Protein AF-A0A813FEZ5-F1 (afdb_monomer_lite)

Sequence (461 aa):
MRYEEEKEAAEAAAAFSATGPVTPVERSVATLQEQMAVCLMRQEMGRHLTSIDTLQYCAPYECVIALTMFSRLALEPKFKRLIFKHALEALLGCICTGIWPEAREAAATLANLMWLPGLDNERLVCWLKFDGPRCLTVDAANVLLPIRTGDPKPVDIGKGMYRSTWGVEFVEGSSVCLHPRGLKTFSVPGLLTSASPLDTFENTSASPYLWLDEAPDPRHFTVTCWFYWPLGSNEHDMKKRVLMTSSPPECLTQLYVSHDPDEFGEQGNPDAEDGVWVMVDHTRTNRPLRTPRLNPGWHMLSIVSSTAQSTAQPWDGTKFFLDDWNISLKNVWILNDFYMVGNSAIYGGKHPFGLIADFRIYARSLSADEVEAMARAEGTETHPDSLARRLASMDAATILAQRLDVPDSAAECLRALGSLATVASQRAKIFNVCGQRVLQLLESPSPILQRLAARLLNNLT

InterPro domains:
  IPR013320 Concanavalin A-like lectin/glucanase domain superfamily [SSF49899] (209-375)
  IPR016024 Armadillo-type fold [SSF48371] (66-460)

Foldseek 3Di:
DVVVVVVVVVVVVVVVVVDDDPPPDPDDPDDPVNLVVVVVVVVVVVDDDAQVNCVVRDVLVVLLVVLLVLLVCLLPQVCLVVCLVPPLVVLLVCLQHNDLSSVQSSLSNLLSSLQQPHVVAFQWQWKWFFAAQLQTAILVSFFLAQPDFFRWGWDFDDDALDHGGFWTWQDFLGWGFGAQFFRQSQQTFAGPLDDDNPDGSVNRRPPNCPVPPDGFDSQFKKKKWKFWPPQDDPPPPQQKAWFFFFHDDCSQWTWIFGLDPPPPPPPDPVLSVSGWIWIRFNVRDTDTDDDDDDDGTIKMKMKGGDDLPAPQDNAHEIKIDIAPDIDGDHNTGHGRGTTIGQADVVVSRRRGNGITGMMTMRSGGHHPVLSNLQSPDNDLCSDPLVSLVVCVVVVVLLSLLVSCVPPSSVLSSLSSLLSNLSPVVCLVVNCVRHVVSLVVQCVPPDVSSVVSSVSNVSSSD

pLDDT: mean 73.81, std 17.63, range [34.69, 96.19]

Radius of gyration: 25.26 Å; chains: 1; bounding box: 62×43×86 Å

Organism: Polarella glacialis (NCBI:txid89957)

Structure (mmCIF, N/CA/C/O backbone):
data_AF-A0A813FEZ5-F1
#
_entry.id   AF-A0A813FEZ5-F1
#
loop_
_atom_site.group_PDB
_atom_site.id
_atom_site.type_symbol
_atom_site.label_atom_id
_atom_site.label_alt_id
_atom_site.label_comp_id
_atom_site.label_asym_id
_atom_site.label_entity_id
_atom_site.label_seq_id
_atom_site.pdbx_PDB_ins_code
_atom_site.Cartn_x
_atom_site.Cartn_y
_atom_site.Cartn_z
_atom_site.occupancy
_atom_site.B_iso_or_equiv
_atom_site.auth_seq_id
_atom_site.auth_comp_id
_atom_site.auth_asym_id
_atom_site.auth_atom_id
_atom_site.pdbx_PDB_model_num
ATOM 1 N N . MET A 1 1 ? -35.460 6.045 28.732 1.00 44.78 1 MET A N 1
ATOM 2 C CA . MET A 1 1 ? -35.181 4.992 29.729 1.00 44.78 1 MET A CA 1
ATOM 3 C C . MET A 1 1 ? -33.707 4.630 29.722 1.00 44.78 1 MET A C 1
ATOM 5 O O . MET A 1 1 ? -33.031 5.130 30.596 1.00 44.78 1 MET A O 1
ATOM 9 N N . ARG A 1 2 ? -33.163 3.963 28.694 1.00 40.19 2 ARG A N 1
ATOM 10 C CA . ARG A 1 2 ? -31.738 3.557 28.661 1.00 40.19 2 ARG A CA 1
ATOM 11 C C . ARG A 1 2 ? -30.708 4.691 28.865 1.00 40.19 2 ARG A C 1
ATOM 13 O O . ARG A 1 2 ? -29.755 4.522 29.603 1.00 40.19 2 ARG A O 1
ATOM 20 N N . TYR A 1 3 ? -30.946 5.868 28.276 1.00 39.94 3 TYR A N 1
ATOM 21 C CA . TYR A 1 3 ? -30.083 7.051 28.451 1.00 39.94 3 TYR A CA 1
ATOM 22 C C . TYR A 1 3 ? -30.180 7.689 29.851 1.00 39.94 3 TYR A C 1
ATOM 24 O O . TYR A 1 3 ? -2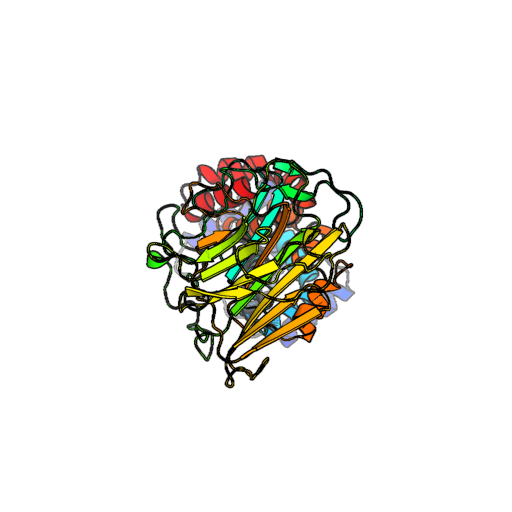9.201 8.226 30.351 1.00 39.94 3 TYR A O 1
ATOM 32 N N . GLU A 1 4 ? -31.354 7.625 30.488 1.00 47.56 4 GLU A N 1
ATOM 33 C CA . GLU A 1 4 ? -31.551 8.127 31.860 1.00 47.56 4 GLU A CA 1
ATOM 34 C C . GLU A 1 4 ? -30.879 7.179 32.866 1.00 47.56 4 GLU A C 1
ATOM 36 O O . GLU A 1 4 ? -30.176 7.640 33.755 1.00 47.56 4 GLU A O 1
ATOM 41 N N . GLU A 1 5 ? -30.981 5.863 32.646 1.00 50.00 5 GLU A N 1
ATOM 42 C CA . GLU A 1 5 ? -30.305 4.834 33.451 1.00 50.00 5 GLU A CA 1
ATOM 43 C C . GLU A 1 5 ? -28.770 4.921 33.336 1.00 50.00 5 GLU A C 1
ATOM 45 O O . GLU A 1 5 ? -28.055 4.794 34.328 1.00 50.00 5 GLU A O 1
ATOM 50 N N . GLU A 1 6 ? -28.240 5.187 32.136 1.00 42.28 6 GLU A N 1
ATOM 51 C CA . GLU A 1 6 ? -26.798 5.368 31.907 1.00 42.28 6 GLU A CA 1
ATOM 52 C C . GLU A 1 6 ? -26.272 6.693 32.484 1.00 42.28 6 GLU A C 1
ATOM 54 O O . GLU A 1 6 ? -25.148 6.748 32.990 1.00 42.28 6 GLU A O 1
ATOM 59 N N . LYS A 1 7 ? -27.093 7.751 32.464 1.00 52.59 7 LYS A N 1
ATOM 60 C CA . LYS A 1 7 ? -26.778 9.038 33.090 1.00 52.59 7 LYS A CA 1
ATOM 61 C C . LYS A 1 7 ? -26.776 8.933 34.617 1.00 52.59 7 LYS A C 1
ATOM 63 O O . LYS A 1 7 ? -25.821 9.395 35.237 1.00 52.59 7 LYS A O 1
ATOM 68 N N . GLU A 1 8 ? -27.766 8.269 35.214 1.00 52.34 8 GLU A N 1
ATOM 69 C CA . GLU A 1 8 ? -27.795 7.994 36.658 1.00 52.34 8 GLU A CA 1
ATOM 70 C C . GLU A 1 8 ? -26.598 7.136 37.095 1.00 52.34 8 GLU A C 1
ATOM 72 O O . GLU A 1 8 ? -25.988 7.410 38.128 1.00 52.34 8 GLU A O 1
ATOM 77 N N . ALA A 1 9 ? -26.191 6.146 36.292 1.00 47.53 9 ALA A N 1
ATOM 78 C CA . ALA A 1 9 ? -25.009 5.331 36.577 1.00 47.53 9 ALA A CA 1
ATOM 79 C C . ALA A 1 9 ? -23.697 6.140 36.511 1.00 47.53 9 ALA A C 1
ATOM 81 O O . ALA A 1 9 ? -22.811 5.955 37.349 1.00 47.53 9 ALA A O 1
ATOM 82 N N . ALA A 1 10 ? -23.574 7.062 35.550 1.00 46.50 10 ALA A N 1
ATOM 83 C CA . ALA A 1 10 ? -22.418 7.951 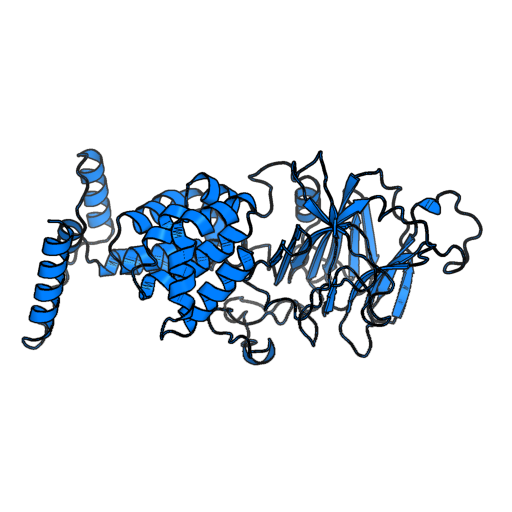35.432 1.00 46.50 10 ALA A CA 1
ATOM 84 C C . ALA A 1 10 ? -22.359 8.989 36.569 1.00 46.50 10 ALA A C 1
ATOM 86 O O . ALA A 1 10 ? -21.285 9.241 37.118 1.00 46.50 10 ALA A O 1
ATOM 87 N N . GLU A 1 11 ? -23.505 9.550 36.965 1.00 53.09 11 GLU A N 1
ATOM 88 C CA . GLU A 1 11 ? -23.622 10.476 38.098 1.00 53.09 11 GLU A CA 1
ATOM 89 C C . GLU A 1 11 ? -23.336 9.768 39.435 1.00 53.09 11 GLU A C 1
ATOM 91 O O . GLU A 1 11 ? -22.617 10.312 40.278 1.00 53.09 11 GLU A O 1
ATOM 96 N N . ALA A 1 12 ? -23.783 8.518 39.602 1.00 49.44 12 ALA A N 1
ATOM 97 C CA . ALA A 1 12 ? -23.468 7.686 40.765 1.00 49.44 12 ALA A CA 1
ATOM 98 C C . ALA A 1 12 ? -21.973 7.324 40.845 1.00 49.44 12 ALA A C 1
ATOM 100 O O . ALA A 1 12 ? -21.379 7.388 41.923 1.00 49.44 12 ALA A O 1
ATOM 101 N N . ALA A 1 13 ? -21.332 7.005 39.715 1.00 46.16 13 ALA A N 1
ATOM 102 C CA . ALA A 1 13 ? -19.894 6.734 39.656 1.00 46.16 13 ALA A CA 1
ATOM 103 C C . ALA A 1 13 ? -19.049 7.991 39.948 1.00 46.16 13 ALA A C 1
ATOM 105 O O . ALA A 1 13 ? -18.044 7.916 40.661 1.00 46.16 13 ALA A O 1
ATOM 106 N N . ALA A 1 14 ? -19.480 9.159 39.461 1.00 45.12 14 ALA A N 1
ATOM 107 C CA . ALA A 1 14 ? -18.840 10.440 39.757 1.00 45.12 14 ALA A CA 1
ATOM 108 C C . ALA A 1 14 ? -18.978 10.830 41.242 1.00 45.12 14 ALA A C 1
ATOM 110 O O . ALA A 1 14 ? -18.013 11.299 41.849 1.00 45.12 14 ALA A O 1
ATOM 111 N N . ALA A 1 15 ? -20.138 10.571 41.856 1.00 44.62 15 ALA A N 1
ATOM 112 C CA . ALA A 1 15 ? -20.365 10.781 43.288 1.00 44.62 15 ALA A CA 1
ATOM 113 C C . ALA A 1 15 ? -19.537 9.821 44.168 1.00 44.62 15 ALA A C 1
ATOM 115 O O . ALA A 1 15 ? -19.021 10.225 45.216 1.00 44.62 15 ALA A O 1
ATOM 116 N N . PHE A 1 16 ? -19.341 8.576 43.719 1.00 42.22 16 PHE A N 1
ATOM 117 C CA . PHE A 1 16 ? -18.495 7.584 44.392 1.00 42.22 16 PHE A CA 1
ATOM 118 C C . PHE A 1 16 ? -17.006 7.967 44.358 1.00 42.22 16 PHE A C 1
ATOM 120 O O . PHE A 1 16 ? -16.285 7.752 45.326 1.00 42.22 16 PHE A O 1
ATOM 127 N N . SER A 1 17 ? -16.545 8.623 43.286 1.00 44.78 17 SER A N 1
ATOM 128 C CA . SER A 1 17 ? -15.172 9.144 43.192 1.00 44.78 17 SER A CA 1
ATOM 129 C C . SER A 1 17 ? -14.920 10.396 44.048 1.00 44.78 17 SER A C 1
ATOM 131 O O . SER A 1 17 ? -13.762 10.733 44.294 1.00 44.78 17 SER A O 1
ATOM 133 N N . ALA A 1 18 ? -15.969 11.106 44.478 1.00 43.41 18 ALA A N 1
ATOM 134 C CA . ALA A 1 18 ? -15.856 12.360 45.226 1.00 43.41 18 ALA A CA 1
ATOM 135 C C . ALA A 1 18 ? -15.834 12.174 46.756 1.00 43.41 18 ALA A C 1
ATOM 137 O O . ALA A 1 18 ? -15.584 13.134 47.487 1.00 43.41 18 ALA A O 1
ATOM 138 N N . THR A 1 19 ? -16.075 10.960 47.264 1.00 40.41 19 THR A N 1
ATOM 139 C CA . THR A 1 19 ? -16.202 10.695 48.705 1.00 40.41 19 THR A CA 1
ATOM 140 C C . THR A 1 19 ? -15.144 9.711 49.211 1.00 40.41 19 THR A C 1
ATOM 142 O O . THR A 1 19 ? -15.375 8.521 49.378 1.00 40.41 19 THR A O 1
ATOM 145 N N . GLY A 1 20 ? -13.974 10.257 49.548 1.00 45.41 20 GLY A N 1
ATOM 146 C CA . GLY A 1 20 ? -12.993 9.603 50.419 1.00 45.41 20 GLY A CA 1
ATOM 147 C C . GLY A 1 20 ? -12.001 8.648 49.737 1.00 45.41 20 GLY A C 1
ATOM 148 O O . GLY A 1 20 ? -12.111 8.350 48.550 1.00 45.41 20 GLY A O 1
ATOM 149 N N . PRO A 1 21 ? -10.966 8.209 50.480 1.00 39.31 21 PRO A N 1
ATOM 150 C CA . PRO A 1 21 ? -9.940 7.317 49.960 1.00 39.31 21 PRO A CA 1
ATOM 151 C C . PRO A 1 21 ? -10.576 5.989 49.550 1.00 39.31 21 PRO A C 1
ATOM 153 O O . PRO A 1 21 ? -11.208 5.320 50.367 1.00 39.31 21 PRO A O 1
ATOM 156 N N . VAL A 1 22 ? -10.386 5.624 48.280 1.00 40.53 22 VAL A N 1
ATOM 157 C CA . VAL A 1 22 ? -10.796 4.340 47.708 1.00 40.53 22 VAL A CA 1
ATOM 158 C C . VAL A 1 22 ? -10.248 3.231 48.599 1.00 40.53 22 VAL A C 1
ATOM 160 O O . VAL A 1 22 ? -9.040 2.992 48.647 1.00 40.53 22 VAL A O 1
ATOM 163 N N . THR A 1 23 ? -11.136 2.569 49.338 1.00 38.62 23 THR A N 1
ATOM 164 C CA . THR A 1 23 ? -10.803 1.303 49.982 1.00 38.62 23 THR A CA 1
ATOM 165 C C . THR A 1 23 ? -10.446 0.351 48.845 1.00 38.62 23 THR A C 1
ATOM 167 O O . THR A 1 23 ? -11.236 0.230 47.905 1.00 38.62 23 THR A O 1
ATOM 170 N N . PRO A 1 24 ? -9.248 -0.261 48.841 1.00 36.47 24 PRO A N 1
ATOM 171 C CA . PRO A 1 24 ? -8.883 -1.184 47.784 1.00 36.47 24 PRO A CA 1
ATOM 172 C C . PRO A 1 24 ? -9.938 -2.286 47.766 1.00 36.47 24 PRO A C 1
ATOM 174 O O . PRO A 1 24 ? -10.092 -3.007 48.748 1.00 36.47 24 PRO A O 1
ATOM 177 N N . VAL A 1 25 ? -10.695 -2.360 46.669 1.00 40.69 25 VAL A N 1
ATOM 178 C CA . VAL A 1 25 ? -11.618 -3.463 46.411 1.00 40.69 25 VAL A CA 1
ATOM 179 C C . VAL A 1 25 ? -10.797 -4.734 46.576 1.00 40.69 25 VAL A C 1
ATOM 181 O O . VAL A 1 25 ? -9.793 -4.905 45.876 1.00 40.69 25 VAL A O 1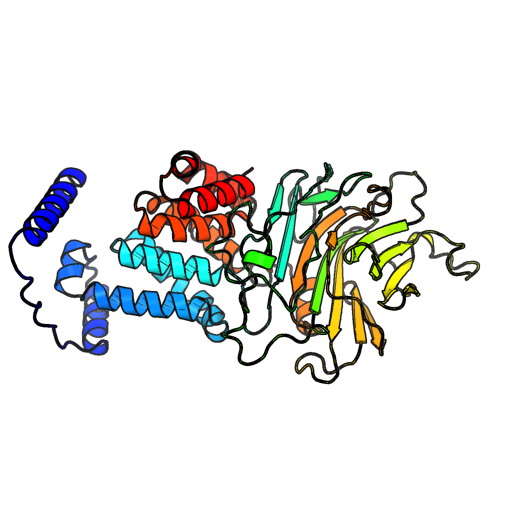
ATOM 184 N N . GLU A 1 26 ? -11.158 -5.568 47.554 1.00 38.78 26 GLU A N 1
ATOM 185 C CA . GLU A 1 26 ? -10.492 -6.847 47.775 1.00 38.78 26 GLU A CA 1
ATOM 186 C C . GLU A 1 26 ? -10.509 -7.608 46.452 1.00 38.78 26 GLU A C 1
ATOM 188 O O . GLU A 1 26 ? -11.565 -7.929 45.903 1.00 38.78 26 GLU A O 1
ATOM 193 N N . ARG A 1 27 ? -9.316 -7.813 45.887 1.00 41.50 27 ARG A N 1
ATOM 194 C CA . ARG A 1 27 ? -9.150 -8.541 44.635 1.00 41.50 27 ARG A CA 1
ATOM 195 C C . ARG A 1 27 ? -9.695 -9.943 44.852 1.00 41.50 27 ARG A C 1
ATOM 197 O O . ARG A 1 27 ? -9.123 -10.717 45.616 1.00 41.50 27 ARG A O 1
ATOM 204 N N . SER A 1 28 ? -10.780 -10.264 44.159 1.00 43.78 28 SER A N 1
ATOM 205 C CA . SER A 1 28 ? -11.192 -11.646 43.963 1.00 43.78 28 SER A CA 1
ATOM 206 C C . SER A 1 28 ? -10.000 -12.410 43.384 1.00 43.78 28 SER A C 1
ATOM 208 O O . SER A 1 28 ? -9.501 -12.069 42.317 1.00 43.78 28 SER A O 1
ATOM 210 N N . VAL A 1 29 ? -9.534 -13.428 44.106 1.00 44.84 29 VAL A N 1
ATOM 211 C CA . VAL A 1 29 ? -8.364 -14.264 43.768 1.00 44.84 29 VAL A CA 1
ATOM 212 C C . VAL A 1 29 ? -8.728 -15.339 42.728 1.00 44.84 29 VAL A C 1
ATOM 214 O O . VAL A 1 29 ? -8.031 -16.339 42.591 1.00 44.84 29 VAL A O 1
ATOM 217 N N . ALA A 1 30 ? -9.843 -15.171 42.013 1.00 53.59 30 ALA A N 1
ATOM 218 C CA . ALA A 1 30 ? -10.270 -16.127 41.004 1.00 53.59 30 ALA A CA 1
ATOM 219 C C . ALA A 1 30 ? -9.226 -16.200 39.884 1.00 53.59 30 ALA A C 1
ATOM 221 O O . ALA A 1 30 ? -8.827 -15.193 39.303 1.00 53.59 30 ALA A O 1
ATOM 222 N N . THR A 1 31 ? -8.765 -17.407 39.592 1.00 57.06 31 THR A N 1
ATOM 223 C CA . THR A 1 31 ? -7.819 -17.658 38.508 1.00 57.06 31 THR A CA 1
ATOM 224 C C . THR A 1 31 ? -8.505 -17.486 37.149 1.00 57.06 31 THR A C 1
ATOM 226 O O . THR A 1 31 ? -9.704 -17.733 37.004 1.00 57.06 31 THR A O 1
ATOM 229 N N . LEU A 1 32 ? -7.736 -17.133 36.110 1.00 45.72 32 LEU A N 1
ATOM 230 C CA . LEU A 1 32 ? -8.235 -17.019 34.728 1.00 45.72 32 LEU A CA 1
ATOM 231 C C . LEU A 1 32 ? -9.008 -18.278 34.278 1.00 45.72 32 LEU A C 1
ATOM 233 O O . LEU A 1 32 ? -9.997 -18.185 33.557 1.00 45.72 32 LEU A O 1
ATOM 237 N N . GLN A 1 33 ? -8.589 -19.461 34.737 1.00 52.31 33 GLN A N 1
ATOM 238 C CA . GLN A 1 33 ? -9.257 -20.735 34.453 1.00 52.31 33 GLN A CA 1
ATOM 239 C C . GLN A 1 33 ? -10.650 -20.842 35.081 1.00 52.31 33 GLN A C 1
ATOM 241 O O . GLN A 1 33 ? -11.581 -21.296 34.417 1.00 52.31 33 GLN A O 1
ATOM 246 N N . GLU A 1 34 ? -10.817 -20.403 36.328 1.00 54.28 34 GLU A N 1
ATOM 247 C CA . GLU A 1 34 ? -12.117 -20.400 37.009 1.00 54.28 34 GLU A CA 1
ATOM 248 C C . GLU A 1 34 ? -13.088 -19.427 36.333 1.00 54.28 34 GLU A C 1
ATOM 250 O O . GLU A 1 34 ? -14.265 -19.734 36.151 1.00 54.28 34 GLU A O 1
ATOM 255 N N . GLN A 1 35 ? -12.584 -18.287 35.866 1.00 49.59 35 GLN A N 1
ATOM 256 C CA . GLN A 1 35 ? -13.386 -17.298 35.150 1.00 49.59 35 GLN A CA 1
ATOM 257 C C . GLN A 1 35 ? -13.794 -17.772 33.753 1.00 49.59 35 GLN A C 1
ATOM 259 O O . GLN A 1 35 ? -14.957 -17.636 33.367 1.00 49.59 35 GLN A O 1
ATOM 264 N N . MET A 1 36 ? -12.876 -18.402 33.011 1.00 50.47 36 MET A N 1
ATOM 265 C CA . MET A 1 36 ? -13.195 -19.022 31.721 1.00 50.47 36 MET A CA 1
ATOM 266 C C . MET A 1 36 ? -14.250 -20.127 31.868 1.00 50.47 36 MET A C 1
ATOM 268 O O . MET A 1 36 ? -15.154 -20.217 31.037 1.00 50.47 36 MET A O 1
ATOM 272 N N . ALA A 1 37 ? -14.193 -20.923 32.941 1.00 61.44 37 ALA A N 1
ATOM 273 C CA . ALA A 1 37 ? -15.195 -21.949 33.229 1.00 61.44 37 ALA A CA 1
ATOM 274 C C . ALA A 1 37 ? -16.588 -21.351 33.512 1.00 61.44 37 ALA A C 1
ATOM 276 O O . ALA A 1 37 ? -17.595 -21.883 33.043 1.00 61.44 37 ALA A O 1
ATOM 277 N N . VAL A 1 38 ? -16.659 -20.217 34.218 1.00 50.59 38 VAL A N 1
ATOM 278 C CA . VAL A 1 38 ? -17.922 -19.498 34.468 1.00 50.59 38 VAL A CA 1
ATOM 279 C C . VAL A 1 38 ? -18.499 -18.901 33.179 1.00 50.59 38 VAL A C 1
ATOM 281 O O . VAL A 1 38 ? -19.710 -18.986 32.963 1.00 50.59 38 VAL A O 1
ATOM 284 N N . CYS A 1 39 ? -17.660 -18.339 32.304 1.00 50.38 39 CYS A N 1
ATOM 285 C CA . CYS A 1 39 ? -18.092 -17.845 30.993 1.00 50.38 39 CYS A CA 1
ATOM 286 C C . CYS A 1 39 ? -18.660 -18.970 30.113 1.00 50.38 39 CYS A C 1
ATOM 288 O O . CYS A 1 39 ? -19.749 -18.813 29.560 1.00 50.38 39 CYS A O 1
ATOM 290 N N . LEU A 1 40 ? -17.975 -20.117 30.039 1.00 58.53 40 LEU A N 1
ATOM 291 C CA . LEU A 1 40 ? -18.424 -21.284 29.269 1.00 58.53 40 LEU A CA 1
ATOM 292 C C . LEU A 1 40 ? -19.759 -21.839 29.789 1.00 58.53 40 LEU A C 1
ATOM 294 O O . LEU A 1 40 ? -20.706 -21.974 29.018 1.00 58.53 40 LEU A O 1
ATOM 298 N N . MET A 1 41 ? -19.878 -22.057 31.103 1.00 59.91 41 MET A N 1
ATOM 299 C CA . MET A 1 41 ? -21.117 -22.536 31.735 1.00 59.91 41 MET A CA 1
ATOM 300 C C . MET A 1 41 ? -22.316 -21.618 31.435 1.00 59.91 41 MET A C 1
ATOM 302 O O . MET A 1 41 ? -23.442 -22.074 31.252 1.00 59.91 41 MET A O 1
ATOM 306 N N . ARG A 1 42 ? -22.107 -20.298 31.383 1.00 49.81 42 ARG A N 1
ATOM 307 C CA . ARG A 1 42 ? -23.192 -19.326 31.165 1.00 49.81 42 ARG A CA 1
ATOM 308 C C . ARG A 1 42 ? -23.568 -19.165 29.693 1.00 49.81 42 ARG A C 1
ATOM 310 O O . ARG A 1 42 ? -24.744 -18.931 29.406 1.00 49.81 42 ARG A O 1
ATOM 317 N N . GLN A 1 43 ? -22.611 -19.346 28.781 1.00 55.44 43 GLN A N 1
ATOM 318 C CA . GLN A 1 43 ? -22.881 -19.474 27.349 1.00 55.44 43 GLN A CA 1
ATOM 319 C C . GLN A 1 43 ? -23.774 -20.692 27.077 1.00 55.44 43 GLN A C 1
ATOM 321 O O . GLN A 1 43 ? -24.754 -20.577 26.344 1.00 55.44 43 GLN A O 1
ATOM 326 N N . GLU A 1 44 ? -23.507 -21.820 27.743 1.00 64.31 44 GLU A N 1
ATOM 327 C CA . GLU A 1 44 ? -24.365 -23.014 27.698 1.00 64.31 44 GLU A CA 1
ATOM 328 C C . GLU A 1 44 ? -25.776 -22.752 28.260 1.00 64.31 44 GLU A C 1
ATOM 330 O O . GLU A 1 44 ? -26.744 -23.369 27.822 1.00 64.31 44 GLU A O 1
ATOM 335 N N . MET A 1 45 ? -25.924 -21.791 29.179 1.00 59.34 45 MET A N 1
ATOM 336 C CA . MET A 1 45 ? -27.214 -21.381 29.753 1.00 59.34 45 MET A CA 1
ATOM 337 C C . MET A 1 45 ? -27.984 -20.334 28.929 1.00 59.34 45 MET A C 1
ATOM 339 O O . MET A 1 45 ? -29.073 -19.930 29.344 1.00 59.34 45 MET A O 1
ATOM 343 N N . GLY A 1 46 ? -27.449 -19.855 27.801 1.00 54.94 46 GLY A N 1
ATOM 344 C CA . GLY A 1 46 ? -28.128 -18.880 26.936 1.00 54.94 46 GLY A CA 1
ATOM 345 C C . GLY A 1 46 ? -28.395 -17.515 27.588 1.00 54.94 46 GLY A C 1
ATOM 346 O O . GLY A 1 46 ? -29.288 -16.787 27.156 1.00 54.94 46 GLY A O 1
ATOM 347 N N . ARG A 1 47 ? -27.658 -17.157 28.648 1.00 49.09 47 ARG A N 1
ATOM 348 C CA . ARG A 1 47 ? -27.796 -15.859 29.323 1.00 49.09 47 ARG A CA 1
ATOM 349 C C . ARG A 1 47 ? -26.824 -14.846 28.721 1.00 49.09 47 ARG A C 1
ATOM 351 O O . ARG A 1 47 ? -25.614 -14.988 28.874 1.00 49.09 47 ARG A O 1
ATOM 358 N N . HIS A 1 48 ? -27.350 -13.803 28.083 1.00 47.59 48 HIS A N 1
ATOM 359 C CA . HIS A 1 48 ? -26.558 -12.643 27.670 1.00 47.59 48 HIS A CA 1
ATOM 360 C C . HIS A 1 48 ? -26.327 -11.721 28.878 1.00 47.59 48 HIS A C 1
ATOM 362 O O . HIS A 1 48 ? -27.287 -11.292 29.514 1.00 47.59 48 HIS A O 1
ATOM 368 N N . LEU A 1 49 ? -25.063 -11.446 29.214 1.00 49.25 49 LEU A N 1
ATOM 369 C CA . LEU A 1 49 ? -24.690 -10.516 30.286 1.00 49.25 49 LEU A CA 1
ATOM 370 C C . LEU A 1 49 ? -24.961 -9.069 29.859 1.00 49.25 49 LEU A C 1
ATOM 372 O O . LEU A 1 49 ? -24.654 -8.683 28.730 1.00 49.25 49 LEU A O 1
ATOM 376 N N . THR A 1 50 ? -25.489 -8.255 30.774 1.00 47.28 50 THR A N 1
ATOM 377 C CA . THR A 1 50 ? -25.442 -6.798 30.622 1.00 47.28 50 THR A CA 1
ATOM 378 C C . THR A 1 50 ? -24.053 -6.282 31.017 1.00 47.28 50 THR A C 1
ATOM 380 O O . THR A 1 50 ? -23.319 -6.928 31.769 1.00 47.28 50 THR A O 1
ATOM 383 N N . SER A 1 51 ? -23.665 -5.100 30.536 1.00 43.41 51 SER A N 1
ATOM 384 C CA . SER A 1 51 ? -22.399 -4.450 30.911 1.00 43.41 51 SER A CA 1
ATOM 385 C C . SER A 1 51 ? -22.279 -4.237 32.428 1.00 43.41 51 SER A C 1
ATOM 387 O O . SER A 1 51 ? -21.186 -4.359 32.973 1.00 43.41 51 SER A O 1
ATOM 389 N N . ILE A 1 52 ? -23.401 -4.016 33.123 1.00 48.94 52 ILE A N 1
ATOM 390 C CA . ILE A 1 52 ? -23.474 -3.875 34.587 1.00 48.94 52 ILE A CA 1
ATOM 391 C C . ILE A 1 52 ? -23.223 -5.214 35.292 1.00 48.94 52 ILE A C 1
ATOM 393 O O . ILE A 1 52 ? -22.443 -5.266 36.240 1.00 48.94 52 ILE A O 1
ATOM 397 N N . ASP A 1 53 ? -23.817 -6.305 34.805 1.00 50.06 53 ASP A N 1
ATOM 398 C CA . ASP A 1 53 ? -23.571 -7.641 35.362 1.00 50.06 53 ASP A CA 1
ATOM 399 C C . ASP A 1 53 ? -22.112 -8.063 35.158 1.00 50.06 53 ASP A C 1
ATOM 401 O O . ASP A 1 53 ? -21.508 -8.696 36.018 1.00 50.06 53 ASP A O 1
ATOM 405 N N . THR A 1 54 ? -21.510 -7.676 34.034 1.00 48.78 54 THR A N 1
ATOM 406 C CA . THR A 1 54 ? -20.122 -8.031 33.701 1.00 48.78 54 THR A CA 1
ATOM 407 C C . THR A 1 54 ? -19.128 -7.416 34.693 1.00 48.78 54 THR A C 1
ATOM 409 O O . THR A 1 54 ? -18.191 -8.097 35.104 1.00 48.78 54 THR A O 1
ATOM 412 N N . LEU A 1 55 ? -19.392 -6.189 35.167 1.00 48.66 55 LEU A N 1
ATOM 413 C CA . LEU A 1 55 ? -18.588 -5.491 36.183 1.00 48.66 55 LEU A CA 1
ATOM 414 C C . LEU A 1 55 ? -18.591 -6.178 37.561 1.00 48.66 55 LEU A C 1
ATOM 416 O O . LEU A 1 55 ? -17.705 -5.910 38.370 1.00 48.66 55 LEU A O 1
ATOM 420 N N . GLN A 1 56 ? -19.575 -7.040 37.843 1.00 50.78 56 GLN A N 1
ATOM 421 C CA . GLN A 1 56 ? -19.697 -7.747 39.124 1.00 50.78 56 GLN A CA 1
ATOM 422 C C . GLN A 1 56 ? -18.898 -9.057 39.180 1.00 50.78 56 GLN A C 1
ATOM 424 O O . GLN A 1 56 ? -18.587 -9.527 40.273 1.00 50.78 56 GLN A O 1
ATOM 429 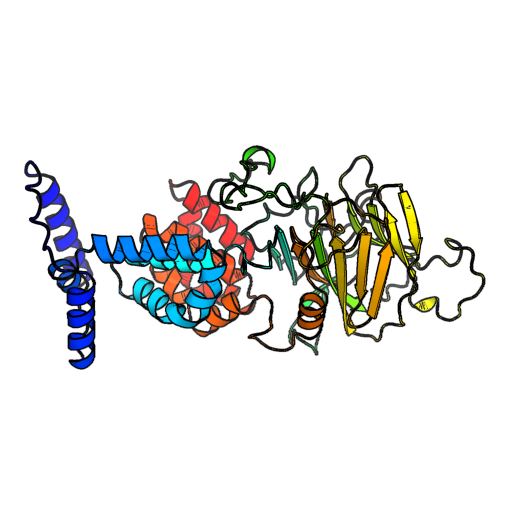N N . TYR A 1 57 ? -18.591 -9.667 38.029 1.00 44.72 57 TYR A N 1
ATOM 430 C CA . TYR A 1 57 ? -18.019 -11.024 37.962 1.00 44.72 57 TYR A CA 1
ATOM 431 C C . TYR A 1 57 ? -16.685 -11.094 37.235 1.00 44.72 57 TYR A C 1
ATOM 433 O O . TYR A 1 57 ? -15.839 -11.909 37.594 1.00 44.72 57 TYR A O 1
ATOM 441 N N . CYS A 1 58 ? -16.494 -10.248 36.229 1.00 45.38 58 CYS A N 1
ATOM 442 C CA . CYS A 1 58 ? -15.183 -9.996 35.683 1.00 45.38 58 CYS A CA 1
ATOM 443 C C . CYS A 1 58 ? -14.703 -8.721 36.338 1.00 45.38 58 CYS A C 1
ATOM 445 O O . CYS A 1 58 ? -15.353 -7.683 36.276 1.00 45.38 58 CYS A O 1
ATOM 447 N N . ALA A 1 59 ? -13.528 -8.791 36.929 1.00 51.84 59 ALA A N 1
ATOM 448 C CA . ALA A 1 59 ? -12.669 -7.643 36.970 1.00 51.84 59 ALA A CA 1
ATOM 449 C C . ALA A 1 59 ? -12.644 -6.978 35.576 1.00 51.84 59 ALA A C 1
ATOM 451 O O . ALA A 1 59 ? -12.016 -7.538 34.674 1.00 51.84 59 ALA A O 1
ATOM 452 N N . PRO A 1 60 ? -13.270 -5.808 35.341 1.00 57.09 60 PRO A N 1
ATOM 453 C CA . PRO A 1 60 ? -13.156 -5.128 34.046 1.00 57.09 60 PRO A CA 1
ATOM 454 C C . PRO A 1 60 ? -11.686 -4.909 33.659 1.00 57.09 60 PRO A C 1
ATOM 456 O O . PRO A 1 60 ? -11.338 -4.847 32.486 1.00 57.09 60 PRO A O 1
ATOM 459 N N . TYR A 1 61 ? -10.797 -4.875 34.653 1.00 61.00 61 TYR A N 1
ATOM 460 C CA . TYR A 1 61 ? -9.359 -4.823 34.466 1.00 61.00 61 TYR A CA 1
ATOM 461 C C . TYR A 1 61 ? -8.765 -6.072 33.795 1.00 61.00 61 TYR A C 1
ATOM 463 O O . TYR A 1 61 ? -7.843 -5.915 33.009 1.00 61.00 61 TYR A O 1
ATOM 471 N N . GLU A 1 62 ? -9.260 -7.289 34.023 1.00 65.25 62 GLU A N 1
ATOM 472 C CA . GLU A 1 62 ? -8.651 -8.511 33.466 1.00 65.25 62 GLU A CA 1
ATOM 473 C C . GLU A 1 62 ? -8.974 -8.714 31.987 1.00 65.25 62 GLU A C 1
ATOM 475 O O . GLU A 1 62 ? -8.074 -9.023 31.205 1.00 65.25 62 GLU A O 1
ATOM 480 N N . CYS A 1 63 ? -10.224 -8.467 31.579 1.00 71.19 63 CYS A N 1
ATOM 481 C CA . CYS A 1 63 ? -10.605 -8.488 30.164 1.00 71.19 63 CYS A CA 1
ATOM 482 C C . CYS A 1 63 ? -9.852 -7.406 29.383 1.00 71.19 63 CYS A C 1
ATOM 484 O O . CYS A 1 63 ? -9.328 -7.673 28.302 1.00 71.19 63 CYS A O 1
ATOM 486 N N . VAL A 1 64 ? -9.711 -6.212 29.965 1.00 75.38 64 VAL A N 1
ATOM 487 C CA . VAL A 1 64 ? -8.903 -5.132 29.387 1.00 75.38 64 VAL A CA 1
ATOM 488 C C . VAL A 1 64 ? -7.428 -5.516 29.327 1.00 75.38 64 VAL A C 1
ATOM 490 O O . VAL A 1 64 ? -6.821 -5.332 28.283 1.00 75.38 64 VAL A O 1
ATOM 493 N N . ILE A 1 65 ? -6.848 -6.115 30.373 1.00 73.56 65 ILE A N 1
ATOM 494 C CA . ILE A 1 65 ? -5.456 -6.597 30.351 1.00 73.56 65 ILE A CA 1
ATOM 495 C C . ILE A 1 65 ? -5.263 -7.631 29.236 1.00 73.56 65 ILE A C 1
ATOM 497 O O . ILE A 1 65 ? -4.303 -7.527 28.472 1.00 73.56 65 ILE A O 1
ATOM 501 N N . ALA A 1 66 ? -6.172 -8.599 29.105 1.00 78.94 66 ALA A N 1
ATOM 502 C CA . ALA A 1 66 ? -6.108 -9.615 28.060 1.00 78.94 66 ALA A CA 1
ATOM 503 C C . ALA A 1 66 ? -6.237 -8.997 26.659 1.00 78.94 66 ALA A C 1
ATOM 505 O O . ALA A 1 66 ? -5.449 -9.322 25.772 1.00 78.94 66 ALA A O 1
ATOM 506 N N . LEU A 1 67 ? -7.173 -8.066 26.455 1.00 83.31 67 LEU A N 1
ATOM 507 C CA . LEU A 1 67 ? -7.329 -7.347 25.189 1.00 83.31 67 LEU A CA 1
ATOM 508 C C . LEU A 1 67 ? -6.143 -6.424 24.894 1.00 83.31 67 LEU A C 1
ATOM 510 O O . LEU A 1 67 ? -5.736 -6.334 23.744 1.00 83.31 67 LEU A O 1
ATOM 514 N N . THR A 1 68 ? -5.520 -5.816 25.901 1.00 78.81 68 THR A N 1
ATOM 515 C CA . THR A 1 68 ? -4.264 -5.072 25.745 1.00 78.81 68 THR A CA 1
ATOM 516 C C . THR A 1 68 ? -3.107 -5.992 25.377 1.00 78.81 68 THR A C 1
ATOM 518 O O . THR A 1 68 ? -2.239 -5.625 24.584 1.00 78.81 68 THR A O 1
ATOM 521 N N . MET A 1 69 ? -3.075 -7.215 25.908 1.00 80.62 69 MET A N 1
ATOM 522 C CA . MET A 1 69 ? -2.131 -8.220 25.429 1.00 80.62 69 MET A CA 1
ATOM 523 C C . MET A 1 69 ? -2.433 -8.579 23.977 1.00 80.62 69 MET A C 1
ATOM 525 O O . MET A 1 69 ? -1.514 -8.546 23.169 1.00 80.62 69 MET A O 1
ATOM 529 N N . PHE A 1 70 ? -3.690 -8.839 23.604 1.00 82.75 70 PHE A N 1
ATOM 530 C CA . PHE A 1 70 ? -4.059 -9.095 22.209 1.00 82.75 70 PHE A CA 1
ATOM 531 C C . PHE A 1 70 ? -3.728 -7.928 21.287 1.00 82.75 70 PHE A C 1
ATOM 533 O O . PHE A 1 70 ? -3.238 -8.171 20.191 1.00 82.75 70 PHE A O 1
ATOM 540 N N . SER A 1 71 ? -3.925 -6.682 21.715 1.00 83.12 71 SER A N 1
ATOM 541 C CA . SER A 1 71 ? -3.623 -5.507 20.906 1.00 83.12 71 SER A CA 1
ATOM 542 C C . SER A 1 71 ? -2.122 -5.403 20.649 1.00 83.12 71 SER A C 1
ATOM 544 O O . SER A 1 71 ? -1.717 -5.163 19.513 1.00 83.12 71 SER A O 1
ATOM 546 N N . ARG A 1 72 ? -1.286 -5.700 21.651 1.00 78.00 72 ARG A N 1
ATOM 547 C CA . ARG A 1 72 ? 0.174 -5.812 21.492 1.00 78.00 72 ARG A CA 1
ATOM 548 C C . ARG A 1 72 ? 0.578 -7.005 20.631 1.00 78.00 72 ARG A C 1
ATOM 550 O O . ARG A 1 72 ? 1.366 -6.845 19.709 1.00 78.00 72 ARG A O 1
ATOM 557 N N . LEU A 1 73 ? 0.009 -8.184 20.873 1.00 80.19 73 LEU A N 1
ATOM 558 C CA . LEU A 1 73 ? 0.265 -9.387 20.075 1.00 80.19 73 LEU A CA 1
ATOM 559 C C . LEU A 1 73 ? -0.223 -9.220 18.631 1.00 80.19 73 LEU A C 1
ATOM 561 O O . LEU A 1 73 ? 0.335 -9.812 17.724 1.00 80.19 73 LEU A O 1
ATOM 565 N N . ALA A 1 74 ? -1.223 -8.383 18.376 1.00 80.06 74 ALA A N 1
ATOM 566 C CA . ALA A 1 74 ? -1.650 -8.046 17.027 1.00 80.06 74 ALA A CA 1
ATOM 567 C C . ALA A 1 74 ? -0.637 -7.169 16.288 1.00 80.06 74 ALA A C 1
ATOM 569 O O . ALA A 1 74 ? -0.770 -7.030 15.082 1.00 80.06 74 ALA A O 1
ATOM 570 N N . LEU A 1 75 ? 0.370 -6.599 16.953 1.00 74.00 75 LEU A N 1
ATOM 571 C CA . LEU A 1 75 ? 1.539 -6.009 16.291 1.00 74.00 75 LEU A CA 1
ATOM 572 C C . LEU A 1 75 ? 2.566 -7.089 15.931 1.00 74.00 75 LEU A C 1
ATOM 574 O O . LEU A 1 75 ? 3.321 -6.939 14.979 1.00 74.00 75 LEU A O 1
ATOM 578 N N . GLU A 1 76 ? 2.558 -8.199 16.662 1.00 68.31 76 GLU A N 1
ATOM 579 C CA . GLU A 1 76 ? 3.503 -9.293 16.521 1.00 68.31 76 GLU A CA 1
ATOM 580 C C . GLU A 1 76 ? 3.046 -10.272 15.428 1.00 68.31 76 GLU A C 1
ATOM 582 O O . GLU A 1 76 ? 1.993 -10.918 15.519 1.00 68.31 76 GLU A O 1
ATOM 587 N N . PRO A 1 77 ? 3.831 -10.441 14.370 1.00 67.12 77 PRO A N 1
ATOM 588 C CA . PRO A 1 77 ? 3.363 -11.164 13.199 1.00 67.12 77 PRO A CA 1
ATOM 589 C C . PRO A 1 77 ? 3.008 -12.634 13.364 1.00 67.12 77 PRO A C 1
ATOM 591 O O . PRO A 1 77 ? 1.974 -13.066 12.843 1.00 67.12 77 PRO A O 1
ATOM 594 N N . LYS A 1 78 ? 3.811 -13.373 14.129 1.00 70.50 78 LYS A N 1
ATOM 595 C CA . LYS A 1 78 ? 3.534 -14.765 14.497 1.00 70.50 78 LYS A CA 1
ATOM 596 C C . LYS A 1 78 ? 2.137 -14.953 15.087 1.00 70.50 78 LYS A C 1
ATOM 598 O O . LYS A 1 78 ? 1.525 -16.007 14.919 1.00 70.50 78 LYS A O 1
ATOM 603 N N . PHE A 1 79 ? 1.588 -13.918 15.727 1.00 79.81 79 PHE A N 1
ATOM 604 C CA . PHE A 1 79 ? 0.242 -13.941 16.291 1.00 79.81 79 PHE A CA 1
ATOM 605 C C . PHE A 1 79 ? -0.818 -13.344 15.361 1.00 79.81 79 PHE A C 1
ATOM 607 O O . PHE A 1 79 ? -1.979 -13.736 15.466 1.00 79.81 79 PHE A O 1
ATOM 614 N N . LYS A 1 80 ? -0.465 -12.483 14.395 1.00 79.69 80 LYS A N 1
ATOM 615 C CA . LYS A 1 80 ? -1.428 -11.924 13.428 1.00 79.69 80 LYS A CA 1
ATOM 616 C C . LYS A 1 80 ? -2.233 -12.995 12.708 1.00 79.69 80 LYS A C 1
ATOM 618 O O . LYS A 1 80 ? -3.452 -12.883 12.644 1.00 79.69 80 LYS A O 1
ATOM 623 N N . ARG A 1 81 ? -1.579 -14.046 12.195 1.00 77.94 81 ARG A N 1
ATOM 624 C CA . ARG A 1 81 ? -2.269 -15.159 11.510 1.00 77.94 81 ARG A CA 1
ATOM 625 C C . ARG A 1 81 ? -3.243 -15.882 12.440 1.00 77.94 81 ARG A C 1
ATOM 627 O O . ARG A 1 81 ? -4.358 -16.201 12.031 1.00 77.94 81 ARG A O 1
ATOM 634 N N . LEU A 1 82 ? -2.838 -16.105 13.690 1.00 83.31 82 LEU A N 1
ATOM 635 C CA . LEU A 1 82 ? -3.667 -16.754 14.704 1.00 83.31 82 LEU A CA 1
ATOM 636 C C . LEU A 1 82 ? -4.906 -15.905 15.027 1.00 83.31 82 LEU A C 1
ATOM 638 O O . LEU A 1 82 ? -6.031 -16.397 14.947 1.00 83.31 82 LEU A O 1
ATOM 642 N N . ILE A 1 83 ? -4.709 -14.619 15.325 1.00 86.94 83 ILE A N 1
ATOM 643 C CA . ILE A 1 83 ? -5.785 -13.679 15.663 1.00 86.94 83 ILE A CA 1
ATOM 644 C C . ILE A 1 83 ? -6.709 -13.474 14.452 1.00 86.94 83 ILE A C 1
ATOM 646 O O . ILE A 1 83 ? -7.930 -13.541 14.592 1.00 86.94 83 ILE A O 1
ATOM 650 N N . PHE A 1 84 ? -6.152 -13.319 13.246 1.00 84.69 84 PHE A N 1
ATOM 651 C CA . PHE A 1 84 ? -6.918 -13.228 12.002 1.00 84.69 84 PHE A CA 1
ATOM 652 C C . PHE A 1 84 ? -7.825 -14.443 11.798 1.00 84.69 84 PHE A C 1
ATOM 654 O O . PHE A 1 84 ? -8.988 -14.304 11.421 1.00 84.69 84 PHE A O 1
ATOM 661 N N . LYS A 1 85 ? -7.319 -15.652 12.046 1.00 83.50 85 LYS A N 1
ATOM 662 C CA . LYS A 1 85 ? -8.092 -16.876 11.836 1.00 83.50 85 LYS A CA 1
ATOM 663 C C . LYS A 1 85 ? -9.179 -17.067 12.895 1.00 83.50 85 LYS A C 1
ATOM 665 O O . LYS A 1 85 ? -10.276 -17.484 12.530 1.00 83.50 85 LYS A O 1
ATOM 670 N N . HIS A 1 86 ? -8.898 -16.740 14.158 1.00 86.75 86 HIS A N 1
ATOM 671 C CA . HIS A 1 86 ? -9.701 -17.212 15.292 1.00 86.75 86 HIS A CA 1
ATOM 672 C C . HIS A 1 86 ? -10.404 -16.133 16.126 1.00 86.75 86 HIS A C 1
ATOM 674 O O . HIS A 1 86 ? -11.333 -16.471 16.849 1.00 86.75 86 HIS A O 1
ATOM 680 N N . ALA A 1 87 ? -9.991 -14.865 16.062 1.00 90.25 87 ALA A N 1
ATOM 681 C CA . ALA A 1 87 ? -10.431 -13.859 17.035 1.00 90.25 87 ALA A CA 1
ATOM 682 C C . ALA A 1 87 ? -11.268 -12.712 16.448 1.00 90.25 87 ALA A C 1
ATOM 684 O O . ALA A 1 87 ? -11.822 -11.935 17.217 1.00 90.25 87 ALA A O 1
ATOM 685 N N . LEU A 1 88 ? -11.396 -12.583 15.120 1.00 91.00 88 LEU A N 1
ATOM 686 C CA . LEU A 1 88 ? -12.085 -11.429 14.514 1.00 91.00 88 LEU A CA 1
ATOM 687 C C . LEU A 1 88 ? -13.538 -11.269 14.982 1.00 91.00 88 LEU A C 1
ATOM 689 O O . LEU A 1 88 ? -13.949 -10.159 15.304 1.00 91.00 88 LEU A O 1
ATOM 693 N N . GLU A 1 89 ? -14.301 -12.363 15.037 1.00 91.56 89 GLU A N 1
ATOM 694 C CA . GLU A 1 89 ? -15.703 -12.346 15.486 1.00 91.56 89 GLU A CA 1
ATOM 695 C C . GLU A 1 89 ? -15.816 -11.914 16.946 1.00 91.56 89 GLU A C 1
ATOM 697 O O . GLU A 1 89 ? -16.615 -11.039 17.271 1.00 91.56 89 GLU A O 1
ATOM 702 N N . ALA A 1 90 ? -14.964 -12.470 17.812 1.00 90.19 90 ALA A N 1
ATOM 703 C CA . ALA A 1 90 ? -14.921 -12.112 19.223 1.00 90.19 90 ALA A CA 1
ATOM 704 C C . ALA A 1 90 ? -14.535 -10.639 19.422 1.00 90.19 90 ALA A C 1
ATOM 706 O O . ALA A 1 90 ? -15.182 -9.942 20.195 1.00 90.19 90 ALA A O 1
ATOM 707 N N . LEU A 1 91 ? -13.538 -10.139 18.682 1.00 92.69 91 LEU A N 1
ATOM 708 C CA . LEU A 1 91 ? -13.114 -8.737 18.742 1.00 92.69 91 LEU A CA 1
ATOM 709 C C . LEU A 1 91 ? -14.229 -7.784 18.296 1.00 92.69 91 LEU A C 1
ATOM 711 O O . LEU A 1 91 ? -14.482 -6.787 18.967 1.00 92.69 91 LEU A O 1
ATOM 715 N N . LEU A 1 92 ? -14.927 -8.095 17.200 1.00 92.69 92 LEU A N 1
ATOM 716 C CA . LEU A 1 92 ? -16.085 -7.311 16.760 1.00 92.69 92 LEU A CA 1
ATOM 717 C C . LEU A 1 92 ? -17.227 -7.367 17.784 1.00 92.69 92 LEU A C 1
ATOM 719 O O . LEU A 1 92 ? -17.825 -6.334 18.079 1.00 92.69 92 LEU A O 1
ATOM 723 N N . GLY A 1 93 ? -17.468 -8.533 18.390 1.00 87.25 93 GLY A N 1
ATOM 724 C CA . GLY A 1 93 ? -18.390 -8.694 19.512 1.00 87.25 93 GLY A CA 1
ATOM 725 C C . GLY A 1 93 ? -18.033 -7.786 20.692 1.00 87.25 93 GLY A C 1
ATOM 726 O O . GLY A 1 93 ? -18.884 -7.031 21.151 1.00 87.25 93 GLY A O 1
ATOM 727 N N . CYS A 1 94 ? -16.765 -7.767 21.118 1.00 88.62 94 CYS A N 1
ATOM 728 C CA . CYS A 1 94 ? -16.276 -6.877 22.176 1.00 88.62 94 CYS A CA 1
ATOM 729 C C . CYS A 1 94 ? -16.471 -5.393 21.836 1.00 88.62 94 CYS A C 1
ATOM 731 O O . CYS A 1 94 ? -16.830 -4.613 22.712 1.00 88.62 94 CYS A O 1
ATOM 733 N N . ILE A 1 95 ? -16.292 -4.983 20.578 1.00 89.06 95 ILE A N 1
ATOM 734 C CA . ILE A 1 95 ? -16.557 -3.595 20.167 1.00 89.06 95 ILE A CA 1
ATOM 735 C C . ILE A 1 95 ? -18.055 -3.285 20.268 1.00 89.06 95 ILE A C 1
ATOM 737 O O . ILE A 1 95 ? -18.429 -2.227 20.772 1.00 89.06 95 ILE A O 1
ATOM 741 N N . CYS A 1 96 ? -18.926 -4.204 19.849 1.00 86.75 96 CYS A N 1
ATOM 742 C CA . CYS A 1 96 ? -20.374 -4.023 19.943 1.00 86.75 96 CYS A CA 1
ATOM 743 C C . CYS A 1 96 ? -20.878 -3.995 21.389 1.00 86.75 96 CYS A C 1
ATOM 745 O O . CYS A 1 96 ? -21.616 -3.084 21.756 1.00 86.75 96 CYS A O 1
ATOM 747 N N . THR A 1 97 ? -20.504 -4.975 22.212 1.00 81.94 97 THR A N 1
ATOM 748 C CA . THR A 1 97 ? -21.159 -5.239 23.505 1.00 81.94 97 THR A CA 1
ATOM 749 C C . THR A 1 97 ? -20.296 -4.932 24.721 1.00 81.94 97 THR A C 1
ATOM 751 O O . THR A 1 97 ? -20.834 -4.840 25.821 1.00 81.94 97 THR A O 1
ATOM 754 N N . GLY A 1 98 ? -18.983 -4.792 24.545 1.00 73.56 98 GLY A N 1
ATOM 755 C CA . GLY A 1 98 ? -18.050 -4.541 25.637 1.00 73.56 98 GLY A CA 1
ATOM 756 C C . GLY A 1 98 ? -18.215 -3.156 26.254 1.00 73.56 98 GLY A C 1
ATOM 757 O O . GLY A 1 98 ? -18.795 -2.232 25.661 1.00 73.56 98 GLY A O 1
ATOM 758 N N . ILE A 1 99 ? -17.675 -3.009 27.463 1.00 81.44 99 ILE A N 1
ATOM 759 C CA . ILE A 1 99 ? -17.523 -1.693 28.093 1.00 81.44 99 ILE A CA 1
ATOM 760 C C . ILE A 1 99 ? -16.470 -0.869 27.338 1.00 81.44 99 ILE A C 1
ATOM 762 O O . ILE A 1 99 ? -15.662 -1.408 26.583 1.00 81.44 99 ILE A O 1
ATOM 766 N N . TRP A 1 100 ? -16.456 0.453 27.527 1.00 82.44 100 TRP A N 1
ATOM 767 C CA . TRP A 1 100 ? -15.620 1.351 26.716 1.00 82.44 100 TRP A CA 1
ATOM 768 C C . TRP A 1 100 ? -14.132 0.962 26.638 1.00 82.44 100 TRP A C 1
ATOM 770 O O . TRP A 1 100 ? -13.590 0.976 25.533 1.00 82.44 100 TRP A O 1
ATOM 780 N N . PRO A 1 101 ? -13.457 0.562 27.734 1.00 81.88 101 PRO A N 1
ATOM 781 C CA . PRO A 1 101 ? -12.060 0.139 27.656 1.00 81.88 101 PRO A CA 1
ATOM 782 C C . PRO A 1 101 ? -11.855 -1.153 26.849 1.00 81.88 101 PRO A C 1
ATOM 784 O O . PRO A 1 101 ? -10.877 -1.270 26.119 1.00 81.88 101 PRO A O 1
ATOM 787 N N . GLU A 1 102 ? -12.784 -2.106 26.927 1.00 85.19 102 GLU A N 1
ATOM 788 C CA . GLU A 1 102 ? -12.726 -3.345 26.140 1.00 85.19 102 GLU A CA 1
ATOM 789 C C . GLU A 1 102 ? -12.937 -3.058 24.655 1.00 85.19 102 GLU A C 1
ATOM 791 O O . GLU A 1 102 ? -12.180 -3.539 23.815 1.00 85.19 102 GLU A O 1
ATOM 796 N N . ALA A 1 103 ? -13.931 -2.226 24.331 1.00 86.62 103 ALA A N 1
ATOM 797 C CA . ALA A 1 103 ? -14.197 -1.813 22.961 1.00 86.62 103 ALA A CA 1
ATOM 798 C C . ALA A 1 103 ? -12.988 -1.080 22.360 1.00 86.62 103 ALA A C 1
ATOM 800 O O . ALA A 1 103 ? -12.607 -1.360 21.223 1.00 86.62 103 ALA A O 1
ATOM 801 N N . ARG A 1 104 ? -12.334 -0.207 23.140 1.00 88.38 104 ARG A N 1
ATOM 802 C CA . ARG A 1 104 ? -11.080 0.448 22.754 1.00 88.38 104 ARG A CA 1
ATOM 803 C C . ARG A 1 104 ? -9.985 -0.564 22.438 1.00 88.38 104 ARG A C 1
ATOM 805 O O . ARG A 1 104 ? -9.400 -0.482 21.364 1.00 88.38 104 ARG A O 1
ATOM 812 N N . GLU A 1 105 ? -9.681 -1.493 23.342 1.00 87.94 105 GLU A N 1
ATOM 813 C CA . GLU A 1 105 ? -8.576 -2.444 23.145 1.00 87.94 105 GLU A CA 1
ATOM 814 C C . GLU A 1 105 ? -8.878 -3.464 22.035 1.00 87.94 105 GLU A C 1
ATOM 816 O O . GLU A 1 105 ? -7.987 -3.846 21.272 1.00 87.94 105 GLU A O 1
ATOM 821 N N . ALA A 1 106 ? -10.142 -3.852 21.860 1.00 90.19 106 ALA A N 1
ATOM 822 C CA . ALA A 1 106 ? -10.572 -4.671 20.732 1.00 90.19 106 ALA A CA 1
ATOM 823 C C . ALA A 1 106 ? -10.441 -3.914 19.397 1.00 90.19 106 ALA A C 1
ATOM 825 O O . ALA A 1 106 ? -9.902 -4.459 18.430 1.00 90.19 106 ALA A O 1
ATOM 826 N N . ALA A 1 107 ? -10.842 -2.638 19.346 1.00 91.00 107 ALA A N 1
ATOM 827 C CA . ALA A 1 107 ? -10.625 -1.776 18.184 1.00 91.00 107 ALA A CA 1
ATOM 828 C C . ALA A 1 107 ? -9.129 -1.562 17.910 1.00 91.00 107 ALA A C 1
ATOM 830 O O . ALA A 1 107 ? -8.705 -1.646 16.757 1.00 91.00 107 ALA A O 1
ATOM 831 N N . ALA A 1 108 ? -8.317 -1.376 18.957 1.00 87.00 108 ALA A N 1
ATOM 832 C CA . ALA A 1 108 ? -6.864 -1.277 18.857 1.00 87.00 108 ALA A CA 1
ATOM 833 C C . ALA A 1 108 ? -6.265 -2.559 18.274 1.00 87.00 108 ALA A C 1
ATOM 835 O O . ALA A 1 108 ? -5.399 -2.496 17.404 1.00 87.00 108 ALA A O 1
ATOM 836 N N . THR A 1 109 ? -6.765 -3.720 18.701 1.00 89.31 109 THR A N 1
ATOM 837 C CA . THR A 1 109 ? -6.371 -5.025 18.163 1.00 89.31 109 THR A CA 1
ATOM 838 C C . THR A 1 109 ? -6.699 -5.116 16.676 1.00 89.31 109 THR A C 1
ATOM 840 O O . THR A 1 109 ? -5.803 -5.391 15.885 1.00 89.31 109 THR A O 1
ATOM 843 N N . LEU A 1 110 ? -7.937 -4.819 16.255 1.00 90.31 110 LEU A N 1
ATOM 844 C CA . LEU A 1 110 ? -8.316 -4.844 14.834 1.00 90.31 110 LEU A CA 1
ATOM 845 C C . LEU A 1 110 ? -7.494 -3.868 13.993 1.00 90.31 110 LEU A C 1
ATOM 847 O O . LEU A 1 110 ? -7.017 -4.216 12.912 1.00 90.31 110 LEU A O 1
ATOM 851 N N . ALA A 1 111 ? -7.302 -2.654 14.496 1.00 86.19 111 ALA A N 1
ATOM 852 C CA . ALA A 1 111 ? -6.487 -1.663 13.828 1.00 86.19 111 ALA A CA 1
ATOM 853 C C . ALA A 1 111 ? -5.010 -2.096 13.766 1.00 86.19 111 ALA A C 1
ATOM 855 O O . ALA A 1 111 ? -4.379 -1.867 12.743 1.00 86.19 111 ALA A O 1
ATOM 856 N N . ASN A 1 112 ? -4.465 -2.781 14.780 1.00 82.62 112 ASN A N 1
ATOM 857 C CA . ASN A 1 112 ? -3.107 -3.349 14.767 1.00 82.62 112 ASN A CA 1
ATOM 858 C C . ASN A 1 112 ? -2.962 -4.538 13.814 1.00 82.62 112 ASN A C 1
ATOM 860 O O . ASN A 1 112 ? -1.930 -4.675 13.162 1.00 82.62 112 ASN A O 1
ATOM 864 N N . LEU A 1 113 ? -4.000 -5.364 13.669 1.00 81.12 113 LEU A N 1
ATOM 865 C CA . LEU A 1 113 ? -4.011 -6.422 12.658 1.00 81.12 113 LEU A CA 1
ATOM 866 C C . LEU A 1 113 ? -3.917 -5.825 11.253 1.00 81.12 113 LEU A C 1
ATOM 868 O O . LEU A 1 113 ? -3.110 -6.302 10.452 1.00 81.12 113 LEU A O 1
ATOM 872 N N . MET A 1 114 ? -4.707 -4.777 10.988 1.00 79.31 114 MET A N 1
ATOM 873 C CA . MET A 1 114 ? -4.727 -4.060 9.708 1.00 79.31 114 MET A CA 1
ATOM 874 C C . MET A 1 114 ? -3.502 -3.171 9.492 1.00 79.31 114 MET A C 1
ATOM 876 O O . MET A 1 114 ? -3.123 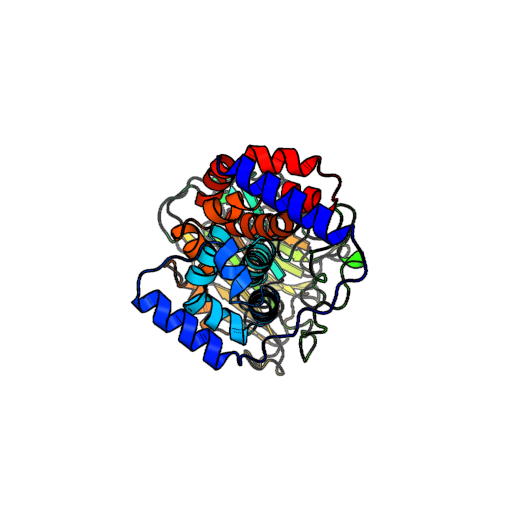-2.932 8.355 1.00 79.31 114 MET A O 1
ATOM 880 N N . TRP A 1 115 ? -2.863 -2.706 10.563 1.00 69.62 115 TRP A N 1
ATOM 881 C CA . TRP A 1 115 ? -1.616 -1.953 10.507 1.00 69.62 115 TRP A CA 1
ATOM 882 C C . TRP A 1 115 ? -0.463 -2.895 10.175 1.00 69.62 115 TRP A C 1
ATOM 884 O O . TRP A 1 115 ? -0.195 -3.784 10.971 1.00 69.62 115 TRP A O 1
ATOM 894 N N . LEU A 1 116 ? 0.234 -2.721 9.047 1.00 57.66 116 LEU A N 1
ATOM 895 C CA . LEU A 1 116 ? 1.344 -3.603 8.632 1.00 57.66 116 LEU A CA 1
ATOM 896 C C . LEU A 1 116 ? 0.923 -5.083 8.531 1.00 57.66 116 LEU A C 1
ATOM 898 O O . LEU A 1 116 ? 1.429 -5.901 9.312 1.00 57.66 116 LEU A O 1
ATOM 902 N N . PRO A 1 117 ? -0.031 -5.468 7.661 1.00 52.25 117 PRO A N 1
ATOM 903 C CA . PRO A 1 117 ? -0.417 -6.874 7.533 1.00 52.25 117 PRO A CA 1
ATOM 904 C C . PRO A 1 117 ? 0.846 -7.747 7.369 1.00 52.25 117 PRO A C 1
ATOM 906 O O . PRO A 1 117 ? 1.729 -7.436 6.583 1.00 52.25 117 PRO A O 1
ATOM 909 N N . GLY A 1 118 ? 0.993 -8.772 8.218 1.00 52.56 118 GLY A N 1
ATOM 910 C CA . GLY A 1 118 ? 1.990 -9.835 8.020 1.00 52.56 118 GLY A CA 1
ATOM 911 C C . GLY A 1 118 ? 3.460 -9.572 8.390 1.00 52.56 118 GLY A C 1
ATOM 912 O O . GLY A 1 118 ? 4.339 -10.019 7.669 1.00 52.56 118 GLY A O 1
ATOM 913 N N . LEU A 1 119 ? 3.789 -8.938 9.516 1.00 49.06 119 LEU A N 1
ATOM 914 C CA . LEU A 1 119 ? 5.186 -8.669 9.931 1.00 49.06 119 LEU A CA 1
ATOM 915 C C . LEU A 1 119 ? 6.203 -9.851 9.987 1.00 49.06 119 LEU A C 1
ATOM 917 O O . LEU A 1 119 ? 7.386 -9.574 10.137 1.00 49.06 119 LEU A O 1
ATOM 921 N N . ASP A 1 120 ? 5.817 -11.128 9.850 1.00 45.59 120 ASP A N 1
ATOM 922 C CA . ASP A 1 120 ? 6.774 -12.251 9.889 1.00 45.59 120 ASP A CA 1
ATOM 923 C C . ASP A 1 120 ? 7.500 -12.204 8.543 1.00 45.59 120 ASP A C 1
ATOM 925 O O . ASP A 1 120 ? 8.719 -12.316 8.469 1.00 45.59 120 ASP A O 1
ATOM 929 N N . ASN A 1 121 ? 6.727 -11.917 7.485 1.00 52.88 121 ASN A N 1
ATOM 930 C CA . ASN A 1 121 ? 7.113 -12.048 6.095 1.00 52.88 121 ASN A CA 1
ATOM 931 C C . ASN A 1 121 ? 6.499 -10.952 5.207 1.00 52.88 121 ASN A C 1
ATOM 933 O O . ASN A 1 121 ? 6.242 -11.208 4.050 1.00 52.88 121 ASN A O 1
ATOM 937 N N . GLU A 1 122 ? 6.198 -9.732 5.624 1.00 61.72 122 GLU A N 1
ATOM 938 C CA . GLU A 1 122 ? 5.771 -8.712 4.641 1.00 61.72 122 GLU A CA 1
ATOM 939 C C . GLU A 1 122 ? 6.632 -7.469 4.777 1.00 61.72 122 GLU A C 1
ATOM 941 O O . GLU A 1 122 ? 7.277 -7.097 3.807 1.00 61.72 122 GLU A O 1
ATOM 946 N N . ARG A 1 123 ? 6.811 -6.903 5.978 1.00 72.38 123 ARG A N 1
ATOM 947 C CA . ARG A 1 123 ? 7.583 -5.654 6.163 1.00 72.38 123 ARG A CA 1
ATOM 948 C C . ARG A 1 123 ? 7.157 -4.572 5.148 1.00 72.38 123 ARG A C 1
ATOM 950 O O . ARG A 1 123 ? 8.000 -3.909 4.549 1.00 72.38 123 ARG A O 1
ATOM 957 N N . LEU A 1 124 ? 5.851 -4.434 4.908 1.00 76.19 124 LEU A N 1
ATOM 958 C CA . LEU A 1 124 ? 5.286 -3.477 3.952 1.00 76.19 124 LEU A CA 1
ATOM 959 C C . LEU A 1 124 ? 5.589 -2.035 4.391 1.00 76.19 124 LEU A C 1
ATOM 961 O O . LEU A 1 124 ? 5.207 -1.612 5.472 1.00 76.19 124 LEU A O 1
ATOM 965 N N . VAL A 1 125 ? 6.266 -1.275 3.540 1.00 76.12 125 VAL A N 1
ATOM 966 C CA . VAL A 1 125 ? 6.714 0.110 3.766 1.00 76.12 125 VAL A CA 1
ATOM 967 C C . VAL A 1 125 ? 5.741 1.096 3.135 1.00 76.12 125 VAL A C 1
ATOM 969 O O . VAL A 1 125 ? 5.428 2.129 3.710 1.00 76.12 125 VAL A O 1
ATOM 972 N N . CYS A 1 126 ? 5.262 0.794 1.933 1.00 79.44 126 CYS A N 1
ATOM 973 C CA . CYS A 1 126 ? 4.329 1.643 1.210 1.00 79.44 126 CYS A CA 1
ATOM 974 C C . CYS A 1 126 ? 3.389 0.786 0.397 1.00 79.44 126 CYS A C 1
ATOM 976 O O . CYS A 1 126 ? 3.813 -0.196 -0.207 1.00 79.44 126 CYS A O 1
ATOM 978 N N . TRP A 1 127 ? 2.127 1.193 0.369 1.00 81.50 127 TRP A N 1
ATOM 979 C CA . TRP A 1 127 ? 1.144 0.653 -0.542 1.00 81.50 127 TRP A CA 1
ATOM 980 C C . TRP A 1 127 ? 0.287 1.792 -1.082 1.00 81.50 127 TRP A C 1
ATOM 982 O O . TRP A 1 127 ? -0.369 2.514 -0.329 1.00 81.50 127 TRP A O 1
ATOM 992 N N . LEU A 1 128 ? 0.359 1.964 -2.397 1.00 81.75 128 LEU A N 1
ATOM 993 C CA . LEU A 1 128 ? -0.455 2.869 -3.185 1.00 81.75 128 LEU A CA 1
ATOM 994 C C . LEU A 1 128 ? -1.461 2.039 -3.972 1.00 81.75 128 LEU A C 1
ATOM 996 O O . LEU A 1 128 ? -1.085 1.179 -4.770 1.00 81.75 128 LEU A O 1
ATOM 1000 N N . LYS A 1 129 ? -2.737 2.329 -3.763 1.00 80.56 129 LYS A N 1
ATOM 1001 C CA . LYS A 1 129 ? -3.846 1.704 -4.464 1.00 80.56 129 LYS A CA 1
ATOM 1002 C C . LYS A 1 129 ? -4.555 2.743 -5.318 1.00 80.56 129 LYS A C 1
ATOM 1004 O O . LYS A 1 129 ? -4.997 3.778 -4.816 1.00 80.56 129 LYS A O 1
ATOM 1009 N N . PHE A 1 130 ? -4.647 2.463 -6.607 1.00 80.56 130 PHE A N 1
ATOM 1010 C CA . PHE A 1 130 ? -5.128 3.386 -7.623 1.00 80.56 130 PHE A CA 1
ATOM 1011 C C . PHE A 1 130 ? -6.535 2.979 -8.065 1.00 80.56 130 PHE A C 1
ATOM 1013 O O . PHE A 1 130 ? -6.712 2.285 -9.063 1.00 80.56 130 PHE A O 1
ATOM 1020 N N . ASP A 1 131 ? -7.551 3.414 -7.319 1.00 70.69 131 ASP A N 1
ATOM 1021 C CA . ASP A 1 131 ? -8.949 3.101 -7.650 1.00 70.69 131 ASP A CA 1
ATOM 1022 C C . ASP A 1 131 ? -9.568 4.134 -8.612 1.00 70.69 131 ASP A C 1
ATOM 1024 O O . ASP A 1 131 ? -10.605 3.875 -9.218 1.00 70.69 131 ASP A O 1
ATOM 1028 N N . GLY A 1 132 ? -8.948 5.312 -8.748 1.00 67.38 132 GLY A N 1
ATOM 1029 C CA . GLY A 1 132 ? -9.381 6.394 -9.632 1.00 67.38 132 GLY A CA 1
ATOM 1030 C C . GLY A 1 132 ? -8.498 7.648 -9.509 1.00 67.38 132 GLY A C 1
ATOM 1031 O O . GLY A 1 132 ? -7.638 7.714 -8.633 1.00 67.38 132 GLY A O 1
ATOM 1032 N N . PRO A 1 133 ? -8.703 8.678 -10.347 1.00 57.91 133 PRO A N 1
ATOM 1033 C CA . PRO A 1 133 ? -7.794 9.814 -10.555 1.00 57.91 133 PRO A CA 1
ATOM 1034 C C . PRO A 1 133 ? -7.585 10.682 -9.314 1.00 57.91 133 PRO A C 1
ATOM 1036 O O . PRO A 1 133 ? -6.528 11.272 -9.127 1.00 57.91 133 PRO A O 1
ATOM 1039 N N . ARG A 1 134 ? -8.607 10.742 -8.458 1.00 63.25 134 ARG A N 1
ATOM 1040 C CA . ARG A 1 134 ? -8.585 11.395 -7.143 1.00 63.25 134 ARG A CA 1
ATOM 1041 C C . ARG A 1 134 ? -8.678 10.393 -6.000 1.00 63.25 134 ARG A C 1
ATOM 1043 O O . ARG A 1 134 ? -8.651 10.781 -4.846 1.00 63.25 134 ARG A O 1
ATOM 1050 N N . CYS A 1 135 ? -8.764 9.109 -6.335 1.00 63.38 135 CYS A N 1
ATOM 1051 C CA . CYS A 1 135 ? -8.938 8.022 -5.392 1.00 63.38 135 CYS A CA 1
ATOM 1052 C C . CYS A 1 135 ? -7.648 7.200 -5.321 1.00 63.38 135 CYS A C 1
ATOM 1054 O O . CYS A 1 135 ? -7.618 5.994 -5.583 1.00 63.38 135 CYS A O 1
ATOM 1056 N N . LEU A 1 136 ? -6.560 7.902 -4.999 1.00 67.19 136 LEU A N 1
ATOM 1057 C CA . LEU A 1 136 ? -5.321 7.280 -4.571 1.00 67.19 136 LEU A CA 1
ATOM 1058 C C . LEU A 1 136 ? -5.481 6.941 -3.098 1.00 67.19 136 LEU A C 1
ATOM 1060 O O . LEU A 1 136 ? -5.361 7.809 -2.235 1.00 67.19 136 LEU A O 1
ATOM 1064 N N . THR A 1 137 ? -5.755 5.677 -2.804 1.00 67.81 137 THR A N 1
ATOM 1065 C CA . THR A 1 137 ? -5.732 5.241 -1.416 1.00 67.81 137 THR A CA 1
ATOM 1066 C C . THR A 1 137 ? -4.347 4.774 -1.067 1.00 67.81 137 THR A C 1
ATOM 1068 O O . THR A 1 137 ? -3.806 3.841 -1.652 1.00 67.81 137 THR A O 1
ATOM 1071 N N . VAL A 1 138 ? -3.771 5.448 -0.091 1.00 63.69 138 VAL A N 1
ATOM 1072 C CA . VAL A 1 138 ? -2.535 5.015 0.526 1.00 63.69 138 VAL A CA 1
ATOM 1073 C C . VAL A 1 138 ? -2.920 4.195 1.738 1.00 63.69 138 VAL A C 1
ATOM 1075 O O . VAL A 1 138 ? -3.773 4.623 2.524 1.00 63.69 138 VAL A O 1
ATOM 1078 N N . ASP A 1 139 ? -2.308 3.025 1.906 1.00 59.78 139 ASP A N 1
ATOM 1079 C CA . ASP A 1 139 ? -2.362 2.364 3.203 1.00 59.78 139 ASP A CA 1
ATOM 1080 C C . ASP A 1 139 ? -1.620 3.251 4.207 1.00 59.78 139 ASP A C 1
ATOM 1082 O O . ASP A 1 139 ? -0.390 3.264 4.325 1.00 59.78 139 ASP A O 1
ATOM 1086 N N . ALA A 1 140 ? -2.404 4.086 4.885 1.00 47.12 140 ALA A N 1
ATOM 1087 C CA . ALA A 1 140 ? -1.945 5.149 5.763 1.00 47.12 140 ALA A CA 1
ATOM 1088 C C . ALA A 1 140 ? -1.352 4.616 7.081 1.00 47.12 140 ALA A C 1
ATOM 1090 O O . ALA A 1 140 ? -1.153 5.375 8.031 1.00 47.12 140 ALA A O 1
ATOM 1091 N N . ALA A 1 141 ? -1.103 3.306 7.160 1.00 45.50 141 ALA A N 1
ATOM 1092 C CA . ALA A 1 141 ? -0.324 2.668 8.202 1.00 45.50 141 ALA A CA 1
ATOM 1093 C C . ALA A 1 141 ? 1.165 3.056 8.161 1.00 45.50 141 ALA A C 1
ATOM 1095 O O . ALA A 1 141 ? 1.759 3.157 9.236 1.00 45.50 141 ALA A O 1
ATOM 1096 N N . ASN A 1 142 ? 1.743 3.305 6.971 1.00 50.78 142 ASN A N 1
ATOM 1097 C CA . ASN A 1 142 ? 3.209 3.396 6.799 1.00 50.78 142 ASN A CA 1
ATOM 1098 C C . ASN A 1 142 ? 3.723 4.556 5.928 1.00 50.78 142 ASN A C 1
ATOM 1100 O O . ASN A 1 142 ? 4.933 4.747 5.809 1.00 50.78 142 ASN A O 1
ATOM 1104 N N . VAL A 1 143 ? 2.835 5.346 5.317 1.00 52.94 143 VAL A N 1
ATOM 1105 C CA . VAL A 1 143 ? 3.227 6.420 4.393 1.00 52.94 143 VAL A CA 1
ATOM 1106 C C . VAL A 1 143 ? 2.507 7.705 4.763 1.00 52.94 143 VAL A C 1
ATOM 1108 O O . VAL A 1 143 ? 1.278 7.774 4.717 1.00 52.94 143 VAL A O 1
ATOM 1111 N N . LEU A 1 144 ? 3.280 8.735 5.120 1.00 50.62 144 LEU A N 1
ATOM 1112 C CA . LEU A 1 144 ? 2.762 10.100 5.154 1.00 50.62 144 LEU A CA 1
ATOM 1113 C C . LEU A 1 144 ? 2.456 10.501 3.716 1.00 50.62 144 LEU A C 1
ATOM 1115 O O . LEU A 1 144 ? 3.301 10.321 2.840 1.00 50.62 144 LEU A O 1
ATOM 1119 N N . LEU A 1 145 ? 1.221 10.959 3.522 1.00 52.84 145 LEU A N 1
ATOM 1120 C CA . LEU A 1 145 ? 0.568 11.307 2.262 1.00 52.84 145 LEU A CA 1
ATOM 1121 C C . LEU A 1 145 ? 1.545 11.714 1.144 1.00 52.84 145 LEU A C 1
ATOM 1123 O O . LEU A 1 145 ? 2.442 12.526 1.387 1.00 52.84 145 LEU A O 1
ATOM 1127 N N . PRO A 1 146 ? 1.358 11.214 -0.089 1.00 55.19 146 PRO A N 1
ATOM 1128 C CA . PRO A 1 146 ? 2.152 11.653 -1.220 1.00 55.19 146 PRO A CA 1
ATOM 1129 C C . PRO A 1 146 ? 2.053 13.172 -1.342 1.00 55.19 146 PRO A C 1
ATOM 1131 O O . PRO A 1 146 ? 0.966 13.743 -1.385 1.00 55.19 146 PRO A O 1
ATOM 1134 N N . ILE A 1 147 ? 3.210 13.827 -1.361 1.00 54.06 147 ILE A N 1
ATOM 1135 C CA . ILE A 1 147 ? 3.332 15.286 -1.208 1.00 54.06 147 ILE A CA 1
ATOM 1136 C C . ILE A 1 147 ? 2.847 16.015 -2.458 1.00 54.06 147 ILE A C 1
ATOM 1138 O O . ILE A 1 147 ? 2.530 17.204 -2.424 1.00 54.06 147 ILE A O 1
ATOM 1142 N N . ARG A 1 148 ? 2.766 15.288 -3.573 1.00 60.66 148 ARG A N 1
ATOM 1143 C CA . ARG A 1 148 ? 2.197 15.781 -4.815 1.00 60.66 148 ARG A CA 1
ATOM 1144 C C . ARG A 1 148 ? 1.667 14.616 -5.635 1.00 60.66 148 ARG A C 1
ATOM 1146 O O . ARG A 1 148 ? 2.444 13.793 -6.116 1.00 60.66 148 ARG A O 1
ATOM 1153 N N . THR A 1 149 ? 0.356 14.573 -5.810 1.00 61.31 149 THR A N 1
ATOM 1154 C CA . THR A 1 149 ? -0.296 13.808 -6.872 1.00 61.31 149 THR A CA 1
ATOM 1155 C C . THR A 1 149 ? -0.605 14.781 -8.004 1.00 61.31 149 THR A C 1
ATOM 1157 O O . THR A 1 149 ? -1.102 15.875 -7.743 1.00 61.31 149 THR A O 1
ATOM 1160 N N . GLY A 1 150 ? -0.271 14.444 -9.249 1.00 63.53 150 GLY A N 1
ATOM 1161 C CA . GLY A 1 150 ? -0.806 15.206 -10.386 1.00 63.53 150 GLY A CA 1
ATOM 1162 C C . GLY A 1 150 ? -2.287 14.896 -10.629 1.00 63.53 150 GLY A C 1
ATOM 1163 O O . GLY A 1 150 ? -2.937 14.324 -9.757 1.00 63.53 150 GLY A O 1
ATOM 1164 N N . ASP A 1 151 ? -2.793 15.222 -11.821 1.00 68.31 151 ASP A N 1
ATOM 1165 C CA . ASP A 1 151 ? -4.173 14.928 -12.243 1.00 68.31 151 ASP A CA 1
ATOM 1166 C C . ASP A 1 151 ? -4.201 13.747 -13.230 1.00 68.31 151 ASP A C 1
ATOM 1168 O O . ASP A 1 151 ? -4.358 13.949 -14.438 1.00 68.31 151 ASP A O 1
ATOM 1172 N N . PRO A 1 152 ? -3.975 12.502 -12.777 1.00 68.62 152 PRO A N 1
ATOM 1173 C CA . PRO A 1 152 ? -4.038 11.363 -13.674 1.00 68.62 152 PRO A CA 1
ATOM 1174 C C . PRO A 1 152 ? -5.496 11.060 -14.062 1.00 68.62 152 PRO A C 1
ATOM 1176 O O . PRO A 1 152 ? -6.430 11.621 -13.489 1.00 68.62 152 PRO A O 1
ATOM 1179 N N . LYS A 1 153 ? -5.718 10.183 -15.046 1.00 63.59 153 LYS A N 1
ATOM 1180 C CA . LYS A 1 153 ? -7.050 9.911 -15.616 1.00 63.59 153 LYS A CA 1
ATOM 1181 C C . LYS A 1 153 ? -7.592 8.544 -15.148 1.00 63.59 153 LYS A C 1
ATOM 1183 O O . LYS A 1 153 ? -6.823 7.584 -15.115 1.00 63.59 153 LYS A O 1
ATOM 1188 N N . PRO A 1 154 ? -8.886 8.407 -14.778 1.00 64.00 154 PRO A N 1
ATOM 1189 C CA . PRO A 1 154 ? -9.479 7.090 -14.536 1.00 64.00 154 PRO A CA 1
ATOM 1190 C C . PRO A 1 154 ? -9.582 6.319 -15.843 1.00 64.00 154 PRO A C 1
ATOM 1192 O O . PRO A 1 154 ? -9.831 6.915 -16.895 1.00 64.00 154 PRO A O 1
ATOM 1195 N N . VAL A 1 155 ? -9.523 4.996 -15.749 1.00 52.97 155 VAL A N 1
ATOM 1196 C CA . VAL A 1 155 ? -9.859 4.123 -16.872 1.00 52.97 155 VAL A CA 1
ATOM 1197 C C . VAL A 1 155 ? -10.961 3.154 -16.452 1.00 52.97 155 VAL A C 1
ATOM 1199 O O . VAL A 1 155 ? -10.909 2.542 -15.383 1.00 52.97 155 VAL A O 1
ATOM 1202 N N . ASP A 1 156 ? -11.978 3.022 -17.303 1.00 54.97 156 ASP A N 1
ATOM 1203 C CA . ASP A 1 156 ? -12.989 1.976 -17.174 1.00 54.97 156 ASP A CA 1
ATOM 1204 C C . ASP A 1 156 ? -12.369 0.654 -17.628 1.00 54.97 156 ASP A C 1
ATOM 1206 O O . ASP A 1 156 ? -11.987 0.517 -18.790 1.00 54.97 156 ASP A O 1
ATOM 1210 N N . ILE A 1 157 ? -12.254 -0.327 -16.731 1.00 54.19 157 ILE A N 1
ATOM 1211 C CA . ILE A 1 157 ? -11.656 -1.623 -17.070 1.00 54.19 157 ILE A CA 1
ATOM 1212 C C . ILE A 1 157 ? -12.569 -2.752 -16.614 1.00 54.19 157 ILE A C 1
ATOM 1214 O O . ILE A 1 157 ? -13.111 -2.743 -15.511 1.00 54.19 157 ILE A O 1
ATOM 1218 N N . GLY A 1 158 ? -12.751 -3.734 -17.496 1.00 44.72 158 GLY A N 1
ATOM 1219 C CA . GLY A 1 158 ? -13.507 -4.952 -17.241 1.00 44.72 158 GLY A CA 1
ATOM 1220 C C . GLY A 1 158 ? -12.711 -6.203 -17.617 1.00 44.72 158 GLY A C 1
ATOM 1221 O O . GLY A 1 158 ? -12.169 -6.283 -18.716 1.00 44.72 158 GLY A O 1
ATOM 1222 N N . LYS A 1 159 ? -12.783 -7.194 -16.710 1.00 36.81 159 LYS A N 1
ATOM 1223 C CA . LYS A 1 159 ? -12.192 -8.556 -16.659 1.00 36.81 159 LYS A CA 1
ATOM 1224 C C . LYS A 1 159 ? -10.826 -8.665 -15.949 1.00 36.81 159 LYS A C 1
ATOM 1226 O O . LYS A 1 159 ? -9.882 -7.961 -16.273 1.00 36.81 159 LYS A O 1
ATOM 1231 N N . GLY A 1 160 ? -10.756 -9.595 -14.984 1.00 48.44 160 GLY A N 1
ATOM 1232 C CA . GLY A 1 160 ? -9.609 -9.858 -14.097 1.00 48.44 160 GLY A CA 1
ATOM 1233 C C . GLY A 1 160 ? -9.966 -9.765 -12.601 1.00 48.44 160 GLY A C 1
ATOM 1234 O O . GLY A 1 160 ? -11.149 -9.711 -12.252 1.00 48.44 160 GLY A O 1
ATOM 1235 N N . MET A 1 161 ? -8.944 -9.710 -11.732 1.00 44.06 161 MET A N 1
ATOM 1236 C CA . MET A 1 161 ? -9.020 -9.569 -10.258 1.00 44.06 161 MET A CA 1
ATOM 1237 C C . MET A 1 161 ? -9.881 -8.369 -9.790 1.00 44.06 161 MET A C 1
ATOM 1239 O O . MET A 1 161 ? -10.363 -8.332 -8.655 1.00 44.06 161 MET A O 1
ATOM 1243 N N . TYR A 1 162 ? -10.159 -7.422 -10.693 1.00 52.94 162 TYR A N 1
ATOM 1244 C CA . TYR A 1 162 ? -10.875 -6.178 -10.436 1.00 52.94 162 TYR A CA 1
ATOM 1245 C C . TYR A 1 162 ? -11.966 -5.979 -11.492 1.00 52.94 162 TYR A C 1
ATOM 1247 O O . TYR A 1 162 ? -11.703 -5.680 -12.651 1.00 52.94 162 TYR A O 1
ATOM 1255 N N . ARG A 1 163 ? -13.218 -6.247 -11.105 1.00 45.16 163 ARG A N 1
ATOM 1256 C CA . ARG A 1 163 ? -14.388 -6.298 -12.004 1.00 45.16 163 ARG A CA 1
ATOM 1257 C C . ARG A 1 163 ? -15.044 -4.925 -12.281 1.00 45.16 163 ARG A C 1
ATOM 1259 O O . ARG A 1 163 ? -16.104 -4.902 -12.899 1.00 45.16 163 ARG A O 1
ATOM 1266 N N . SER A 1 164 ? -14.467 -3.815 -11.814 1.00 51.06 164 SER A N 1
ATOM 1267 C CA . SER A 1 164 ? -15.002 -2.437 -11.896 1.00 51.06 164 SER A CA 1
ATOM 1268 C C . SER A 1 164 ? -13.976 -1.456 -12.485 1.00 51.06 164 SER A C 1
ATOM 1270 O O . SER A 1 164 ? -12.846 -1.856 -12.728 1.00 51.06 164 SER A O 1
ATOM 1272 N N . THR A 1 165 ? -14.338 -0.173 -12.648 1.00 53.97 165 THR A N 1
ATOM 1273 C CA . THR A 1 165 ? -13.402 0.927 -12.968 1.00 53.97 165 THR A CA 1
ATOM 1274 C C . THR A 1 165 ? -12.204 0.884 -12.024 1.00 53.97 165 THR A C 1
ATOM 1276 O O . THR A 1 165 ? -12.384 1.030 -10.811 1.00 53.97 165 THR A O 1
ATOM 1279 N N . TRP A 1 166 ? -11.013 0.606 -12.547 1.00 68.31 166 TRP A N 1
ATOM 1280 C CA . TRP A 1 166 ? -9.848 0.351 -11.711 1.00 68.31 166 TRP A CA 1
ATOM 1281 C C . TRP A 1 166 ? -8.564 0.736 -12.415 1.00 68.31 166 TRP A C 1
ATOM 1283 O O . TRP A 1 166 ? -8.411 0.506 -13.610 1.00 68.31 166 TRP A O 1
ATOM 1293 N N . GLY A 1 167 ? -7.631 1.289 -11.652 1.00 75.75 167 GLY A N 1
ATOM 1294 C CA . GLY A 1 167 ? -6.395 1.823 -12.178 1.00 75.75 167 GLY A CA 1
ATOM 1295 C C . GLY A 1 167 ? -6.483 3.298 -12.546 1.00 75.75 167 GLY A C 1
ATOM 1296 O O . GLY A 1 167 ? -7.542 3.894 -12.760 1.00 75.75 167 GLY A O 1
ATOM 1297 N N . VAL A 1 168 ? -5.302 3.889 -12.589 1.00 81.06 168 VAL A N 1
ATOM 1298 C CA . VAL A 1 168 ? -5.074 5.288 -12.895 1.00 81.06 168 VAL A CA 1
ATOM 1299 C C . VAL A 1 168 ? -4.072 5.362 -14.040 1.00 81.06 168 VAL A C 1
ATOM 1301 O O . VAL A 1 168 ? -2.954 4.856 -13.932 1.00 81.06 168 VAL A O 1
ATOM 1304 N N . GLU A 1 169 ? -4.491 5.960 -15.153 1.00 84.62 169 GLU A N 1
ATOM 1305 C CA . GLU A 1 169 ? -3.620 6.259 -16.284 1.00 84.62 169 GLU A CA 1
ATOM 1306 C C . GLU A 1 169 ? -2.805 7.504 -15.950 1.00 84.62 169 GLU A C 1
ATOM 1308 O O . GLU A 1 169 ? -3.339 8.610 -15.803 1.00 84.62 169 GLU A O 1
ATOM 1313 N N . PHE A 1 170 ? -1.495 7.317 -15.826 1.00 83.69 170 PHE A N 1
ATOM 1314 C CA . PHE A 1 170 ? -0.570 8.427 -15.731 1.00 83.69 170 PHE A CA 1
ATOM 1315 C C . PHE A 1 170 ? -0.450 9.088 -17.106 1.00 83.69 170 PHE A C 1
ATOM 1317 O O . PHE A 1 170 ? -0.090 8.450 -18.089 1.00 83.69 170 PHE A O 1
ATOM 1324 N N . VAL A 1 171 ? -0.754 10.381 -17.163 1.00 81.56 171 VAL A N 1
ATOM 1325 C CA . VAL A 1 171 ? -0.571 11.274 -18.313 1.00 81.56 171 VAL A CA 1
ATOM 1326 C C . VAL A 1 171 ? 0.584 12.250 -18.064 1.00 81.56 171 VAL A C 1
ATOM 1328 O O . VAL A 1 171 ? 1.128 12.313 -16.954 1.00 81.56 171 VAL A O 1
ATOM 1331 N N . GLU A 1 172 ? 0.973 13.021 -19.080 1.00 83.00 172 GLU A N 1
ATOM 1332 C CA . GLU A 1 172 ? 1.985 14.072 -18.927 1.00 83.00 172 GLU A CA 1
ATOM 1333 C C . GLU A 1 172 ? 1.630 15.023 -17.767 1.00 83.00 172 GLU A C 1
ATOM 1335 O O . GLU A 1 172 ? 0.486 15.443 -17.607 1.00 83.00 172 GLU A O 1
ATOM 1340 N N . GLY A 1 173 ? 2.610 15.316 -16.911 1.00 77.12 173 GLY A N 1
ATOM 1341 C CA . GLY A 1 173 ? 2.434 16.137 -15.707 1.00 77.12 173 GLY A CA 1
ATOM 1342 C C . GLY A 1 173 ? 1.806 15.414 -14.508 1.00 77.12 173 GLY A C 1
ATOM 1343 O O . GLY A 1 173 ? 1.806 15.965 -13.404 1.00 77.12 173 GLY A O 1
ATOM 1344 N N . SER A 1 174 ? 1.320 14.178 -14.671 1.00 77.31 174 SER A N 1
ATOM 1345 C CA . SER A 1 174 ? 0.814 13.373 -13.555 1.00 77.31 174 SER A CA 1
ATOM 1346 C C . SER A 1 174 ? 1.913 12.511 -12.937 1.00 77.31 174 SER A C 1
ATOM 1348 O O . SER A 1 174 ? 2.652 11.846 -13.648 1.00 77.31 174 SER A O 1
ATOM 1350 N N . SER A 1 175 ? 2.051 12.521 -11.615 1.00 80.38 175 SER A N 1
ATOM 1351 C CA . SER A 1 175 ? 3.001 11.677 -10.882 1.00 80.38 175 SER A CA 1
ATOM 1352 C C . SER A 1 175 ? 2.545 11.505 -9.444 1.00 80.38 175 SER A C 1
ATOM 1354 O O . SER A 1 175 ? 1.840 12.377 -8.937 1.00 80.38 175 SER A O 1
ATOM 1356 N N . VAL A 1 176 ? 3.008 10.459 -8.763 1.00 79.81 176 VAL A N 1
ATOM 1357 C CA . VAL A 1 176 ? 2.921 10.378 -7.302 1.00 79.81 176 VAL A CA 1
ATOM 1358 C C . VAL A 1 176 ? 4.308 10.612 -6.722 1.00 79.81 176 VAL A C 1
ATOM 1360 O O . VAL A 1 176 ? 5.194 9.768 -6.856 1.00 79.81 176 VAL A O 1
ATOM 1363 N N . CYS A 1 177 ? 4.499 11.768 -6.089 1.00 77.62 177 CYS A N 1
ATOM 1364 C CA . CYS A 1 177 ? 5.685 12.044 -5.287 1.00 77.62 177 CYS A CA 1
ATOM 1365 C C . CYS A 1 177 ? 5.491 11.470 -3.886 1.00 77.62 177 CYS A C 1
ATOM 1367 O O . CYS A 1 177 ? 4.547 11.839 -3.186 1.00 77.62 177 CYS A O 1
ATOM 1369 N N . LEU A 1 178 ? 6.405 10.596 -3.477 1.00 77.50 178 LEU A N 1
ATOM 1370 C CA . LEU A 1 178 ? 6.505 10.083 -2.117 1.00 77.50 178 LEU A CA 1
ATOM 1371 C C . LEU A 1 178 ? 7.171 11.147 -1.217 1.00 77.50 178 LEU A C 1
ATOM 1373 O O . LEU A 1 178 ? 7.028 12.354 -1.426 1.00 77.50 178 LEU A O 1
ATOM 1377 N N . HIS A 1 179 ? 7.906 10.714 -0.196 1.00 73.44 179 HIS A N 1
ATOM 1378 C CA . HIS A 1 179 ? 8.616 11.596 0.730 1.00 73.44 179 HIS A CA 1
ATOM 1379 C C . HIS A 1 179 ? 9.668 12.484 0.015 1.00 73.44 179 HIS A C 1
ATOM 1381 O O . HIS A 1 179 ? 10.322 11.988 -0.902 1.00 73.44 179 HIS A O 1
ATOM 1387 N N . PRO A 1 180 ? 9.946 13.746 0.435 1.00 65.81 180 PRO A N 1
ATOM 1388 C CA . PRO A 1 180 ? 10.840 14.665 -0.285 1.00 65.81 180 PRO A CA 1
ATOM 1389 C C . PRO A 1 180 ? 12.278 14.162 -0.396 1.00 65.81 180 PRO A C 1
ATOM 1391 O O . PRO A 1 180 ? 13.012 14.582 -1.281 1.00 65.81 180 PRO A O 1
ATOM 1394 N N . ARG A 1 181 ? 12.678 13.275 0.521 1.00 68.38 181 ARG A N 1
ATOM 1395 C CA . ARG A 1 181 ? 14.012 12.659 0.575 1.00 68.38 181 ARG A CA 1
ATOM 1396 C C . ARG A 1 181 ? 14.029 11.204 0.102 1.00 68.38 181 ARG A C 1
ATOM 1398 O O . ARG A 1 181 ? 14.968 10.476 0.409 1.00 68.38 181 ARG A O 1
ATOM 1405 N N . GLY A 1 182 ? 12.960 10.770 -0.562 1.00 72.75 182 GLY A N 1
ATOM 1406 C CA . GLY A 1 182 ? 12.711 9.367 -0.860 1.00 72.75 182 GLY A CA 1
ATOM 1407 C C . GLY A 1 182 ? 12.254 8.572 0.365 1.00 72.75 182 GLY A C 1
ATOM 1408 O O . GLY A 1 182 ? 12.470 8.956 1.521 1.00 72.75 182 GLY A O 1
ATOM 1409 N N . LEU A 1 183 ? 11.581 7.464 0.088 1.00 76.38 183 LEU A N 1
ATOM 1410 C CA . LEU A 1 183 ? 11.170 6.455 1.044 1.00 76.38 183 LEU A CA 1
ATOM 1411 C C . LEU A 1 183 ? 12.258 5.384 1.120 1.00 76.38 183 LEU A C 1
ATOM 1413 O O . LEU A 1 183 ? 12.449 4.622 0.174 1.00 76.38 183 LEU A O 1
ATOM 1417 N N . LYS A 1 184 ? 12.957 5.334 2.253 1.00 78.94 184 LYS A N 1
ATOM 1418 C CA . LYS A 1 184 ? 14.028 4.373 2.523 1.00 78.94 184 LYS A CA 1
ATOM 1419 C C . LYS A 1 184 ? 13.476 3.178 3.285 1.00 78.94 184 LYS A C 1
ATOM 1421 O O . LYS A 1 184 ? 13.024 3.316 4.419 1.00 78.94 184 LYS A O 1
ATOM 1426 N N . THR A 1 185 ? 13.534 1.998 2.683 1.00 77.50 185 THR A N 1
ATOM 1427 C CA . THR A 1 185 ? 12.906 0.786 3.241 1.00 77.50 185 THR A CA 1
ATOM 1428 C C . THR A 1 185 ? 13.501 0.344 4.580 1.00 77.50 185 THR A C 1
ATOM 1430 O O . THR A 1 185 ? 12.806 -0.175 5.444 1.00 77.50 185 THR A O 1
ATOM 1433 N N . PHE A 1 186 ? 14.779 0.617 4.809 1.00 74.50 186 PHE A N 1
ATOM 1434 C CA . PHE A 1 186 ? 15.485 0.305 6.054 1.00 74.50 186 PHE A CA 1
ATOM 1435 C C . PHE A 1 186 ? 15.339 1.377 7.142 1.00 74.50 186 PHE A C 1
ATOM 1437 O O . PHE A 1 186 ? 15.817 1.196 8.257 1.00 74.50 186 PHE A O 1
ATOM 1444 N N . SER A 1 187 ? 14.689 2.501 6.838 1.00 67.88 187 SER A N 1
ATOM 1445 C CA . SER A 1 187 ? 14.447 3.591 7.784 1.00 67.88 187 SER A CA 1
ATOM 1446 C C . SER A 1 187 ? 13.001 4.068 7.656 1.00 67.88 187 SER A C 1
ATOM 1448 O O . SER A 1 187 ? 12.732 5.215 7.289 1.00 67.88 187 SER A O 1
ATOM 1450 N N . VAL A 1 188 ? 12.070 3.144 7.901 1.00 56.19 188 VAL A N 1
ATOM 1451 C CA . VAL A 1 188 ? 10.629 3.427 7.950 1.00 56.19 188 VAL A CA 1
ATOM 1452 C C . VAL A 1 188 ? 10.369 4.426 9.092 1.00 56.19 188 VAL A C 1
ATOM 1454 O O . VAL A 1 188 ? 11.098 4.425 10.086 1.00 56.19 188 VAL A O 1
ATOM 1457 N N . PRO A 1 189 ? 9.374 5.315 8.993 1.00 49.09 189 PRO A N 1
ATOM 1458 C CA . PRO A 1 189 ? 8.909 6.081 10.139 1.00 49.09 189 PRO A CA 1
ATOM 1459 C C . PRO A 1 189 ? 8.556 5.156 11.290 1.00 49.09 189 PRO A C 1
ATOM 1461 O O . PRO A 1 189 ? 7.954 4.100 11.089 1.00 49.09 189 PRO A O 1
ATOM 1464 N N . GLY A 1 190 ? 8.858 5.587 12.508 1.00 48.44 190 GLY A N 1
ATOM 1465 C CA . GLY A 1 190 ? 8.179 5.081 13.690 1.00 48.44 190 GLY A CA 1
ATOM 1466 C C . GLY A 1 190 ? 6.662 5.182 13.528 1.00 48.44 190 GLY A C 1
ATOM 1467 O O . GLY A 1 190 ? 6.162 5.980 12.732 1.00 48.44 190 GLY A O 1
ATOM 1468 N N . LEU A 1 191 ? 5.949 4.345 14.290 1.00 45.97 191 LEU A N 1
ATOM 1469 C CA . LEU A 1 191 ? 4.489 4.326 14.425 1.00 45.97 191 LEU A CA 1
ATOM 1470 C C . LEU A 1 191 ? 3.870 5.703 14.125 1.00 45.97 191 LEU A C 1
ATOM 1472 O O . LEU A 1 191 ? 4.016 6.645 14.904 1.00 45.97 191 LEU A O 1
ATOM 1476 N N . LEU A 1 192 ? 3.128 5.801 13.015 1.00 42.72 192 LEU A N 1
ATOM 1477 C CA . LEU A 1 192 ? 2.415 7.014 12.584 1.00 42.72 192 LEU A CA 1
ATOM 1478 C C . LEU A 1 192 ? 1.296 7.452 13.548 1.00 42.72 192 LEU A C 1
ATOM 1480 O O . LEU A 1 192 ? 0.496 8.329 13.229 1.00 42.72 192 LEU A O 1
ATOM 1484 N N . THR A 1 193 ? 1.234 6.889 14.753 1.00 38.62 193 THR A N 1
ATOM 1485 C CA . THR A 1 193 ? 0.303 7.283 15.811 1.00 38.62 193 THR A CA 1
ATOM 1486 C C . THR A 1 193 ? 0.487 8.739 16.263 1.00 38.62 193 THR A C 1
ATOM 1488 O O . THR A 1 193 ? -0.387 9.270 16.947 1.00 38.62 193 THR A O 1
ATOM 1491 N N . SER A 1 194 ? 1.586 9.410 15.890 1.00 36.19 194 SER A N 1
ATOM 1492 C CA . SER A 1 194 ? 1.942 10.737 16.412 1.00 36.19 194 SER A CA 1
ATOM 1493 C C . SER A 1 194 ? 2.347 11.806 15.389 1.00 36.19 194 SER A C 1
ATOM 1495 O O . SER A 1 194 ? 2.537 12.940 15.822 1.00 36.19 194 SER A O 1
ATOM 1497 N N . ALA A 1 195 ? 2.399 11.534 14.081 1.00 34.69 195 ALA A N 1
ATOM 1498 C CA . ALA A 1 195 ? 2.871 12.515 13.095 1.00 34.69 195 ALA A CA 1
ATOM 1499 C C . ALA A 1 195 ? 1.831 13.620 12.800 1.00 34.69 195 ALA A C 1
ATOM 1501 O O . ALA A 1 195 ? 0.691 13.348 12.425 1.00 34.69 195 ALA A O 1
ATOM 1502 N N . SER A 1 196 ? 2.187 14.883 13.007 1.00 36.75 196 SER A N 1
ATOM 1503 C CA . SER A 1 196 ? 1.514 16.077 12.480 1.00 36.75 196 SER A CA 1
ATOM 1504 C C . SER A 1 196 ? 1.540 16.099 10.938 1.00 36.75 196 SER A C 1
ATOM 1506 O O . SER A 1 196 ? 2.468 15.551 10.352 1.00 36.75 196 SER A O 1
ATOM 1508 N N . PRO A 1 197 ? 0.611 16.791 10.242 1.00 39.25 197 PRO A N 1
ATOM 1509 C CA . PRO A 1 197 ? 0.776 17.124 8.818 1.00 39.25 197 PRO A CA 1
ATOM 1510 C C . PRO A 1 197 ? 2.069 17.902 8.509 1.00 39.25 197 PRO A C 1
ATOM 1512 O O . PRO A 1 197 ? 2.508 17.942 7.365 1.00 39.25 197 PRO A O 1
ATOM 1515 N N . LEU A 1 198 ? 2.661 18.534 9.530 1.00 39.19 198 LEU A N 1
ATOM 1516 C CA . LEU A 1 198 ? 3.956 19.216 9.466 1.00 39.19 198 LEU A CA 1
ATOM 1517 C C . LEU A 1 198 ? 5.140 18.300 9.814 1.00 39.19 198 LEU A C 1
ATOM 1519 O O . LEU A 1 198 ? 6.287 18.713 9.646 1.00 39.19 198 LEU A O 1
ATOM 1523 N N . ASP A 1 199 ? 4.887 17.087 10.316 1.00 39.75 199 ASP A N 1
ATOM 1524 C CA . ASP A 1 199 ? 5.953 16.144 10.625 1.00 39.75 199 ASP A CA 1
ATOM 1525 C C . ASP A 1 199 ? 6.444 15.480 9.347 1.00 39.75 199 ASP A C 1
ATOM 1527 O O . ASP A 1 199 ? 5.701 14.855 8.591 1.00 39.75 199 ASP A O 1
ATOM 1531 N N . THR A 1 200 ? 7.740 15.622 9.114 1.00 43.06 200 THR A N 1
ATOM 1532 C CA . THR A 1 200 ? 8.458 14.897 8.075 1.00 43.06 200 THR A CA 1
ATOM 1533 C C . THR A 1 200 ? 8.813 13.497 8.587 1.00 43.06 200 THR A C 1
ATOM 1535 O O . THR A 1 200 ? 8.768 13.226 9.794 1.00 43.06 200 THR A O 1
ATOM 1538 N N . PHE A 1 201 ? 9.216 12.584 7.694 1.00 42.69 201 PHE A N 1
ATOM 1539 C CA . PHE A 1 201 ? 9.738 11.281 8.132 1.00 42.69 201 PHE A CA 1
ATOM 1540 C C . PHE A 1 201 ? 10.929 11.452 9.098 1.00 42.69 201 PHE A C 1
ATOM 1542 O O . PHE A 1 201 ? 11.128 10.597 9.946 1.00 42.69 201 PHE A O 1
ATOM 1549 N N . GLU A 1 202 ? 11.683 12.559 9.031 1.00 39.41 202 GLU A N 1
ATOM 1550 C CA . GLU A 1 202 ? 12.796 12.840 9.958 1.00 39.41 202 GLU A CA 1
ATOM 1551 C C . GLU A 1 202 ? 12.358 13.021 11.414 1.00 39.41 202 GLU A C 1
ATOM 1553 O O . GLU A 1 202 ? 13.089 12.636 12.322 1.00 39.41 202 GLU A O 1
ATOM 1558 N N . ASN A 1 203 ? 11.172 13.590 11.647 1.00 43.38 203 ASN A N 1
ATOM 1559 C CA . ASN A 1 203 ? 10.658 13.831 12.999 1.00 43.38 203 ASN A CA 1
ATOM 1560 C C . ASN A 1 203 ? 10.028 12.573 13.611 1.00 43.38 203 ASN A C 1
ATOM 1562 O O . ASN A 1 203 ? 9.833 12.495 14.822 1.00 43.38 203 ASN A O 1
ATOM 1566 N N . THR A 1 204 ? 9.688 11.596 12.768 1.00 45.09 204 THR A N 1
ATOM 1567 C CA . THR A 1 204 ? 9.013 10.353 13.161 1.00 45.09 204 THR A CA 1
ATOM 1568 C C . THR A 1 204 ? 9.890 9.118 13.026 1.00 45.09 204 THR A C 1
ATOM 1570 O O . THR A 1 204 ? 9.529 8.068 13.549 1.00 45.09 204 THR A O 1
ATOM 1573 N N . SER A 1 205 ? 11.075 9.226 12.420 1.00 44.47 205 SER A N 1
ATOM 1574 C CA . SER A 1 205 ? 12.085 8.169 12.329 1.00 44.47 205 SER A CA 1
ATOM 1575 C C . SER A 1 205 ? 12.808 7.937 13.664 1.00 44.47 205 SER A C 1
ATOM 1577 O O . SER A 1 205 ? 14.035 7.961 13.735 1.00 44.47 205 SER A O 1
ATOM 1579 N N . ALA A 1 206 ? 12.074 7.717 14.755 1.00 43.75 206 ALA A N 1
ATOM 1580 C CA . ALA A 1 206 ? 12.621 6.916 15.844 1.00 43.75 206 ALA A CA 1
ATOM 1581 C C . ALA A 1 206 ? 12.744 5.486 15.315 1.00 43.75 206 ALA A C 1
ATOM 1583 O O . ALA A 1 206 ? 11.822 5.045 14.635 1.00 43.75 206 ALA A O 1
ATOM 1584 N N . SER A 1 207 ? 13.864 4.802 15.588 1.00 48.94 207 SER A N 1
ATOM 1585 C CA . SER A 1 207 ? 14.172 3.464 15.059 1.00 48.94 207 SER A CA 1
ATOM 1586 C C . SER A 1 207 ? 12.939 2.555 15.177 1.00 48.94 207 SER A C 1
ATOM 1588 O O . SER A 1 207 ? 12.652 2.055 16.269 1.00 48.94 207 SER A O 1
ATOM 1590 N N . PRO A 1 208 ? 12.157 2.368 14.093 1.00 50.34 208 PRO A N 1
ATOM 1591 C CA . PRO A 1 208 ? 10.838 1.740 14.159 1.00 50.34 208 PRO A CA 1
ATOM 1592 C C . PRO A 1 208 ? 10.967 0.252 14.452 1.00 50.34 208 PRO A C 1
ATOM 1594 O O . PRO A 1 208 ? 9.959 -0.413 14.587 1.00 50.34 208 PRO A O 1
ATOM 1597 N N . TYR A 1 209 ? 12.196 -0.256 14.524 1.00 50.97 209 TYR A N 1
ATOM 1598 C CA . TYR A 1 209 ? 12.570 -1.649 14.641 1.00 50.97 209 TYR A CA 1
ATOM 1599 C C . TYR A 1 209 ? 13.127 -1.990 16.020 1.00 50.97 209 TYR A C 1
ATOM 1601 O O . TYR A 1 209 ? 13.752 -3.026 16.159 1.00 50.97 209 TYR A O 1
ATOM 1609 N N . LEU A 1 210 ? 12.903 -1.166 17.053 1.00 50.25 210 LEU A N 1
ATOM 1610 C CA . LEU A 1 210 ? 13.279 -1.527 18.433 1.00 50.25 210 LEU A CA 1
ATOM 1611 C C . LEU A 1 210 ? 12.679 -2.872 18.900 1.00 50.25 210 LEU A C 1
ATOM 1613 O O . LEU A 1 210 ? 13.162 -3.441 19.870 1.00 50.25 210 LEU A O 1
ATOM 1617 N N . TRP A 1 211 ? 11.631 -3.357 18.232 1.00 50.06 211 TRP A N 1
ATOM 1618 C CA . TRP A 1 211 ? 10.989 -4.656 18.459 1.00 50.06 211 TRP A CA 1
ATOM 1619 C C . TRP A 1 211 ? 11.382 -5.730 17.432 1.00 50.06 211 TRP A C 1
ATOM 1621 O O . TRP A 1 211 ? 10.966 -6.873 17.582 1.00 50.06 211 TRP A O 1
ATOM 1631 N N . LEU A 1 212 ? 12.165 -5.399 16.400 1.00 53.62 212 LEU A N 1
ATOM 1632 C CA . LEU A 1 212 ? 12.819 -6.415 15.579 1.00 53.62 212 LEU A CA 1
ATOM 1633 C C . LEU A 1 212 ? 14.164 -6.754 16.215 1.00 53.62 212 LEU A C 1
ATOM 1635 O O . LEU A 1 212 ? 14.926 -5.858 16.575 1.00 53.62 212 LEU A O 1
ATOM 1639 N N . ASP A 1 213 ? 14.477 -8.044 16.287 1.00 57.88 213 ASP A N 1
ATOM 1640 C CA . ASP A 1 213 ? 15.772 -8.511 16.792 1.00 57.88 213 ASP A CA 1
ATOM 1641 C C . ASP A 1 213 ? 16.945 -7.998 15.928 1.00 57.88 213 ASP A C 1
ATOM 1643 O O . ASP A 1 213 ? 18.055 -7.814 16.426 1.00 57.88 213 ASP A O 1
ATOM 1647 N N . GLU A 1 214 ? 16.694 -7.707 14.643 1.00 63.88 214 GLU A N 1
ATOM 1648 C CA . GLU A 1 214 ? 17.682 -7.198 13.688 1.00 63.88 214 GLU A CA 1
ATOM 1649 C C . GLU A 1 214 ? 17.111 -6.073 12.810 1.00 63.88 214 GLU A C 1
ATOM 1651 O O . GLU A 1 214 ? 15.986 -6.147 12.301 1.00 63.88 214 GLU A O 1
ATOM 1656 N N . ALA A 1 215 ? 17.917 -5.031 12.586 1.00 68.06 215 ALA A N 1
ATOM 1657 C CA . ALA A 1 215 ? 17.577 -3.964 11.651 1.00 68.06 215 ALA A CA 1
ATOM 1658 C C . ALA A 1 215 ? 17.546 -4.498 10.200 1.00 68.06 215 ALA A C 1
ATOM 1660 O O . ALA A 1 215 ? 18.392 -5.315 9.832 1.00 68.06 215 ALA A O 1
ATOM 1661 N N . PRO A 1 216 ? 16.610 -4.040 9.348 1.00 73.81 216 PRO A N 1
ATOM 1662 C CA . PRO A 1 216 ? 16.573 -4.446 7.948 1.00 73.81 216 PRO A CA 1
ATOM 1663 C C . PRO A 1 216 ? 17.842 -4.026 7.200 1.00 73.81 216 PRO A C 1
ATOM 1665 O O . PRO A 1 216 ? 18.270 -2.873 7.286 1.00 73.81 216 PRO A O 1
ATOM 1668 N N . ASP A 1 217 ? 18.410 -4.951 6.424 1.00 83.50 217 ASP A N 1
ATOM 1669 C CA . ASP A 1 217 ? 19.520 -4.659 5.516 1.00 83.50 217 ASP A CA 1
ATOM 1670 C C . ASP A 1 217 ? 19.038 -3.655 4.449 1.00 83.50 217 ASP A C 1
ATOM 1672 O O . ASP A 1 217 ? 18.023 -3.904 3.790 1.00 83.50 217 ASP A O 1
ATOM 1676 N N . PRO A 1 218 ? 19.737 -2.525 4.230 1.00 85.25 218 PRO A N 1
ATOM 1677 C CA . PRO A 1 218 ? 19.379 -1.573 3.181 1.00 85.25 218 PRO A CA 1
ATOM 1678 C C . PRO A 1 218 ? 19.315 -2.214 1.785 1.00 85.25 218 PRO A C 1
ATOM 1680 O O . PRO A 1 218 ? 18.563 -1.763 0.925 1.00 85.25 218 PRO A O 1
ATOM 1683 N N . ARG A 1 219 ? 20.056 -3.287 1.527 1.00 89.19 219 ARG A N 1
ATOM 1684 C CA . ARG A 1 219 ? 20.009 -3.988 0.241 1.00 89.19 219 ARG A CA 1
ATOM 1685 C C . ARG A 1 219 ? 18.816 -4.926 0.109 1.00 89.19 219 ARG A C 1
ATOM 1687 O O . ARG A 1 219 ? 18.578 -5.417 -0.992 1.00 89.19 219 ARG A O 1
ATOM 1694 N N . HIS A 1 220 ? 18.077 -5.195 1.185 1.00 90.19 220 HIS A N 1
ATOM 1695 C CA . HIS A 1 220 ? 16.912 -6.074 1.160 1.00 90.19 220 HIS A CA 1
ATOM 1696 C C . HIS A 1 220 ? 15.643 -5.251 0.999 1.00 90.19 220 HIS A C 1
ATOM 1698 O O . HIS A 1 220 ? 15.176 -4.584 1.922 1.00 90.19 220 HIS A O 1
ATOM 1704 N N . PHE A 1 221 ? 15.047 -5.325 -0.182 1.00 91.62 221 PHE A N 1
ATOM 1705 C CA . PHE A 1 221 ? 13.738 -4.737 -0.423 1.00 91.62 221 PHE A CA 1
ATOM 1706 C C . PHE A 1 221 ? 13.034 -5.438 -1.574 1.00 91.62 221 PHE A C 1
ATOM 1708 O O . PHE A 1 221 ? 13.658 -6.124 -2.387 1.00 91.62 221 PHE A O 1
ATOM 1715 N N . THR A 1 222 ? 11.726 -5.217 -1.651 1.00 92.12 222 THR A N 1
ATOM 1716 C CA . THR A 1 222 ? 10.922 -5.627 -2.796 1.00 92.12 222 THR A CA 1
ATOM 1717 C C . THR A 1 222 ? 10.015 -4.491 -3.225 1.00 92.12 222 THR A C 1
ATOM 1719 O O . THR A 1 222 ? 9.411 -3.838 -2.379 1.00 92.12 222 THR A O 1
ATOM 1722 N N . VAL A 1 223 ? 9.908 -4.262 -4.529 1.00 93.56 223 VAL A N 1
ATOM 1723 C CA . VAL A 1 223 ? 8.898 -3.380 -5.121 1.00 93.56 223 VAL A CA 1
ATOM 1724 C C . VAL A 1 223 ? 7.992 -4.222 -5.996 1.00 93.56 223 VAL A C 1
ATOM 1726 O O . VAL A 1 223 ? 8.502 -4.985 -6.811 1.00 93.56 223 VAL A O 1
ATOM 1729 N N . THR A 1 224 ? 6.677 -4.078 -5.856 1.00 92.69 224 THR A N 1
ATOM 1730 C CA . THR A 1 224 ? 5.698 -4.757 -6.715 1.00 92.69 224 THR A CA 1
ATOM 1731 C C . THR A 1 224 ? 4.780 -3.735 -7.369 1.00 92.69 224 THR A C 1
ATOM 1733 O O . THR A 1 224 ? 4.415 -2.741 -6.742 1.00 92.69 224 THR A O 1
ATOM 1736 N N . CYS A 1 225 ? 4.404 -3.962 -8.623 1.00 93.38 225 CYS A N 1
ATOM 1737 C CA . CYS A 1 225 ? 3.540 -3.070 -9.386 1.00 93.38 225 CYS A CA 1
ATOM 1738 C C . CYS A 1 225 ? 2.601 -3.876 -10.285 1.00 93.38 225 CYS A C 1
ATOM 1740 O O . CYS A 1 225 ? 3.065 -4.692 -11.079 1.00 93.38 225 CYS A O 1
ATOM 1742 N N . TRP A 1 226 ? 1.303 -3.604 -10.193 1.00 90.88 226 TRP A N 1
ATOM 1743 C CA . TRP A 1 226 ? 0.305 -4.065 -11.151 1.00 90.88 226 TRP A CA 1
ATOM 1744 C C . TRP A 1 226 ? 0.042 -2.977 -12.181 1.00 90.88 226 TRP A C 1
ATOM 1746 O O . TRP A 1 226 ? -0.464 -1.901 -11.842 1.00 90.88 226 TRP A O 1
ATOM 1756 N N . PHE A 1 227 ? 0.365 -3.270 -13.435 1.00 90.75 227 PHE A N 1
ATOM 1757 C CA . PHE A 1 227 ? 0.220 -2.342 -14.549 1.00 90.75 227 PHE A CA 1
ATOM 1758 C C . PHE A 1 227 ? -0.503 -2.995 -15.724 1.00 90.75 227 PHE A C 1
ATOM 1760 O O . PHE A 1 227 ? -0.526 -4.218 -15.855 1.00 90.75 227 PHE A O 1
ATOM 1767 N N . TYR A 1 228 ? -1.117 -2.174 -16.568 1.00 87.31 228 TYR A N 1
ATOM 1768 C CA . TYR A 1 228 ? -1.836 -2.651 -17.742 1.00 87.31 228 TYR A CA 1
ATOM 1769 C C . TYR A 1 228 ? -0.958 -2.559 -18.993 1.00 87.31 228 TYR A C 1
ATOM 1771 O O . TYR A 1 228 ? -0.294 -1.545 -19.222 1.00 87.31 228 TYR A O 1
ATOM 1779 N N . TRP A 1 229 ? -0.988 -3.604 -19.814 1.00 87.50 229 TRP A N 1
ATOM 1780 C CA . TRP A 1 229 ? -0.343 -3.686 -21.117 1.00 87.50 229 TRP A CA 1
ATOM 1781 C C . TRP A 1 229 ? -1.387 -3.664 -22.248 1.00 87.50 229 TRP A C 1
ATOM 1783 O O . TRP A 1 229 ? -2.424 -4.320 -22.124 1.00 87.50 229 TRP A O 1
ATOM 1793 N N . PRO A 1 230 ? -1.150 -2.964 -23.372 1.00 88.38 230 PRO A N 1
ATOM 1794 C CA . PRO A 1 230 ? -0.021 -2.069 -23.633 1.00 88.38 230 PRO A CA 1
ATOM 1795 C C . PRO A 1 230 ? -0.084 -0.804 -22.765 1.00 88.38 230 PRO A C 1
ATOM 1797 O O . PRO A 1 230 ? -1.157 -0.420 -22.302 1.00 88.38 230 PRO A O 1
ATOM 1800 N N . LEU A 1 231 ? 1.052 -0.121 -22.582 1.00 84.81 231 LEU A N 1
ATOM 1801 C CA . LEU A 1 231 ? 1.195 1.079 -21.731 1.00 84.81 231 LEU A CA 1
ATOM 1802 C C . LEU A 1 231 ? 0.469 2.349 -22.257 1.00 84.81 231 LEU A C 1
ATOM 1804 O O . LEU A 1 231 ? 0.823 3.475 -21.908 1.00 84.81 231 LEU A O 1
ATOM 1808 N N . GLY A 1 232 ? -0.576 2.182 -23.069 1.00 73.69 232 GLY A N 1
ATOM 1809 C CA . GLY A 1 232 ? -1.376 3.243 -23.683 1.00 73.69 232 GLY A CA 1
ATOM 1810 C C . GLY A 1 232 ? -0.975 3.531 -25.133 1.00 73.69 232 GLY A C 1
ATOM 1811 O O . GLY A 1 232 ? 0.204 3.534 -25.480 1.00 73.69 232 GLY A O 1
ATOM 1812 N N . SER A 1 233 ? -1.978 3.791 -25.974 1.00 54.81 233 SER A N 1
ATOM 1813 C CA . SER A 1 233 ? -1.869 3.932 -27.434 1.00 54.81 233 SER A CA 1
ATOM 1814 C C . SER A 1 233 ? -1.826 5.379 -27.937 1.00 54.81 233 SER A C 1
ATOM 1816 O O . SER A 1 233 ? -1.952 5.592 -29.139 1.00 54.81 233 SER A O 1
ATOM 1818 N N . ASN A 1 234 ? -1.714 6.385 -27.059 1.00 57.50 234 ASN A N 1
ATOM 1819 C CA . ASN A 1 234 ? -1.670 7.777 -27.516 1.00 57.50 234 ASN A CA 1
ATOM 1820 C C . ASN A 1 234 ? -0.437 7.989 -28.410 1.00 57.50 234 ASN A C 1
ATOM 1822 O O . ASN A 1 234 ? 0.698 7.879 -27.954 1.00 57.50 234 ASN A O 1
ATOM 1826 N N . GLU A 1 235 ? -0.714 8.290 -29.681 1.00 50.88 235 GLU A N 1
ATOM 1827 C CA . GLU A 1 235 ? 0.155 8.251 -30.872 1.00 50.88 235 GLU A CA 1
ATOM 1828 C C . GLU A 1 235 ? 1.362 9.205 -30.856 1.00 50.88 235 GLU A C 1
ATOM 1830 O O . GLU A 1 235 ? 2.108 9.291 -31.831 1.00 50.88 235 GLU A O 1
ATOM 1835 N N . HIS A 1 236 ? 1.603 9.922 -29.761 1.00 53.88 236 HIS A N 1
ATOM 1836 C CA . HIS A 1 236 ? 2.808 10.726 -29.614 1.00 53.88 236 HIS A CA 1
ATOM 1837 C C . HIS A 1 236 ? 3.932 9.878 -29.030 1.00 53.88 236 HIS A C 1
ATOM 1839 O O . HIS A 1 236 ? 4.130 9.871 -27.822 1.00 53.88 236 HIS A O 1
ATOM 1845 N N . ASP A 1 237 ? 4.606 9.146 -29.922 1.00 57.59 237 ASP A N 1
ATOM 1846 C CA . ASP A 1 237 ? 6.038 8.791 -29.979 1.00 57.59 237 ASP A CA 1
ATOM 1847 C C . ASP A 1 237 ? 6.859 8.938 -28.676 1.00 57.59 237 ASP A C 1
ATOM 1849 O O . ASP A 1 237 ? 7.908 9.588 -28.609 1.00 57.59 237 ASP A O 1
ATOM 1853 N N . MET A 1 238 ? 6.359 8.367 -27.581 1.00 69.50 238 MET A N 1
ATOM 1854 C CA . MET A 1 238 ? 7.039 8.407 -26.295 1.00 69.50 238 MET A CA 1
ATOM 1855 C C . MET A 1 238 ? 8.116 7.333 -26.302 1.00 69.50 238 MET A C 1
ATOM 1857 O O . MET A 1 238 ? 7.885 6.187 -25.923 1.00 69.50 238 MET A O 1
ATOM 1861 N N . LYS A 1 239 ? 9.325 7.752 -26.675 1.00 79.69 239 LYS A N 1
ATOM 1862 C CA . LYS A 1 239 ? 10.550 6.944 -26.623 1.00 79.69 239 LYS A CA 1
ATOM 1863 C C . LYS A 1 239 ? 10.823 6.326 -25.247 1.00 79.69 239 LYS A C 1
ATOM 1865 O O . LYS A 1 239 ? 11.541 5.339 -25.164 1.00 79.69 239 LYS A O 1
ATOM 1870 N N . LYS A 1 240 ? 10.273 6.885 -24.160 1.00 86.25 240 LYS A N 1
ATOM 1871 C CA . LYS A 1 240 ? 10.555 6.453 -22.783 1.00 86.25 240 LYS A CA 1
ATOM 1872 C C . LYS A 1 240 ? 9.349 6.603 -21.853 1.00 86.25 240 LYS A C 1
ATOM 1874 O O . LYS A 1 240 ? 8.714 7.656 -21.830 1.00 86.25 240 LYS A O 1
ATOM 1879 N N . ARG A 1 241 ? 9.101 5.580 -21.026 1.00 88.25 241 ARG A N 1
ATOM 1880 C CA . ARG A 1 241 ? 8.001 5.488 -20.046 1.00 88.25 241 ARG A CA 1
ATOM 1881 C C . ARG A 1 241 ? 8.528 5.089 -18.670 1.00 88.25 241 ARG A C 1
ATOM 1883 O O . ARG A 1 241 ? 8.958 3.953 -18.487 1.00 88.25 241 ARG A O 1
ATOM 1890 N N . VAL A 1 242 ? 8.530 6.004 -17.698 1.00 88.50 242 VAL A N 1
ATOM 1891 C CA . VAL A 1 242 ? 9.236 5.808 -16.413 1.00 88.50 242 VAL A CA 1
ATOM 1892 C C . VAL A 1 242 ? 8.293 5.342 -15.308 1.00 88.50 242 VAL A C 1
ATOM 1894 O O . VAL A 1 242 ? 7.441 6.110 -14.870 1.00 88.50 242 VAL A O 1
ATOM 1897 N N . LEU A 1 243 ? 8.492 4.116 -14.806 1.00 90.75 243 LEU A N 1
ATOM 1898 C CA . LEU A 1 243 ? 7.698 3.553 -13.709 1.00 90.75 243 LEU A CA 1
ATOM 1899 C C . LEU A 1 243 ? 8.081 4.159 -12.359 1.00 90.75 243 LEU A C 1
ATOM 1901 O O . LEU A 1 243 ? 7.208 4.582 -11.606 1.00 90.75 243 LEU A O 1
ATOM 1905 N N . MET A 1 244 ? 9.374 4.177 -12.035 1.00 90.19 244 MET A N 1
ATOM 1906 C CA . MET A 1 244 ? 9.853 4.672 -10.742 1.00 90.19 244 MET A CA 1
ATOM 1907 C C . MET A 1 244 ? 11.215 5.351 -10.853 1.00 90.19 244 MET A C 1
ATOM 1909 O O . MET A 1 244 ? 12.002 5.053 -11.754 1.00 90.19 244 MET A O 1
ATOM 1913 N N . THR A 1 245 ? 11.497 6.272 -9.931 1.00 88.25 245 THR A N 1
ATOM 1914 C CA . THR A 1 245 ? 12.776 6.998 -9.843 1.00 88.25 245 THR A CA 1
ATOM 1915 C C . THR A 1 245 ? 13.211 7.157 -8.384 1.00 88.25 245 THR A C 1
ATOM 1917 O O . THR A 1 245 ? 12.369 7.333 -7.494 1.00 88.25 245 THR A O 1
ATOM 1920 N N . SER A 1 246 ? 14.523 7.091 -8.149 1.00 85.81 246 SER A N 1
ATOM 1921 C CA . SER A 1 246 ? 15.146 7.352 -6.848 1.00 85.81 246 SER A CA 1
ATOM 1922 C C . SER A 1 246 ? 15.185 8.846 -6.492 1.00 85.81 246 SER A C 1
ATOM 1924 O O . SER A 1 246 ? 14.800 9.700 -7.295 1.00 85.81 246 SER A O 1
ATOM 1926 N N . SER A 1 247 ? 15.623 9.191 -5.279 1.00 78.69 247 SER A N 1
ATOM 1927 C CA . SER A 1 247 ? 15.557 10.572 -4.789 1.00 78.69 247 SER A CA 1
ATOM 1928 C C . SER A 1 247 ? 16.532 11.551 -5.486 1.00 78.69 247 SER A C 1
ATOM 1930 O O . SER A 1 247 ? 17.628 11.160 -5.906 1.00 78.69 247 SER A O 1
ATOM 1932 N N . PRO A 1 248 ? 16.155 12.840 -5.649 1.00 71.50 248 PRO A N 1
ATOM 1933 C CA . PRO A 1 248 ? 17.052 13.891 -6.140 1.00 71.50 248 PRO A CA 1
ATOM 1934 C C . PRO A 1 248 ? 18.188 14.204 -5.144 1.00 71.50 248 PRO A C 1
ATOM 1936 O O . PRO A 1 248 ? 18.049 13.920 -3.955 1.00 71.50 248 PRO A O 1
ATOM 1939 N N . PRO A 1 249 ? 19.289 14.853 -5.578 1.00 61.31 249 PRO A N 1
ATOM 1940 C CA . PRO A 1 249 ? 19.508 15.468 -6.894 1.00 61.31 249 PRO A CA 1
ATOM 1941 C C . PRO A 1 249 ? 20.009 14.490 -7.959 1.00 61.31 249 PRO A C 1
ATOM 1943 O O . PRO A 1 249 ? 19.983 14.804 -9.145 1.00 61.31 249 PRO A O 1
ATOM 1946 N N . GLU A 1 250 ? 20.471 13.314 -7.549 1.00 64.12 250 GLU A N 1
ATOM 1947 C CA . GLU A 1 250 ? 21.222 12.432 -8.434 1.00 64.12 250 GLU A CA 1
ATOM 1948 C C . GLU A 1 250 ? 20.328 11.495 -9.249 1.00 64.12 250 GLU A C 1
ATOM 1950 O O . GLU A 1 250 ? 20.753 11.087 -10.328 1.00 64.12 250 GLU A O 1
ATOM 1955 N N . CYS A 1 251 ? 19.115 11.181 -8.760 1.00 66.31 251 CYS A N 1
ATOM 1956 C CA . CYS A 1 251 ? 18.126 10.313 -9.418 1.00 66.31 251 CYS A CA 1
ATOM 1957 C C . CYS A 1 251 ? 18.764 9.091 -10.103 1.00 66.31 251 CYS A C 1
ATOM 1959 O O . CYS A 1 251 ? 18.449 8.765 -11.251 1.00 66.31 251 CYS A O 1
ATOM 1961 N N . LEU A 1 252 ? 19.727 8.482 -9.402 1.00 71.00 252 LEU A N 1
ATOM 1962 C CA . LEU A 1 252 ? 20.673 7.511 -9.944 1.00 71.00 252 LEU A CA 1
ATOM 1963 C C . LEU A 1 252 ? 19.985 6.284 -10.527 1.00 71.00 252 LEU A C 1
ATOM 1965 O O . LEU A 1 252 ? 20.469 5.731 -11.509 1.00 71.00 252 LEU A O 1
ATOM 1969 N N . THR A 1 253 ? 18.868 5.871 -9.929 1.00 82.19 253 THR A N 1
ATOM 1970 C CA . THR A 1 253 ? 18.162 4.658 -10.315 1.00 82.19 253 THR A CA 1
ATOM 1971 C C . THR A 1 253 ? 16.789 4.973 -10.887 1.00 82.19 253 THR A C 1
ATOM 1973 O O . THR A 1 253 ? 16.003 5.741 -10.327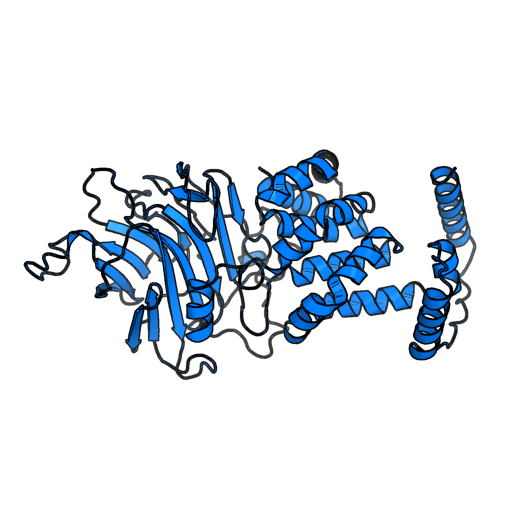 1.00 82.19 253 THR A O 1
ATOM 1976 N N . GLN A 1 254 ? 16.496 4.331 -12.015 1.00 88.44 254 GLN A N 1
ATOM 1977 C CA . GLN A 1 254 ? 15.214 4.373 -12.701 1.00 88.44 254 GLN A CA 1
ATOM 1978 C C . GLN A 1 254 ? 14.836 2.967 -13.154 1.00 88.44 254 GLN A C 1
ATOM 1980 O O . GLN A 1 254 ? 15.700 2.177 -13.542 1.00 88.44 254 GLN A O 1
ATOM 1985 N N . LEU A 1 255 ? 13.535 2.698 -13.170 1.00 91.06 255 LEU A N 1
ATOM 1986 C CA . LEU A 1 255 ? 12.970 1.604 -13.947 1.00 91.06 255 LEU A CA 1
ATOM 1987 C C . LEU A 1 255 ? 12.012 2.188 -14.977 1.00 91.06 255 LEU A C 1
ATOM 1989 O O . LEU A 1 255 ? 11.106 2.947 -14.620 1.00 91.06 255 LEU A O 1
ATOM 1993 N N . TYR A 1 256 ? 12.215 1.842 -16.242 1.00 92.19 256 TYR A N 1
ATOM 1994 C CA . TYR A 1 256 ? 11.413 2.356 -17.343 1.00 92.19 256 TYR A CA 1
ATOM 1995 C C . TYR A 1 256 ? 11.317 1.361 -18.496 1.00 92.19 256 TYR A C 1
ATOM 1997 O O . TYR A 1 256 ? 12.076 0.397 -18.557 1.00 92.19 256 TYR A O 1
ATOM 2005 N N . VAL A 1 257 ? 10.393 1.625 -19.414 1.00 90.31 257 VAL A N 1
ATOM 2006 C CA . VAL A 1 257 ? 10.321 0.975 -20.724 1.00 90.31 257 VAL A CA 1
ATOM 2007 C C . VAL A 1 257 ? 10.804 1.972 -21.773 1.00 90.31 257 VAL A C 1
ATOM 2009 O O . VAL A 1 257 ? 10.352 3.122 -21.786 1.00 90.31 257 VAL A O 1
ATOM 2012 N N . SER A 1 258 ? 11.763 1.557 -22.599 1.00 89.12 258 SER A N 1
ATOM 2013 C CA . SER A 1 258 ? 12.252 2.320 -23.749 1.00 89.12 258 SER A CA 1
ATOM 2014 C C . SER A 1 258 ? 11.647 1.771 -25.033 1.00 89.12 258 SER A C 1
ATOM 2016 O O . SER A 1 258 ? 11.671 0.566 -25.261 1.00 89.12 258 SER A O 1
ATOM 2018 N N . HIS A 1 259 ? 11.129 2.655 -25.872 1.00 85.75 259 HIS A N 1
ATOM 2019 C CA . HIS A 1 259 ? 10.715 2.355 -27.240 1.00 85.75 259 HIS A CA 1
ATOM 2020 C C . HIS A 1 259 ? 11.706 2.940 -28.258 1.00 85.75 259 HIS A C 1
ATOM 2022 O O . HIS A 1 259 ? 11.408 2.957 -29.447 1.00 85.75 259 HIS A O 1
ATOM 2028 N N . ASP A 1 260 ? 12.861 3.453 -27.812 1.00 84.88 260 ASP A N 1
ATOM 2029 C CA . ASP A 1 260 ? 13.857 4.038 -28.708 1.00 84.88 260 ASP A CA 1
ATOM 2030 C C . ASP A 1 260 ? 14.722 2.935 -29.352 1.00 84.88 260 ASP A C 1
ATOM 2032 O O . ASP A 1 260 ? 15.534 2.316 -28.653 1.00 84.88 260 ASP A O 1
ATOM 2036 N N . PRO A 1 261 ? 14.590 2.671 -30.667 1.00 73.56 261 PRO A N 1
ATOM 2037 C CA . PRO A 1 261 ? 15.380 1.640 -31.341 1.00 73.56 261 PRO A CA 1
ATOM 2038 C C . PRO A 1 261 ? 16.879 1.974 -31.368 1.00 73.56 261 PRO A C 1
ATOM 2040 O O . PRO A 1 261 ? 17.709 1.069 -31.464 1.00 73.56 261 PRO A O 1
ATOM 2043 N N . ASP A 1 262 ? 17.238 3.256 -31.248 1.00 78.81 262 ASP A N 1
ATOM 2044 C CA . ASP A 1 262 ? 18.621 3.722 -31.340 1.00 78.81 262 ASP A CA 1
ATOM 2045 C C . ASP A 1 262 ? 19.378 3.619 -30.003 1.00 78.81 262 ASP A C 1
ATOM 2047 O O . ASP A 1 262 ? 20.610 3.617 -29.993 1.00 78.81 262 ASP A O 1
ATOM 2051 N N . GLU A 1 263 ? 18.676 3.508 -28.864 1.00 80.88 263 GLU A N 1
ATOM 2052 C CA . GLU A 1 263 ? 19.293 3.589 -27.527 1.00 80.88 263 GLU A CA 1
ATOM 2053 C C . GLU A 1 263 ? 20.214 2.393 -27.220 1.00 80.88 263 GLU A C 1
ATOM 2055 O O . GLU A 1 263 ? 21.189 2.535 -26.478 1.00 80.88 263 GLU A O 1
ATOM 2060 N N . PHE A 1 264 ? 19.955 1.226 -27.822 1.00 77.44 264 PHE A N 1
ATOM 2061 C CA . PHE A 1 264 ? 20.678 -0.016 -27.515 1.00 77.44 264 PHE A CA 1
ATOM 2062 C C . PHE A 1 264 ? 21.408 -0.653 -28.702 1.00 77.44 264 PHE A C 1
ATOM 2064 O O . PHE A 1 264 ? 21.999 -1.719 -28.542 1.00 77.44 264 PHE A O 1
ATOM 2071 N N . GLY A 1 265 ? 21.428 -0.004 -29.872 1.00 61.44 265 GLY A N 1
ATOM 2072 C CA . GLY A 1 265 ? 22.301 -0.365 -30.998 1.00 61.44 265 GLY A CA 1
ATOM 2073 C C . GLY A 1 265 ? 22.079 -1.746 -31.639 1.00 61.44 265 GLY A C 1
ATOM 2074 O O . GLY A 1 265 ? 22.791 -2.088 -32.584 1.00 61.44 265 GLY A O 1
ATOM 2075 N N . GLU A 1 266 ? 21.111 -2.544 -31.179 1.00 58.28 266 GLU A N 1
ATOM 2076 C CA . GLU A 1 266 ? 20.709 -3.786 -31.844 1.00 58.28 266 GLU A CA 1
ATOM 2077 C C . GLU A 1 266 ? 19.782 -3.439 -33.020 1.00 58.28 266 GLU A C 1
ATOM 2079 O O . GLU A 1 266 ? 18.574 -3.267 -32.870 1.00 58.28 266 GLU A O 1
ATOM 2084 N N . GLN A 1 267 ? 20.370 -3.318 -34.215 1.00 45.12 267 GLN A N 1
ATOM 2085 C CA . GLN A 1 267 ? 19.638 -3.207 -35.476 1.00 45.12 267 GLN A CA 1
ATOM 2086 C C . GLN A 1 267 ? 18.693 -4.407 -35.648 1.00 45.12 267 GLN A C 1
ATOM 2088 O O . GLN A 1 267 ? 19.118 -5.497 -36.025 1.00 45.12 267 GLN A O 1
ATOM 2093 N N . GLY A 1 268 ? 17.400 -4.181 -35.416 1.00 45.97 268 GLY A N 1
ATOM 2094 C CA . GLY A 1 268 ? 16.326 -5.022 -35.936 1.00 45.97 268 GLY A CA 1
ATOM 2095 C C . GLY A 1 268 ? 15.971 -6.245 -35.097 1.00 45.97 268 GLY A C 1
ATOM 2096 O O . GLY A 1 268 ? 16.006 -7.359 -35.615 1.00 45.97 268 GLY A O 1
ATOM 2097 N N . ASN A 1 269 ? 15.521 -6.047 -33.854 1.00 51.66 269 ASN A N 1
ATOM 2098 C CA . ASN A 1 269 ? 14.565 -7.001 -33.300 1.00 51.66 269 ASN A CA 1
ATOM 2099 C C . ASN A 1 269 ? 13.150 -6.607 -33.783 1.00 51.66 269 ASN A C 1
ATOM 2101 O O . ASN A 1 269 ? 12.649 -5.568 -33.352 1.00 51.66 269 ASN A O 1
ATOM 2105 N N . PRO A 1 270 ? 12.504 -7.365 -34.690 1.00 48.75 270 PRO A N 1
ATOM 2106 C CA . PRO A 1 270 ? 11.152 -7.063 -35.177 1.00 48.75 270 PRO A CA 1
ATOM 2107 C C . PRO A 1 270 ? 10.077 -7.100 -34.076 1.00 48.75 270 PRO A C 1
ATOM 2109 O O . PRO A 1 270 ? 8.971 -6.624 -34.305 1.00 48.75 270 PRO A O 1
ATOM 2112 N N . ASP A 1 271 ? 10.413 -7.587 -32.878 1.00 54.66 271 ASP A N 1
ATOM 2113 C CA . ASP A 1 271 ? 9.560 -7.550 -31.683 1.00 54.66 271 ASP A CA 1
ATOM 2114 C C . ASP A 1 271 ? 9.665 -6.225 -30.883 1.00 54.66 271 ASP A C 1
ATOM 2116 O O . ASP A 1 271 ? 9.123 -6.114 -29.786 1.00 54.66 271 ASP A O 1
ATOM 2120 N N . ALA A 1 272 ? 10.352 -5.197 -31.407 1.00 56.59 272 ALA A N 1
ATOM 2121 C CA . ALA A 1 272 ? 10.562 -3.904 -30.735 1.00 56.59 272 ALA A CA 1
ATOM 2122 C C . ALA A 1 272 ? 9.283 -3.074 -30.482 1.00 56.59 272 ALA A C 1
ATOM 2124 O O . ALA A 1 272 ? 9.349 -2.067 -29.774 1.00 56.59 272 ALA A O 1
ATOM 2125 N N . GLU A 1 273 ? 8.123 -3.486 -31.010 1.00 65.38 273 GLU A N 1
ATOM 2126 C CA . GLU A 1 273 ? 6.834 -2.848 -30.695 1.00 65.38 273 GLU A CA 1
ATOM 2127 C C . GLU A 1 273 ? 6.543 -2.858 -29.187 1.00 65.38 273 GLU A C 1
ATOM 2129 O O . GLU A 1 273 ? 5.968 -1.904 -28.662 1.00 65.38 273 GLU A O 1
ATOM 2134 N N . ASP A 1 274 ? 7.009 -3.886 -28.470 1.00 73.56 274 ASP A N 1
ATOM 2135 C CA . ASP A 1 274 ? 6.723 -4.045 -27.046 1.00 73.56 274 ASP A CA 1
ATOM 2136 C C . ASP A 1 274 ? 7.690 -3.279 -26.123 1.00 73.56 274 ASP A C 1
ATOM 2138 O O . ASP A 1 274 ? 7.579 -3.339 -24.900 1.00 73.56 274 ASP A O 1
ATOM 2142 N N . GLY A 1 275 ? 8.628 -2.513 -26.688 1.00 84.94 275 GLY A N 1
ATOM 2143 C CA . GLY A 1 275 ? 9.638 -1.792 -25.920 1.00 84.94 275 GLY A CA 1
ATOM 2144 C C . GLY A 1 275 ? 10.587 -2.709 -25.135 1.00 84.94 275 GLY A C 1
ATOM 2145 O O . GLY A 1 275 ? 10.436 -3.925 -25.046 1.00 84.94 275 GLY A O 1
ATOM 2146 N N . VAL A 1 276 ? 11.626 -2.111 -24.564 1.00 89.88 276 VAL A N 1
ATOM 2147 C CA . VAL A 1 276 ? 12.651 -2.800 -23.781 1.00 89.88 276 VAL A CA 1
ATOM 2148 C C . VAL A 1 276 ? 12.586 -2.286 -22.355 1.00 89.88 276 VAL A C 1
ATOM 2150 O O . VAL A 1 276 ? 12.692 -1.084 -22.113 1.00 89.88 276 VAL A O 1
ATOM 2153 N N . TRP A 1 277 ? 12.431 -3.190 -21.390 1.00 93.00 277 TRP A N 1
ATOM 2154 C CA . TRP A 1 277 ? 12.576 -2.836 -19.983 1.00 93.00 277 TRP A CA 1
ATOM 2155 C C . TRP A 1 277 ? 14.025 -2.466 -19.692 1.00 93.00 277 TRP A C 1
ATOM 2157 O O . TRP A 1 277 ? 14.941 -3.225 -19.995 1.00 93.00 277 TRP A O 1
ATOM 2167 N N . VAL A 1 278 ? 14.241 -1.311 -19.075 1.00 93.25 278 VAL A N 1
ATOM 2168 C CA . VAL A 1 278 ? 15.572 -0.819 -18.730 1.00 93.25 278 VAL A CA 1
ATOM 2169 C C . VAL A 1 278 ? 15.627 -0.509 -17.246 1.00 93.25 278 VAL A C 1
ATOM 2171 O O . VAL A 1 278 ? 14.829 0.262 -16.706 1.00 93.25 278 VAL A O 1
ATOM 2174 N N . MET A 1 279 ? 16.616 -1.108 -16.591 1.00 93.12 279 MET A N 1
ATOM 2175 C CA . MET A 1 279 ? 16.974 -0.826 -15.210 1.00 93.12 279 MET A CA 1
ATOM 2176 C C . MET A 1 279 ? 18.242 0.023 -15.190 1.00 93.12 279 MET A C 1
ATOM 2178 O O . MET A 1 279 ? 19.254 -0.367 -15.765 1.00 93.12 279 MET A O 1
ATOM 2182 N N . VAL A 1 280 ? 18.207 1.168 -14.517 1.00 91.25 280 VAL A N 1
ATOM 2183 C CA . VAL A 1 280 ? 19.406 1.976 -14.259 1.00 91.25 280 VAL A CA 1
ATOM 2184 C C . VAL A 1 280 ? 19.897 1.646 -12.865 1.00 91.25 280 VAL A C 1
ATOM 2186 O O . VAL A 1 280 ? 19.203 1.913 -11.887 1.00 91.25 280 VAL A O 1
ATOM 2189 N N . ASP A 1 281 ? 21.064 1.026 -12.760 1.00 90.12 281 ASP A N 1
ATOM 2190 C CA . ASP A 1 281 ? 21.629 0.666 -11.461 1.00 90.12 281 ASP A CA 1
ATOM 2191 C C . ASP A 1 281 ? 22.203 1.892 -10.722 1.00 90.12 281 ASP A C 1
ATOM 2193 O O . ASP A 1 281 ? 22.284 3.003 -11.247 1.00 90.12 281 ASP A O 1
ATOM 2197 N N . HIS A 1 282 ? 22.610 1.703 -9.468 1.00 86.50 282 HIS A N 1
ATOM 2198 C CA . HIS A 1 282 ? 23.236 2.758 -8.662 1.00 86.50 282 HIS A CA 1
ATOM 2199 C C . HIS A 1 282 ? 24.527 3.345 -9.275 1.00 86.50 282 HIS A C 1
ATOM 2201 O O . HIS A 1 282 ? 24.968 4.406 -8.835 1.00 86.50 282 HIS A O 1
ATOM 2207 N N . THR A 1 283 ? 25.140 2.693 -10.275 1.00 88.69 283 THR A N 1
ATOM 2208 C CA . THR A 1 283 ? 26.319 3.213 -10.990 1.00 88.69 283 THR A CA 1
ATOM 2209 C C . THR A 1 283 ? 25.949 3.988 -12.257 1.00 88.69 283 THR A C 1
ATOM 2211 O O . THR A 1 283 ? 26.839 4.390 -13.005 1.00 88.69 283 THR A O 1
ATOM 2214 N N . ARG A 1 284 ? 24.651 4.255 -12.475 1.00 87.19 284 ARG A N 1
ATOM 2215 C CA . ARG A 1 284 ? 24.085 4.903 -13.671 1.00 87.19 284 ARG A CA 1
ATOM 2216 C C . ARG A 1 284 ? 24.263 4.087 -14.950 1.00 87.19 284 ARG A C 1
ATOM 2218 O O . ARG A 1 284 ? 24.226 4.643 -16.047 1.00 87.19 284 ARG A O 1
ATOM 2225 N N . THR A 1 285 ? 24.463 2.778 -14.832 1.00 90.31 285 THR A N 1
ATOM 2226 C CA . THR A 1 285 ? 24.570 1.908 -16.001 1.00 90.31 285 THR A CA 1
ATOM 2227 C C . THR A 1 285 ? 23.174 1.472 -16.430 1.00 90.31 285 THR A C 1
ATOM 2229 O O . THR A 1 285 ? 22.444 0.862 -15.648 1.00 90.31 285 THR A O 1
ATOM 2232 N N . ASN A 1 286 ? 22.813 1.740 -17.687 1.00 91.19 286 ASN A N 1
ATOM 2233 C CA . ASN A 1 286 ? 21.602 1.191 -18.291 1.00 91.19 286 ASN A CA 1
ATOM 2234 C C . ASN A 1 286 ? 21.760 -0.327 -18.479 1.00 91.19 286 ASN A C 1
ATOM 2236 O O . ASN A 1 286 ? 22.699 -0.797 -19.123 1.00 91.19 286 ASN A O 1
ATOM 2240 N N . ARG A 1 287 ? 20.828 -1.098 -17.923 1.00 92.94 287 ARG A N 1
ATOM 2241 C CA . ARG A 1 287 ? 20.736 -2.556 -18.048 1.00 92.94 287 ARG A CA 1
ATOM 2242 C C . ARG A 1 287 ? 19.449 -2.900 -18.807 1.00 92.94 287 ARG A C 1
ATOM 2244 O O . ARG A 1 287 ? 18.398 -2.997 -18.169 1.00 92.94 287 ARG A O 1
ATOM 2251 N N . PRO A 1 288 ? 19.492 -3.040 -20.144 1.00 92.75 288 PRO A N 1
ATOM 2252 C CA . PRO A 1 288 ? 18.338 -3.513 -20.897 1.00 92.75 288 PRO A CA 1
ATOM 2253 C C . PRO A 1 288 ? 18.034 -4.970 -20.520 1.00 92.75 288 PRO A C 1
ATOM 2255 O O . PRO A 1 288 ? 18.939 -5.798 -20.390 1.00 92.75 288 PRO A O 1
ATOM 2258 N N . LEU A 1 289 ? 16.756 -5.277 -20.327 1.00 92.00 289 LEU A N 1
ATOM 2259 C CA . LEU A 1 289 ? 16.248 -6.585 -19.937 1.00 92.00 289 LEU A CA 1
ATOM 2260 C C . LEU A 1 289 ? 15.457 -7.170 -21.104 1.00 92.00 289 LEU A C 1
ATOM 2262 O O . LEU A 1 289 ? 14.504 -6.566 -21.589 1.00 92.00 289 LEU A O 1
ATOM 2266 N N . ARG A 1 290 ? 15.842 -8.370 -21.545 1.00 88.56 290 ARG A N 1
ATOM 2267 C CA . ARG A 1 290 ? 15.101 -9.118 -22.566 1.00 88.56 290 ARG A CA 1
ATOM 2268 C C . ARG A 1 290 ? 13.908 -9.810 -21.914 1.00 88.56 290 ARG A C 1
ATOM 2270 O O . ARG A 1 290 ? 14.071 -10.887 -21.348 1.00 88.56 290 ARG A O 1
ATOM 2277 N N . THR A 1 291 ? 12.748 -9.169 -21.958 1.00 90.38 291 THR A N 1
ATOM 2278 C CA . THR A 1 291 ? 11.487 -9.676 -21.399 1.00 90.38 291 THR A CA 1
ATOM 2279 C C . THR A 1 291 ? 10.663 -10.425 -22.448 1.00 90.38 291 THR A C 1
ATOM 2281 O O . THR A 1 291 ? 10.833 -10.173 -23.642 1.00 90.38 291 THR A O 1
ATOM 2284 N N . PRO A 1 292 ? 9.768 -11.345 -22.043 1.00 91.50 292 PRO A N 1
ATOM 2285 C CA . PRO A 1 292 ? 8.807 -11.939 -22.965 1.00 91.50 292 PRO A CA 1
ATOM 2286 C C . PRO A 1 292 ? 7.834 -10.885 -23.509 1.00 91.50 292 PRO A C 1
ATOM 2288 O O . PRO A 1 292 ? 7.586 -9.861 -22.870 1.00 91.50 292 PRO A O 1
ATOM 2291 N N . ARG A 1 293 ? 7.244 -11.185 -24.669 1.00 90.00 293 ARG A N 1
ATOM 2292 C CA . ARG A 1 293 ? 6.127 -10.425 -25.234 1.00 90.00 293 ARG A CA 1
ATOM 2293 C C . ARG A 1 293 ? 4.915 -10.506 -24.310 1.00 90.00 293 ARG A C 1
ATOM 2295 O O . ARG A 1 293 ? 4.489 -11.602 -23.942 1.00 90.00 293 ARG A O 1
ATOM 2302 N N . LEU A 1 294 ? 4.364 -9.349 -23.956 1.00 88.56 294 LEU A N 1
ATOM 2303 C CA . LEU A 1 294 ? 3.193 -9.252 -23.094 1.00 88.56 294 LEU A CA 1
ATOM 2304 C C . LEU A 1 294 ? 1.909 -9.267 -23.925 1.00 88.56 294 LEU A C 1
ATOM 2306 O O . LEU A 1 294 ? 1.795 -8.602 -24.955 1.00 88.56 294 LEU A O 1
ATOM 2310 N N . ASN A 1 295 ? 0.922 -10.032 -23.463 1.00 87.56 295 ASN A N 1
ATOM 2311 C CA . ASN A 1 295 ? -0.426 -9.977 -24.021 1.00 87.56 295 ASN A CA 1
ATOM 2312 C C . ASN A 1 295 ? -1.145 -8.717 -23.516 1.00 87.56 295 ASN A C 1
ATOM 2314 O O . ASN A 1 295 ? -0.784 -8.195 -22.472 1.00 87.56 295 ASN A O 1
ATOM 2318 N N . PRO A 1 296 ? -2.181 -8.209 -24.193 1.00 86.62 296 PRO A N 1
ATOM 2319 C CA . PRO A 1 296 ? -2.988 -7.137 -23.622 1.00 86.62 296 PRO A CA 1
ATOM 2320 C C . PRO A 1 296 ? -3.672 -7.580 -22.315 1.00 86.62 296 PRO A C 1
ATOM 2322 O O . PRO A 1 296 ? -4.358 -8.605 -22.301 1.00 86.62 296 PRO A O 1
ATOM 2325 N N . GLY A 1 297 ? -3.523 -6.812 -21.235 1.00 84.25 297 GLY A N 1
ATOM 2326 C CA . GLY A 1 297 ? -4.098 -7.143 -19.930 1.00 84.25 297 GLY A CA 1
ATOM 2327 C C . GLY A 1 297 ? -3.316 -6.603 -18.735 1.00 84.25 297 GLY A C 1
ATOM 2328 O O . GLY A 1 297 ? -2.431 -5.767 -18.872 1.00 84.25 297 GLY A O 1
ATOM 2329 N N . TRP A 1 298 ? -3.676 -7.069 -17.538 1.00 86.25 298 TRP A N 1
ATOM 2330 C CA . TRP A 1 298 ? -2.960 -6.752 -16.302 1.00 86.25 298 TRP A CA 1
ATOM 2331 C C . TRP A 1 298 ? -1.764 -7.677 -16.113 1.00 86.25 298 TRP A C 1
ATOM 2333 O O . TRP A 1 298 ? -1.913 -8.894 -16.196 1.00 86.25 298 TRP A O 1
ATOM 2343 N N . HIS A 1 299 ? -0.624 -7.083 -15.782 1.00 89.31 299 HIS A N 1
ATOM 2344 C CA . HIS A 1 299 ? 0.628 -7.773 -15.506 1.00 89.31 299 HIS A CA 1
ATOM 2345 C C . HIS A 1 299 ? 1.186 -7.328 -14.165 1.00 89.31 299 HIS A C 1
ATOM 2347 O O . HIS A 1 299 ? 1.013 -6.174 -13.751 1.00 89.31 299 HIS A O 1
ATOM 2353 N N . MET A 1 300 ? 1.886 -8.240 -13.499 1.00 92.19 300 MET A N 1
ATOM 2354 C CA . MET A 1 300 ? 2.569 -7.952 -12.252 1.00 92.19 300 MET A CA 1
ATOM 2355 C C . MET A 1 300 ? 4.075 -7.914 -12.471 1.00 92.19 300 MET A C 1
ATOM 2357 O O . MET A 1 300 ? 4.708 -8.898 -12.848 1.00 92.19 300 MET A O 1
ATOM 2361 N N . LEU A 1 301 ? 4.668 -6.771 -12.155 1.00 95.44 301 LEU A N 1
ATOM 2362 C CA . LEU A 1 301 ? 6.108 -6.596 -12.079 1.00 95.44 301 LEU A CA 1
ATOM 2363 C C . LEU A 1 301 ? 6.565 -6.666 -10.628 1.00 95.44 301 LEU A C 1
ATOM 2365 O O . LEU A 1 301 ? 5.943 -6.061 -9.754 1.00 95.44 301 LEU A O 1
ATOM 2369 N N . SER A 1 302 ? 7.677 -7.353 -10.368 1.00 95.44 302 SER A N 1
ATOM 2370 C CA . SER A 1 302 ? 8.355 -7.293 -9.071 1.00 95.44 302 SER A CA 1
ATOM 2371 C C . SER A 1 302 ? 9.866 -7.161 -9.205 1.00 95.44 302 SER A C 1
ATOM 2373 O O . SER A 1 302 ? 10.505 -7.856 -9.989 1.00 95.44 302 SER A O 1
ATOM 2375 N N . ILE A 1 303 ? 10.452 -6.284 -8.398 1.00 95.44 303 ILE A N 1
ATOM 2376 C CA . ILE A 1 303 ? 11.897 -6.133 -8.237 1.00 95.44 303 ILE A CA 1
ATOM 2377 C C . ILE A 1 303 ? 12.246 -6.584 -6.833 1.00 95.44 303 ILE A C 1
ATOM 2379 O O . ILE A 1 303 ? 11.809 -5.959 -5.872 1.00 95.44 303 ILE A O 1
ATOM 2383 N N . VAL A 1 304 ? 13.067 -7.621 -6.721 1.00 94.75 304 VAL A N 1
ATOM 2384 C CA . VAL A 1 304 ? 13.541 -8.159 -5.445 1.00 94.75 304 VAL A CA 1
ATOM 2385 C C . VAL A 1 304 ? 15.044 -7.945 -5.351 1.00 94.75 304 VAL A C 1
ATOM 2387 O O . VAL A 1 304 ? 15.801 -8.511 -6.135 1.00 94.75 304 VAL A O 1
ATOM 2390 N N . SER A 1 305 ? 15.487 -7.141 -4.391 1.00 94.31 305 SER A N 1
ATOM 2391 C CA . SER A 1 305 ? 16.904 -6.954 -4.076 1.00 94.31 305 SER A CA 1
ATOM 2392 C C . SER A 1 305 ? 17.238 -7.721 -2.801 1.00 94.31 305 SER A C 1
ATOM 2394 O O . SER A 1 305 ? 16.489 -7.649 -1.823 1.00 94.31 305 SER A O 1
ATOM 2396 N N . SER A 1 306 ? 18.333 -8.479 -2.809 1.00 93.81 306 SER A N 1
ATOM 2397 C CA . SER A 1 306 ? 18.776 -9.329 -1.694 1.00 93.81 306 SER A CA 1
ATOM 2398 C C . SER A 1 306 ? 20.293 -9.461 -1.683 1.00 93.81 306 SER A C 1
ATOM 2400 O O . SER A 1 306 ? 20.917 -9.247 -2.715 1.00 93.81 306 SER A O 1
ATOM 2402 N N . THR A 1 307 ? 20.878 -9.853 -0.546 1.00 92.31 307 THR A N 1
ATOM 2403 C CA . THR A 1 307 ? 22.291 -10.274 -0.429 1.00 92.31 307 THR A CA 1
ATOM 2404 C C . THR A 1 307 ? 22.385 -11.776 -0.155 1.00 92.31 307 THR A C 1
ATOM 2406 O O . THR A 1 307 ? 21.396 -12.406 0.222 1.00 92.31 307 THR A O 1
ATOM 2409 N N . ALA A 1 308 ? 23.581 -12.360 -0.254 1.00 88.75 308 ALA A N 1
ATOM 2410 C CA . ALA A 1 308 ? 23.849 -13.748 0.133 1.00 88.75 308 ALA A CA 1
ATOM 2411 C C . ALA A 1 308 ? 23.493 -14.064 1.599 1.00 88.75 308 ALA A C 1
ATOM 2413 O O . ALA A 1 308 ? 23.338 -15.229 1.952 1.00 88.75 308 ALA A O 1
ATOM 2414 N N . GLN A 1 309 ? 23.349 -13.040 2.447 1.00 85.88 309 GLN A N 1
ATOM 2415 C CA . GLN A 1 309 ? 22.939 -13.178 3.846 1.00 85.88 309 GLN A CA 1
ATOM 2416 C C . GLN A 1 309 ? 21.415 -13.275 4.024 1.00 85.88 309 GLN A C 1
ATOM 2418 O O . GLN A 1 309 ? 20.952 -13.604 5.112 1.00 85.88 309 GLN A O 1
ATOM 2423 N N . SER A 1 310 ? 20.621 -12.992 2.987 1.00 81.69 310 SER A N 1
ATOM 2424 C CA . SER A 1 310 ? 19.164 -13.111 3.065 1.00 81.69 310 SER A CA 1
ATOM 2425 C C . SER A 1 310 ? 18.755 -14.574 3.215 1.00 81.69 310 SER A C 1
ATOM 2427 O O . SER A 1 310 ? 19.072 -15.414 2.378 1.00 81.69 310 SER A O 1
ATOM 2429 N N . THR A 1 311 ? 18.006 -14.881 4.271 1.00 77.94 311 THR A N 1
ATOM 2430 C CA . THR A 1 311 ? 17.508 -16.238 4.541 1.00 77.94 311 THR A CA 1
ATOM 2431 C C . THR A 1 311 ? 16.465 -16.692 3.520 1.00 77.94 311 THR A C 1
ATOM 2433 O O . THR A 1 311 ? 16.410 -17.871 3.182 1.00 77.94 311 THR A O 1
ATOM 2436 N N . ALA A 1 312 ? 15.655 -15.762 3.003 1.00 71.25 312 ALA A N 1
ATOM 2437 C CA . ALA A 1 312 ? 14.597 -16.047 2.033 1.00 71.25 312 ALA A CA 1
ATOM 2438 C C . ALA A 1 312 ? 15.111 -16.138 0.585 1.00 71.25 312 ALA A C 1
ATOM 2440 O O . ALA A 1 312 ? 14.546 -16.863 -0.235 1.00 71.25 312 ALA A O 1
ATOM 2441 N N . GLN A 1 313 ? 16.154 -15.370 0.257 1.00 77.62 313 GLN A N 1
ATOM 2442 C CA . GLN A 1 313 ? 16.754 -15.287 -1.077 1.00 77.62 313 GLN A CA 1
ATOM 2443 C C . GLN A 1 313 ? 18.269 -15.049 -0.943 1.00 77.62 313 GLN A C 1
ATOM 2445 O O . GLN A 1 313 ? 18.705 -13.910 -1.108 1.00 77.62 313 GLN A O 1
ATOM 2450 N N . PRO A 1 314 ? 19.084 -16.079 -0.636 1.00 82.50 314 PRO A N 1
ATOM 2451 C CA . PRO A 1 314 ? 20.525 -15.939 -0.410 1.00 82.50 314 PRO A CA 1
ATOM 2452 C C . PRO A 1 314 ? 21.257 -15.711 -1.735 1.00 82.50 314 PRO A C 1
ATOM 2454 O O . PRO A 1 314 ? 21.907 -16.593 -2.298 1.00 82.50 314 PRO A O 1
ATOM 2457 N N . TRP A 1 315 ? 21.109 -14.511 -2.275 1.00 85.00 315 TRP A N 1
ATOM 2458 C CA . TRP A 1 315 ? 21.597 -14.145 -3.588 1.00 85.00 315 TRP A CA 1
ATOM 2459 C C . TRP A 1 315 ? 22.039 -12.690 -3.593 1.00 85.00 315 TRP A C 1
ATOM 2461 O O . TRP A 1 315 ? 21.340 -11.861 -3.034 1.00 85.00 315 TRP A O 1
ATOM 2471 N N . ASP A 1 316 ? 23.175 -12.386 -4.222 1.00 92.38 316 ASP A N 1
ATOM 2472 C CA . ASP A 1 316 ? 23.744 -11.038 -4.303 1.00 92.38 316 ASP A CA 1
ATOM 2473 C C . ASP A 1 316 ? 23.325 -10.320 -5.593 1.00 92.38 316 ASP A C 1
ATOM 2475 O O . ASP A 1 316 ? 23.962 -10.480 -6.644 1.00 92.38 316 ASP A O 1
ATOM 2479 N N . GLY A 1 317 ? 22.268 -9.508 -5.525 1.00 94.19 317 GLY A N 1
ATOM 2480 C CA . GLY A 1 317 ? 21.848 -8.651 -6.635 1.00 94.19 317 GLY A CA 1
ATOM 2481 C C . GLY A 1 317 ? 20.358 -8.308 -6.653 1.00 94.19 317 GLY A C 1
ATOM 2482 O O . GLY A 1 317 ? 19.687 -8.317 -5.622 1.00 94.19 317 GLY A O 1
ATOM 2483 N N . THR A 1 318 ? 19.847 -8.008 -7.856 1.00 94.81 318 THR A N 1
ATOM 2484 C CA . THR A 1 318 ? 18.451 -7.592 -8.105 1.00 94.81 318 THR A CA 1
ATOM 2485 C C . THR A 1 318 ? 17.725 -8.492 -9.108 1.00 94.81 318 THR A C 1
ATOM 2487 O O . THR A 1 318 ? 18.112 -8.590 -10.276 1.00 94.81 318 THR A O 1
ATOM 2490 N N . LYS A 1 319 ? 16.674 -9.178 -8.660 1.00 95.50 319 LYS A N 1
ATOM 2491 C CA . LYS A 1 319 ? 15.906 -10.144 -9.436 1.00 95.50 319 LYS A CA 1
ATOM 2492 C C . LYS A 1 319 ? 14.670 -9.434 -9.940 1.00 95.50 319 LYS A C 1
ATOM 2494 O O . LYS A 1 319 ? 13.956 -8.792 -9.172 1.00 95.50 319 LYS A O 1
ATOM 2499 N N . PHE A 1 320 ? 14.451 -9.534 -11.235 1.00 96.06 320 PHE A N 1
ATOM 2500 C CA . PHE A 1 320 ? 13.331 -8.917 -11.912 1.00 96.06 320 PHE A CA 1
ATOM 2501 C C . PHE A 1 320 ? 12.335 -10.010 -12.275 1.00 96.06 320 PHE A C 1
ATOM 2503 O O . PHE A 1 320 ? 12.713 -10.983 -12.923 1.00 96.06 320 PHE A O 1
ATOM 2510 N N . PHE A 1 321 ? 11.092 -9.848 -11.846 1.00 96.12 321 PHE A N 1
ATOM 2511 C CA . PHE A 1 321 ? 9.968 -10.720 -12.150 1.00 96.12 321 PHE A CA 1
ATOM 2512 C C . PHE A 1 321 ? 8.944 -9.945 -12.975 1.00 96.12 321 PHE A C 1
ATOM 2514 O O . PHE A 1 321 ? 8.671 -8.774 -12.697 1.00 96.12 321 PHE A O 1
ATOM 2521 N N . LEU A 1 322 ? 8.374 -10.622 -13.961 1.00 94.88 322 LEU A N 1
ATOM 2522 C CA . LEU A 1 322 ? 7.284 -10.153 -14.798 1.00 94.88 322 LEU A CA 1
ATOM 2523 C C . LEU A 1 322 ? 6.349 -11.339 -15.026 1.00 94.88 322 LEU A C 1
ATOM 2525 O O . LEU A 1 322 ? 6.670 -12.247 -15.794 1.00 94.88 322 LEU A O 1
ATOM 2529 N N . ASP A 1 323 ? 5.241 -11.347 -14.294 1.00 91.88 323 ASP A N 1
ATOM 2530 C CA . ASP A 1 323 ? 4.363 -12.506 -14.122 1.00 91.88 323 ASP A CA 1
ATOM 2531 C C . ASP A 1 323 ? 5.163 -13.765 -13.726 1.00 91.88 323 ASP A C 1
ATOM 2533 O O . ASP A 1 323 ? 5.886 -13.753 -12.729 1.00 91.88 323 ASP A O 1
ATOM 2537 N N . ASP A 1 324 ? 5.069 -14.840 -14.515 1.00 91.00 324 ASP A N 1
ATOM 2538 C CA . ASP A 1 324 ? 5.802 -16.095 -14.312 1.00 91.00 324 ASP A CA 1
ATOM 2539 C C . ASP A 1 324 ? 7.260 -16.042 -14.826 1.00 91.00 324 ASP A C 1
ATOM 2541 O O . ASP A 1 324 ? 8.056 -16.950 -14.568 1.00 91.00 324 ASP A O 1
ATOM 2545 N N . TRP A 1 325 ? 7.646 -15.000 -15.571 1.00 94.25 325 TRP A N 1
ATOM 2546 C CA . TRP A 1 325 ? 9.005 -14.847 -16.090 1.00 94.25 325 TRP A CA 1
ATOM 2547 C C . TRP A 1 325 ? 9.903 -14.099 -15.103 1.00 94.25 325 TRP A C 1
ATOM 2549 O O . TRP A 1 325 ? 9.477 -13.161 -14.434 1.00 94.25 325 TRP A O 1
ATOM 2559 N N . ASN A 1 326 ? 11.184 -14.472 -15.022 1.00 95.19 326 ASN A N 1
ATOM 2560 C CA . ASN A 1 326 ? 12.146 -13.748 -14.196 1.00 95.19 326 ASN A CA 1
ATOM 2561 C C . ASN A 1 326 ? 13.593 -13.833 -14.699 1.00 95.19 326 ASN A C 1
ATOM 2563 O O . ASN A 1 326 ? 13.982 -14.780 -15.381 1.00 95.19 326 ASN A O 1
ATOM 2567 N N . ILE A 1 327 ? 14.406 -12.852 -14.301 1.00 95.62 327 ILE A N 1
ATOM 2568 C CA . ILE A 1 327 ? 15.851 -12.804 -14.539 1.00 95.62 327 ILE A CA 1
ATOM 2569 C C . ILE A 1 327 ? 16.600 -12.330 -13.289 1.00 95.62 327 ILE A C 1
ATOM 2571 O O . ILE A 1 327 ? 16.174 -11.411 -12.590 1.00 95.62 327 ILE A O 1
ATOM 2575 N N . SER A 1 328 ? 17.749 -12.949 -13.013 1.00 94.94 328 SER A N 1
ATOM 2576 C CA . SER A 1 328 ? 18.627 -12.611 -11.888 1.00 94.94 328 SER A CA 1
ATOM 2577 C C . SER A 1 328 ? 19.852 -11.824 -12.357 1.00 94.94 328 SER A C 1
ATOM 2579 O O . SER A 1 328 ? 20.718 -12.362 -13.047 1.00 94.94 328 SER A O 1
ATOM 2581 N N . LEU A 1 329 ? 19.968 -10.567 -11.927 1.00 94.69 329 LEU A N 1
ATOM 2582 C CA . LEU A 1 329 ? 21.104 -9.690 -12.219 1.00 94.69 329 LEU A CA 1
ATOM 2583 C C . LEU A 1 329 ? 22.128 -9.701 -11.070 1.00 94.69 329 LEU A C 1
ATOM 2585 O O . LEU A 1 329 ? 21.973 -9.001 -10.069 1.00 94.69 329 LEU A O 1
ATOM 2589 N N . LYS A 1 330 ? 23.171 -10.534 -11.193 1.00 94.62 330 LYS A N 1
ATOM 2590 C CA . LYS A 1 330 ? 24.209 -10.690 -10.154 1.00 94.62 330 LYS A CA 1
ATOM 2591 C C . LYS A 1 330 ? 25.006 -9.399 -9.975 1.00 94.62 330 LYS A C 1
ATOM 2593 O O . LYS A 1 330 ? 25.479 -8.839 -10.960 1.00 94.62 330 LYS A O 1
ATOM 2598 N N . ASN A 1 331 ? 25.211 -8.977 -8.728 1.00 93.25 331 ASN A N 1
ATOM 2599 C CA . ASN A 1 331 ? 25.937 -7.756 -8.352 1.00 93.25 331 ASN A CA 1
ATOM 2600 C C . ASN A 1 331 ? 25.370 -6.457 -8.954 1.00 93.25 331 ASN A C 1
ATOM 2602 O O . ASN A 1 331 ? 26.062 -5.439 -8.988 1.00 93.25 331 ASN A O 1
ATOM 2606 N N . VAL A 1 332 ? 24.122 -6.478 -9.423 1.00 93.00 332 VAL A N 1
ATOM 2607 C CA . VAL A 1 332 ? 23.405 -5.287 -9.881 1.00 93.00 332 VAL A CA 1
ATOM 2608 C C . VAL A 1 332 ? 22.471 -4.851 -8.766 1.00 93.00 332 VAL A C 1
ATOM 2610 O O . VAL A 1 332 ? 21.677 -5.652 -8.274 1.00 93.00 332 VAL A O 1
ATOM 2613 N N . TRP A 1 333 ? 22.574 -3.586 -8.370 1.00 90.38 333 TRP A N 1
ATOM 2614 C CA . TRP A 1 333 ? 21.830 -3.034 -7.241 1.00 90.38 333 TRP A CA 1
ATOM 2615 C C . TRP A 1 333 ? 21.095 -1.768 -7.645 1.00 90.38 333 TRP A C 1
ATOM 2617 O O . TRP A 1 333 ? 21.689 -0.861 -8.240 1.00 90.38 333 TRP A O 1
ATOM 2627 N N . ILE A 1 334 ? 19.826 -1.719 -7.264 1.00 88.44 334 ILE A N 1
ATOM 2628 C CA . ILE A 1 334 ? 18.987 -0.526 -7.278 1.00 88.44 334 ILE A CA 1
ATOM 2629 C C . ILE A 1 334 ? 19.067 0.135 -5.901 1.00 88.44 334 ILE A C 1
ATOM 2631 O O . ILE A 1 334 ? 19.123 -0.551 -4.878 1.00 88.44 334 ILE A O 1
ATOM 2635 N N . LEU A 1 335 ? 19.080 1.467 -5.870 1.00 87.00 335 LEU A N 1
ATOM 2636 C CA . LEU A 1 335 ? 18.964 2.193 -4.612 1.00 87.00 335 LEU A CA 1
ATOM 2637 C C . LEU A 1 335 ? 17.564 2.037 -4.012 1.00 87.00 335 LEU A C 1
ATOM 2639 O O . LEU A 1 335 ? 16.553 2.018 -4.709 1.00 87.00 335 LEU A O 1
ATOM 2643 N N . ASN A 1 336 ? 17.518 1.936 -2.691 1.00 85.75 336 ASN A N 1
ATOM 2644 C CA . ASN A 1 336 ? 16.307 1.686 -1.918 1.00 85.75 336 ASN A CA 1
ATOM 2645 C C . ASN A 1 336 ? 15.603 2.976 -1.451 1.00 85.75 336 ASN A C 1
ATOM 2647 O O . ASN A 1 336 ? 14.926 2.962 -0.424 1.00 85.75 336 ASN A O 1
ATOM 2651 N N . ASP A 1 337 ? 15.810 4.091 -2.153 1.00 84.94 337 ASP A N 1
ATOM 2652 C CA . ASP A 1 337 ? 15.334 5.437 -1.828 1.00 84.94 337 ASP A CA 1
ATOM 2653 C C . ASP A 1 337 ? 14.262 5.900 -2.831 1.00 84.94 337 ASP A C 1
ATOM 2655 O O . ASP A 1 337 ? 14.446 6.804 -3.647 1.00 84.94 337 ASP A O 1
ATOM 2659 N N . PHE A 1 338 ? 13.097 5.264 -2.769 1.00 85.75 338 PHE A N 1
ATOM 2660 C CA . PHE A 1 338 ? 12.033 5.470 -3.751 1.00 85.75 338 PHE A CA 1
ATOM 2661 C C . PHE A 1 338 ? 11.389 6.844 -3.593 1.00 85.75 338 PHE A C 1
ATOM 2663 O O . PHE A 1 338 ? 10.823 7.157 -2.547 1.00 85.75 338 PHE A O 1
ATOM 2670 N N . TYR A 1 339 ? 11.450 7.674 -4.630 1.00 82.81 339 TYR A N 1
ATOM 2671 C CA . TYR A 1 339 ? 10.934 9.040 -4.574 1.00 82.81 339 TYR A CA 1
ATOM 2672 C C . TYR A 1 339 ? 9.634 9.213 -5.346 1.00 82.81 339 TYR A C 1
ATOM 2674 O O . TYR A 1 339 ? 8.742 9.926 -4.890 1.00 82.81 339 TYR A O 1
ATOM 2682 N N . MET A 1 340 ? 9.507 8.562 -6.500 1.00 83.31 340 MET A N 1
ATOM 2683 C CA . MET A 1 340 ? 8.373 8.779 -7.393 1.00 83.31 340 MET A CA 1
ATOM 2684 C C . MET A 1 340 ? 7.894 7.525 -8.088 1.00 83.31 340 MET A C 1
ATOM 2686 O O . MET A 1 340 ? 8.691 6.640 -8.402 1.00 83.31 340 MET A O 1
ATOM 2690 N N . VAL A 1 341 ? 6.593 7.526 -8.381 1.00 87.69 341 VAL A N 1
ATOM 2691 C CA . VAL A 1 341 ? 5.887 6.476 -9.115 1.00 87.69 341 VAL A CA 1
ATOM 2692 C C . VAL A 1 341 ? 5.060 7.089 -10.247 1.00 87.69 341 VAL A C 1
ATOM 2694 O O . VAL A 1 341 ? 4.438 8.145 -10.086 1.00 87.69 341 VAL A O 1
ATOM 2697 N N . GLY A 1 342 ? 5.055 6.405 -11.390 1.00 82.31 342 GLY A N 1
ATOM 2698 C CA . GLY A 1 342 ? 4.179 6.650 -12.535 1.00 82.31 342 GLY A CA 1
ATOM 2699 C C . GLY A 1 342 ? 4.646 7.728 -13.514 1.00 82.31 342 GLY A C 1
ATOM 2700 O O . GLY A 1 342 ? 4.045 7.856 -14.581 1.00 82.31 342 GLY A O 1
ATOM 2701 N N . ASN A 1 343 ? 5.704 8.488 -13.197 1.00 80.50 343 ASN A N 1
ATOM 2702 C CA . ASN A 1 343 ? 6.311 9.466 -14.110 1.00 80.50 343 ASN A CA 1
ATOM 2703 C C . ASN A 1 343 ? 7.688 9.961 -13.623 1.00 80.50 343 ASN A C 1
ATOM 2705 O O . ASN A 1 343 ? 8.022 9.852 -12.442 1.00 80.50 343 ASN A O 1
ATOM 2709 N N . SER A 1 344 ? 8.462 10.588 -14.513 1.00 72.69 344 SER A N 1
ATOM 2710 C CA . SER A 1 344 ? 9.733 11.251 -14.194 1.00 72.69 344 SER A CA 1
ATOM 2711 C C . SER A 1 344 ? 9.539 12.720 -13.777 1.00 72.69 344 SER A C 1
ATOM 2713 O O . SER A 1 344 ? 9.166 13.548 -14.610 1.00 72.69 344 SER A O 1
ATOM 2715 N N . ALA A 1 345 ? 9.863 13.104 -12.528 1.00 62.00 345 ALA A N 1
ATOM 2716 C CA . ALA A 1 345 ? 9.859 14.535 -12.143 1.00 62.00 345 ALA A CA 1
ATOM 2717 C C . ALA A 1 345 ? 10.948 15.349 -12.823 1.00 62.00 345 ALA A C 1
ATOM 2719 O O . ALA A 1 345 ? 10.755 16.545 -13.027 1.00 62.00 345 ALA A O 1
ATOM 2720 N N . ILE A 1 346 ? 12.093 14.733 -13.127 1.00 63.78 346 ILE A N 1
ATOM 2721 C CA . ILE A 1 346 ? 13.289 15.444 -13.605 1.00 63.78 346 ILE A CA 1
ATOM 2722 C C . ILE A 1 346 ? 12.971 16.232 -14.881 1.00 63.78 346 ILE A C 1
ATOM 2724 O O . ILE A 1 346 ? 13.508 17.312 -15.101 1.00 63.78 346 ILE A O 1
ATOM 2728 N N . TYR A 1 347 ? 12.032 15.726 -15.680 1.00 62.00 347 TYR A N 1
ATOM 2729 C CA . TYR A 1 347 ? 11.585 16.350 -16.919 1.00 62.00 347 TYR A CA 1
ATOM 2730 C C . TYR A 1 347 ? 10.205 17.007 -16.807 1.00 62.00 347 TYR A C 1
ATOM 2732 O O . TYR A 1 347 ? 9.558 17.227 -17.823 1.00 62.00 347 TYR A O 1
ATOM 2740 N N . GLY A 1 348 ? 9.727 17.317 -15.598 1.00 61.88 348 GLY A N 1
ATOM 2741 C CA . GLY A 1 348 ? 8.411 17.927 -15.389 1.00 61.88 348 GLY A CA 1
ATOM 2742 C C . GLY A 1 348 ? 7.234 16.986 -15.660 1.00 61.88 348 GLY A C 1
ATOM 2743 O O . GLY A 1 348 ? 6.146 17.455 -15.973 1.00 61.88 348 GLY A O 1
ATOM 2744 N N . GLY A 1 349 ? 7.436 15.669 -15.563 1.00 66.88 349 GLY A N 1
ATOM 2745 C CA . GLY A 1 349 ? 6.384 14.689 -15.820 1.00 66.88 349 GLY A CA 1
ATOM 2746 C C . GLY A 1 349 ? 6.163 14.378 -17.305 1.00 66.88 349 GLY A C 1
ATOM 2747 O O . GLY A 1 349 ? 5.066 13.981 -17.686 1.00 66.88 349 GLY A O 1
ATOM 2748 N N . LYS A 1 350 ? 7.173 14.567 -18.158 1.00 74.62 350 LYS A N 1
ATOM 2749 C CA . LYS A 1 350 ? 7.075 14.341 -19.612 1.00 74.62 350 LYS A CA 1
ATOM 2750 C C . LYS A 1 350 ? 7.038 12.879 -20.051 1.00 74.62 350 LYS A C 1
ATOM 2752 O O . LYS A 1 350 ? 6.826 12.627 -21.226 1.00 74.62 350 LYS A O 1
ATOM 2757 N N . HIS A 1 351 ? 7.272 11.925 -19.152 1.00 81.50 351 HIS A N 1
ATOM 2758 C CA . HIS A 1 351 ? 7.423 10.507 -19.498 1.00 81.50 351 HIS A CA 1
ATOM 2759 C C . HIS A 1 351 ? 6.502 9.634 -18.639 1.00 81.50 351 HIS A C 1
ATOM 2761 O O . HIS A 1 351 ? 6.999 8.883 -17.787 1.00 81.50 351 HIS A O 1
ATOM 2767 N N . PRO A 1 352 ? 5.171 9.756 -18.811 1.00 84.56 352 PRO A N 1
ATOM 2768 C CA . PRO A 1 352 ? 4.220 8.937 -18.079 1.00 84.56 352 PRO A CA 1
ATOM 2769 C C . PRO A 1 352 ? 4.459 7.451 -18.338 1.00 84.56 352 PRO A C 1
ATOM 2771 O O . PRO A 1 352 ? 4.746 7.038 -19.463 1.00 84.56 352 PRO A O 1
ATOM 2774 N N . PHE A 1 353 ? 4.328 6.635 -17.294 1.00 88.19 353 PHE A N 1
ATOM 2775 C CA . PHE A 1 353 ? 4.489 5.194 -17.443 1.00 88.19 353 PHE A CA 1
ATOM 2776 C C . PHE A 1 353 ? 3.341 4.582 -18.254 1.00 88.19 353 PHE A C 1
ATOM 2778 O O . PHE A 1 353 ? 3.575 3.921 -19.260 1.00 88.19 353 PHE A O 1
ATOM 2785 N N . GLY A 1 354 ? 2.107 4.839 -17.824 1.00 87.19 354 GLY A N 1
ATOM 2786 C CA . GLY A 1 354 ? 0.900 4.194 -18.325 1.00 87.19 354 GLY A CA 1
ATOM 2787 C C . GLY A 1 354 ? -0.081 3.963 -17.181 1.00 87.19 354 GLY A C 1
ATOM 2788 O O . GLY A 1 354 ? -0.144 4.747 -16.235 1.00 87.19 354 GLY A O 1
ATOM 2789 N N . LEU A 1 355 ? -0.845 2.882 -17.259 1.00 87.62 355 LEU A N 1
ATOM 2790 C CA . LEU A 1 355 ? -1.918 2.567 -16.324 1.00 87.62 355 LEU A CA 1
ATOM 2791 C C . LEU A 1 355 ? -1.434 1.646 -15.193 1.00 87.62 355 LEU A C 1
ATOM 2793 O O . LEU A 1 355 ? -0.918 0.561 -15.457 1.00 87.62 355 LEU A O 1
ATOM 2797 N N . ILE A 1 356 ? -1.622 2.074 -13.940 1.00 88.31 356 ILE A N 1
ATOM 2798 C CA . ILE A 1 356 ? -1.232 1.338 -12.722 1.00 88.31 356 ILE A CA 1
ATOM 2799 C C . ILE A 1 356 ? -2.452 1.176 -11.813 1.00 88.31 356 ILE A C 1
ATOM 2801 O O . ILE A 1 356 ? -3.236 2.113 -11.672 1.00 88.31 356 ILE A O 1
ATOM 2805 N N . ALA A 1 357 ? -2.593 0.014 -11.175 1.00 84.75 357 ALA A N 1
ATOM 2806 C CA . ALA A 1 357 ? -3.653 -0.260 -10.201 1.00 84.75 357 ALA A CA 1
ATOM 2807 C C . ALA A 1 357 ? -3.157 -0.421 -8.757 1.00 84.75 357 ALA A C 1
ATOM 2809 O O . ALA A 1 357 ? -3.838 -0.022 -7.813 1.00 84.75 357 ALA A O 1
ATOM 2810 N N . ASP A 1 358 ? -1.966 -0.981 -8.569 1.00 86.00 358 ASP A N 1
ATOM 2811 C CA . ASP A 1 358 ? -1.430 -1.297 -7.247 1.00 86.00 358 ASP A CA 1
ATOM 2812 C C . ASP A 1 358 ? 0.096 -1.179 -7.281 1.00 86.00 358 ASP A C 1
ATOM 2814 O O . ASP A 1 358 ? 0.738 -1.656 -8.216 1.00 86.00 358 ASP A O 1
ATOM 2818 N N . PHE A 1 359 ? 0.676 -0.506 -6.291 1.00 88.56 359 PHE A N 1
ATOM 2819 C CA . PHE A 1 359 ? 2.118 -0.343 -6.158 1.00 88.56 359 PHE A CA 1
ATOM 2820 C C . PHE A 1 359 ? 2.531 -0.497 -4.699 1.00 88.56 359 PHE A C 1
ATOM 2822 O O . PHE A 1 359 ? 1.953 0.139 -3.814 1.00 88.56 359 PHE A O 1
ATOM 2829 N N . ARG A 1 360 ? 3.550 -1.317 -4.435 1.00 88.19 360 ARG A N 1
ATOM 2830 C CA . ARG A 1 360 ? 3.988 -1.646 -3.074 1.00 88.19 360 ARG A CA 1
ATOM 2831 C C . ARG A 1 360 ? 5.489 -1.626 -2.940 1.00 88.19 360 ARG A C 1
ATOM 2833 O O . ARG A 1 360 ? 6.212 -1.962 -3.873 1.00 88.19 360 ARG A O 1
ATOM 2840 N N . ILE A 1 361 ? 5.939 -1.295 -1.739 1.00 86.44 361 ILE A N 1
ATOM 2841 C CA . ILE A 1 361 ? 7.338 -1.338 -1.333 1.00 86.44 361 ILE A CA 1
ATOM 2842 C C . ILE A 1 361 ? 7.418 -2.114 -0.025 1.00 86.44 361 ILE A C 1
ATOM 2844 O O . ILE A 1 361 ? 6.679 -1.818 0.909 1.00 86.44 361 ILE A O 1
ATOM 2848 N N . TYR A 1 362 ? 8.348 -3.056 0.061 1.00 85.56 362 TYR A N 1
ATOM 2849 C CA . TYR A 1 362 ? 8.606 -3.903 1.219 1.00 85.56 362 TYR A CA 1
ATOM 2850 C C . TYR A 1 362 ? 10.063 -3.750 1.684 1.00 85.56 362 TYR A C 1
ATOM 2852 O O . TYR A 1 362 ? 10.976 -3.681 0.863 1.00 85.56 362 TYR A O 1
ATOM 2860 N N . ALA A 1 363 ? 10.305 -3.762 2.997 1.00 82.38 363 ALA A N 1
ATOM 2861 C CA . ALA A 1 363 ? 11.627 -3.710 3.636 1.00 82.38 363 ALA A CA 1
ATOM 2862 C C . ALA A 1 363 ? 12.261 -5.095 3.831 1.00 82.38 363 ALA A C 1
ATOM 2864 O O . ALA A 1 363 ? 12.931 -5.371 4.831 1.00 82.38 363 ALA A O 1
ATOM 2865 N N . ARG A 1 364 ? 11.991 -5.993 2.885 1.00 85.25 364 ARG A N 1
ATOM 2866 C CA . ARG A 1 364 ? 12.609 -7.313 2.775 1.00 85.25 364 ARG A CA 1
ATOM 2867 C C . ARG A 1 364 ? 12.601 -7.791 1.334 1.00 85.25 364 ARG A C 1
ATOM 2869 O O . ARG A 1 364 ? 11.822 -7.310 0.510 1.00 85.25 364 ARG A O 1
ATOM 2876 N N . SER A 1 365 ? 13.395 -8.815 1.076 1.00 89.38 365 SER A N 1
ATOM 2877 C CA . SER A 1 365 ? 13.319 -9.615 -0.141 1.00 89.38 365 SER A CA 1
ATOM 2878 C C . SER A 1 365 ? 12.174 -10.631 -0.015 1.00 89.38 365 SER A C 1
ATOM 2880 O O . SER A 1 365 ? 12.220 -11.491 0.870 1.00 89.38 365 SER A O 1
ATOM 2882 N N . LEU A 1 366 ? 11.139 -10.524 -0.853 1.00 88.38 366 LEU A N 1
ATOM 2883 C CA . LEU A 1 366 ? 10.127 -11.575 -0.998 1.00 88.38 366 LEU A CA 1
ATOM 2884 C C . LEU A 1 366 ? 10.779 -12.814 -1.631 1.00 88.38 366 LEU A C 1
ATOM 2886 O O . LEU A 1 366 ? 11.671 -12.693 -2.475 1.00 88.38 366 LEU A O 1
ATOM 2890 N N . SER A 1 367 ? 10.349 -14.006 -1.226 1.00 88.88 367 SER A N 1
ATOM 2891 C CA . SER A 1 367 ? 10.746 -15.239 -1.909 1.00 88.88 367 SER A CA 1
ATOM 2892 C C . SER A 1 367 ? 10.073 -15.350 -3.282 1.00 88.88 367 SER A C 1
ATOM 2894 O O . SER A 1 367 ? 9.052 -14.710 -3.532 1.00 88.88 367 SER A O 1
ATOM 2896 N N . ALA A 1 368 ? 10.637 -16.167 -4.177 1.00 89.19 368 ALA A N 1
ATOM 2897 C CA . ALA A 1 368 ? 10.038 -16.411 -5.492 1.00 89.19 368 ALA A CA 1
ATOM 2898 C C . ALA A 1 368 ? 8.592 -16.924 -5.376 1.00 89.19 368 ALA A C 1
ATOM 2900 O O . ALA A 1 368 ? 7.712 -16.375 -6.027 1.00 89.19 368 ALA A O 1
ATOM 2901 N N . ASP A 1 369 ? 8.337 -17.873 -4.472 1.00 87.94 369 ASP A N 1
ATOM 2902 C CA . ASP A 1 369 ? 7.001 -18.433 -4.234 1.00 87.94 369 ASP A CA 1
ATOM 2903 C C . ASP A 1 369 ? 5.994 -17.369 -3.775 1.00 87.94 369 ASP A C 1
ATOM 2905 O O . ASP A 1 369 ? 4.833 -17.394 -4.172 1.00 87.94 369 ASP A O 1
ATOM 2909 N N . GLU A 1 370 ? 6.426 -16.409 -2.950 1.00 86.25 370 GLU A N 1
ATOM 2910 C CA . GLU A 1 370 ? 5.569 -15.307 -2.498 1.00 86.25 370 GLU A CA 1
ATOM 2911 C C . GLU A 1 370 ? 5.232 -14.348 -3.642 1.00 86.25 370 GLU A C 1
ATOM 2913 O O . GLU A 1 370 ? 4.083 -13.923 -3.765 1.00 86.25 370 GLU A O 1
ATOM 2918 N N . VAL A 1 371 ? 6.209 -14.041 -4.500 1.00 88.38 371 VAL A N 1
ATOM 2919 C CA . VAL A 1 371 ? 5.987 -13.228 -5.702 1.00 88.38 371 VAL A CA 1
ATOM 2920 C C . VAL A 1 371 ? 5.046 -13.961 -6.662 1.00 88.38 371 VAL A C 1
ATOM 2922 O O . VAL A 1 371 ? 4.041 -13.398 -7.079 1.00 88.38 371 VAL A O 1
ATOM 2925 N N . GLU A 1 372 ? 5.292 -15.232 -6.967 1.00 87.00 372 GLU A N 1
ATOM 2926 C CA . GLU A 1 372 ? 4.431 -16.027 -7.853 1.00 87.00 372 GLU A CA 1
ATOM 2927 C C . GLU A 1 372 ? 3.005 -16.176 -7.297 1.00 87.00 372 GLU A C 1
ATOM 2929 O O . GLU A 1 372 ? 2.028 -16.068 -8.041 1.00 87.00 372 GLU A O 1
ATOM 2934 N N . ALA A 1 373 ? 2.858 -16.358 -5.981 1.00 83.00 373 ALA A N 1
ATOM 2935 C CA . ALA A 1 373 ? 1.553 -16.396 -5.327 1.00 83.00 373 ALA A CA 1
ATOM 2936 C C . ALA A 1 373 ? 0.801 -15.063 -5.460 1.00 83.00 373 ALA A C 1
ATOM 2938 O O . ALA A 1 373 ? -0.412 -15.074 -5.674 1.00 83.00 373 ALA A O 1
ATOM 2939 N N . MET A 1 374 ? 1.503 -13.926 -5.377 1.00 82.75 374 MET A N 1
ATOM 2940 C CA . MET A 1 374 ? 0.909 -12.615 -5.641 1.00 82.75 374 MET A CA 1
ATOM 2941 C C . MET A 1 374 ? 0.467 -12.477 -7.100 1.00 82.75 374 MET A C 1
ATOM 2943 O O . MET A 1 374 ? -0.657 -12.041 -7.334 1.00 82.75 374 MET A O 1
ATOM 2947 N N . ALA A 1 375 ? 1.299 -12.888 -8.065 1.00 84.06 375 ALA A N 1
ATOM 2948 C CA . ALA A 1 375 ? 0.977 -12.816 -9.496 1.00 84.06 375 ALA A CA 1
ATOM 2949 C C . ALA A 1 375 ? -0.284 -13.619 -9.850 1.00 84.06 375 ALA A C 1
ATOM 2951 O O . ALA A 1 375 ? -1.068 -13.221 -10.707 1.00 84.06 375 ALA A O 1
ATOM 2952 N N . ARG A 1 376 ? -0.492 -14.752 -9.171 1.00 82.00 376 ARG A N 1
ATOM 2953 C CA . ARG A 1 376 ? -1.605 -15.683 -9.416 1.00 82.00 376 ARG A CA 1
ATOM 2954 C C . ARG A 1 376 ? -2.807 -15.461 -8.496 1.00 82.00 376 ARG A C 1
ATOM 2956 O O . ARG A 1 376 ? -3.726 -16.280 -8.474 1.00 82.00 376 ARG A O 1
ATOM 2963 N N . ALA A 1 377 ? -2.813 -14.398 -7.694 1.00 72.62 377 ALA A N 1
ATOM 2964 C CA . ALA A 1 377 ? -3.887 -14.145 -6.745 1.00 72.62 377 ALA A CA 1
ATOM 2965 C C . ALA A 1 377 ? -5.186 -13.738 -7.467 1.00 72.62 377 ALA A C 1
ATOM 2967 O O . ALA A 1 377 ? -5.327 -12.618 -7.945 1.00 72.62 377 ALA A O 1
ATOM 2968 N N . GLU A 1 378 ? -6.176 -14.634 -7.493 1.00 64.00 378 GLU A N 1
ATOM 2969 C CA . GLU A 1 378 ? -7.494 -14.366 -8.099 1.00 64.00 378 GLU A CA 1
ATOM 2970 C C . GLU A 1 378 ? -8.631 -14.222 -7.065 1.00 64.00 378 GLU A C 1
ATOM 2972 O O . GLU A 1 378 ? -9.695 -13.677 -7.370 1.00 64.00 378 GLU A O 1
ATOM 2977 N N . GLY A 1 379 ? -8.428 -14.714 -5.835 1.00 58.75 379 GLY A N 1
ATOM 2978 C CA . GLY A 1 379 ? -9.458 -14.839 -4.796 1.00 58.75 379 GLY A CA 1
ATOM 2979 C C . GLY A 1 379 ? -9.287 -13.898 -3.602 1.00 58.75 379 GLY A C 1
ATOM 2980 O O . GLY A 1 379 ? -8.268 -13.240 -3.438 1.00 58.75 379 GLY A O 1
ATOM 2981 N N . THR A 1 380 ? -10.294 -13.845 -2.722 1.00 61.00 380 THR A N 1
ATOM 2982 C CA . THR A 1 380 ? -10.315 -12.961 -1.538 1.00 61.00 380 THR A CA 1
ATOM 2983 C C . THR A 1 380 ? -9.271 -13.343 -0.489 1.00 61.00 380 THR A C 1
ATOM 2985 O O . THR A 1 380 ? -8.720 -12.463 0.164 1.00 61.00 380 THR A O 1
ATOM 2988 N N . GLU A 1 381 ? -9.011 -14.642 -0.324 1.00 61.91 381 GLU A N 1
ATOM 2989 C CA . GLU A 1 381 ? -8.092 -15.180 0.689 1.00 61.91 381 GLU A CA 1
ATOM 2990 C C . GLU A 1 381 ? -6.624 -14.985 0.309 1.00 61.91 381 GLU A C 1
ATOM 2992 O O . GLU A 1 381 ? -5.798 -14.695 1.169 1.00 61.91 381 GLU A O 1
ATOM 2997 N N . THR A 1 382 ? -6.321 -15.092 -0.985 1.00 61.94 382 THR A N 1
ATOM 2998 C CA . THR A 1 382 ? -4.991 -14.844 -1.553 1.00 61.94 382 THR A CA 1
ATOM 2999 C C . THR A 1 382 ? -4.800 -13.382 -1.945 1.00 61.94 382 THR A C 1
ATOM 3001 O O . THR A 1 382 ? -3.703 -12.997 -2.337 1.00 61.94 382 THR A O 1
ATOM 3004 N N . HIS A 1 383 ? -5.855 -12.559 -1.856 1.00 67.06 383 HIS A N 1
ATOM 3005 C CA . HIS A 1 383 ? -5.739 -11.136 -2.125 1.00 67.06 383 HIS A CA 1
ATOM 3006 C C . HIS A 1 383 ? -4.865 -10.503 -1.045 1.00 67.06 383 HIS A C 1
ATOM 3008 O O . HIS A 1 383 ? -5.089 -10.746 0.145 1.00 67.06 383 HIS A O 1
ATOM 3014 N N . PRO A 1 384 ? -3.993 -9.563 -1.412 1.00 65.75 384 PRO A N 1
ATOM 3015 C CA . PRO A 1 384 ? -3.247 -8.784 -0.432 1.00 65.75 384 PRO A CA 1
ATOM 3016 C C . PRO A 1 384 ? -4.088 -7.959 0.570 1.00 65.75 384 PRO A C 1
ATOM 3018 O O . PRO A 1 384 ? -3.542 -7.387 1.507 1.00 65.75 384 PRO A O 1
ATOM 3021 N N . ASP A 1 385 ? -5.411 -7.896 0.387 1.00 72.56 385 ASP A N 1
ATOM 3022 C CA . ASP A 1 385 ? -6.346 -7.093 1.192 1.00 72.56 385 ASP A CA 1
ATOM 3023 C C . ASP A 1 385 ? -7.266 -8.028 1.996 1.00 72.56 385 ASP A C 1
ATOM 3025 O O . ASP A 1 385 ? -8.345 -7.623 2.436 1.00 72.56 385 ASP A O 1
ATOM 3029 N N . SER A 1 386 ? -6.906 -9.310 2.118 1.00 78.44 386 SER A N 1
ATOM 3030 C CA . SER A 1 386 ? -7.771 -10.374 2.639 1.00 78.44 386 SER A CA 1
ATOM 3031 C C . SER A 1 386 ? -8.357 -10.042 4.012 1.00 78.44 386 SER A C 1
ATOM 3033 O O . SER A 1 386 ? -9.551 -10.248 4.231 1.00 78.44 386 SER A O 1
ATOM 3035 N N . LEU A 1 387 ? -7.572 -9.435 4.909 1.00 83.12 387 LEU A N 1
ATOM 3036 C CA . LEU A 1 387 ? -8.043 -8.975 6.218 1.00 83.12 387 LEU A CA 1
ATOM 3037 C C . LEU A 1 387 ? -9.114 -7.884 6.111 1.00 83.12 387 LEU A C 1
ATOM 3039 O O . LEU A 1 387 ? -10.186 -8.024 6.700 1.00 83.12 387 LEU A O 1
ATOM 3043 N N . ALA A 1 388 ? -8.849 -6.818 5.351 1.00 84.06 388 ALA A N 1
ATOM 3044 C CA . ALA A 1 388 ? -9.795 -5.718 5.182 1.00 84.06 388 ALA A CA 1
ATOM 3045 C C . ALA A 1 388 ? -11.074 -6.188 4.471 1.00 84.06 388 ALA A C 1
ATOM 3047 O O . ALA A 1 388 ? -12.177 -5.812 4.861 1.00 84.06 388 ALA A O 1
ATOM 3048 N N . ARG A 1 389 ? -10.947 -7.079 3.478 1.00 84.06 389 ARG A N 1
ATOM 3049 C CA . ARG A 1 389 ? -12.077 -7.706 2.775 1.00 84.06 389 ARG A CA 1
ATOM 3050 C C . ARG A 1 389 ? -12.890 -8.625 3.689 1.00 84.06 389 ARG A C 1
ATOM 3052 O O . ARG A 1 389 ? -14.118 -8.599 3.632 1.00 84.06 389 ARG A O 1
ATOM 3059 N N . ARG A 1 390 ? -12.237 -9.396 4.562 1.00 88.12 390 ARG A N 1
ATOM 3060 C CA . ARG A 1 390 ? -12.928 -10.235 5.549 1.00 88.12 390 ARG A CA 1
ATOM 3061 C C . ARG A 1 390 ? -13.682 -9.377 6.560 1.00 88.12 390 ARG A C 1
ATOM 3063 O O . ARG A 1 390 ? -14.881 -9.568 6.722 1.00 88.12 390 ARG A O 1
ATOM 3070 N N . LEU A 1 391 ? -13.039 -8.376 7.158 1.00 90.50 391 LEU A N 1
ATOM 3071 C CA . LEU A 1 391 ? -13.700 -7.429 8.065 1.00 90.50 391 LEU A CA 1
ATOM 3072 C C . LEU A 1 391 ? -14.859 -6.674 7.392 1.00 90.50 391 LEU A C 1
ATOM 3074 O O . LEU A 1 391 ? -15.914 -6.494 7.995 1.00 90.50 391 LEU A O 1
ATOM 3078 N N . ALA A 1 392 ? -14.704 -6.295 6.122 1.00 89.62 392 ALA A N 1
ATOM 3079 C CA . ALA A 1 392 ? -15.769 -5.712 5.311 1.00 89.62 392 ALA A CA 1
ATOM 3080 C C . ALA A 1 392 ? -16.989 -6.642 5.175 1.00 89.62 392 ALA A C 1
ATOM 3082 O O . ALA A 1 392 ? -18.125 -6.176 5.282 1.00 89.62 392 ALA A O 1
ATOM 3083 N N . SER A 1 393 ? -16.765 -7.947 4.970 1.00 90.88 393 SER A N 1
ATOM 3084 C CA . SER A 1 393 ? -17.839 -8.952 4.902 1.00 90.88 393 SER A CA 1
ATOM 3085 C C . SER A 1 393 ? -18.564 -9.159 6.238 1.00 90.88 393 SER A C 1
ATOM 3087 O O . SER A 1 393 ? -19.729 -9.541 6.248 1.00 90.88 393 SER A O 1
ATOM 3089 N N . MET A 1 394 ? -17.903 -8.832 7.352 1.00 93.75 394 MET A N 1
ATOM 3090 C CA . MET A 1 394 ? -18.425 -8.926 8.721 1.00 93.75 394 MET A CA 1
ATOM 3091 C C . MET A 1 394 ? -19.056 -7.619 9.227 1.00 93.75 394 MET A C 1
ATOM 3093 O O . MET A 1 394 ? -19.289 -7.470 10.421 1.00 93.75 394 MET A O 1
ATOM 3097 N N . ASP A 1 395 ? -19.286 -6.646 8.343 1.00 94.00 395 ASP A N 1
ATOM 3098 C CA . ASP A 1 395 ? -19.832 -5.329 8.694 1.00 94.00 395 ASP A CA 1
ATOM 3099 C C . ASP A 1 395 ? -19.018 -4.547 9.750 1.00 94.00 395 ASP A C 1
ATOM 3101 O O . ASP A 1 395 ? -19.549 -3.748 10.525 1.00 94.00 395 ASP A O 1
ATOM 3105 N N . ALA A 1 396 ? -17.693 -4.728 9.756 1.00 95.12 396 ALA A N 1
ATOM 3106 C CA . ALA A 1 396 ? -16.817 -4.063 10.720 1.00 95.12 396 ALA A CA 1
ATOM 3107 C C . ALA A 1 396 ? -16.932 -2.528 10.681 1.00 95.12 396 ALA A C 1
ATOM 3109 O O . ALA A 1 396 ? -16.779 -1.881 11.711 1.00 95.12 396 ALA A O 1
ATOM 3110 N N . ALA A 1 397 ? -17.236 -1.936 9.519 1.00 96.00 397 ALA A N 1
ATOM 3111 C CA . ALA A 1 397 ? -17.415 -0.492 9.377 1.00 96.00 397 ALA A CA 1
ATOM 3112 C C . ALA A 1 397 ? -18.545 0.053 10.268 1.00 96.00 397 ALA A C 1
ATOM 3114 O O . ALA A 1 397 ? -18.341 1.035 10.980 1.00 96.00 397 ALA A O 1
ATOM 3115 N N . THR A 1 398 ? -19.712 -0.598 10.268 1.00 95.62 398 THR A N 1
ATOM 3116 C CA . THR A 1 398 ? -20.852 -0.184 11.101 1.00 95.62 398 THR A CA 1
ATOM 3117 C C . THR A 1 398 ? -20.541 -0.388 12.581 1.00 95.62 398 THR A C 1
ATOM 3119 O O . THR A 1 398 ? -20.838 0.479 13.398 1.00 95.62 398 THR A O 1
ATOM 3122 N N . ILE A 1 399 ? -19.884 -1.499 12.922 1.00 95.12 399 ILE A N 1
ATOM 3123 C CA . ILE A 1 399 ? -19.504 -1.838 14.299 1.00 95.12 399 ILE A CA 1
ATOM 3124 C C . ILE A 1 399 ? -18.510 -0.818 14.873 1.00 95.12 399 ILE A C 1
ATOM 3126 O O . ILE A 1 399 ? -18.713 -0.293 15.963 1.00 95.12 399 ILE A O 1
ATOM 3130 N N . LEU A 1 400 ? -17.457 -0.480 14.125 1.00 95.94 400 LEU A N 1
ATOM 3131 C CA . LEU A 1 400 ? -16.455 0.507 14.541 1.00 95.94 400 LEU A CA 1
ATOM 3132 C C . LEU A 1 400 ? -17.043 1.922 14.629 1.00 95.94 400 LEU A C 1
ATOM 3134 O O . LEU A 1 400 ? -16.687 2.686 15.525 1.00 95.94 400 LEU A O 1
ATOM 3138 N N . ALA A 1 401 ? -17.961 2.272 13.724 1.00 95.62 401 ALA A N 1
ATOM 3139 C CA . ALA A 1 401 ? -18.636 3.568 13.721 1.00 95.62 401 ALA A CA 1
ATOM 3140 C C . ALA A 1 401 ? -19.432 3.833 15.009 1.00 95.62 401 ALA A C 1
ATOM 3142 O O . ALA A 1 401 ? -19.471 4.974 15.473 1.00 95.62 401 ALA A O 1
ATOM 3143 N N . GLN A 1 402 ? -20.016 2.790 15.611 1.00 92.25 402 GLN A N 1
ATOM 3144 C CA . GLN A 1 402 ? -20.796 2.902 16.849 1.00 92.25 402 GLN A CA 1
ATOM 3145 C C . GLN A 1 402 ? -19.980 3.412 18.040 1.00 92.25 402 GLN A C 1
ATOM 3147 O O . GLN A 1 402 ? -20.579 3.919 18.977 1.00 92.25 402 GLN A O 1
ATOM 3152 N N . ARG A 1 403 ? -18.645 3.285 18.012 1.00 91.25 403 ARG A N 1
ATOM 3153 C CA . ARG A 1 403 ? -17.751 3.642 19.129 1.00 91.25 403 ARG A CA 1
ATOM 3154 C C . ARG A 1 403 ? -16.974 4.945 18.926 1.00 91.25 403 ARG A C 1
ATOM 3156 O O . ARG A 1 403 ? -16.048 5.246 19.676 1.00 91.25 403 ARG A O 1
ATOM 3163 N N . LEU A 1 404 ? -17.350 5.738 17.918 1.00 93.69 404 LEU A N 1
ATOM 3164 C CA . LEU A 1 404 ? -16.824 7.096 17.694 1.00 93.69 404 LEU A CA 1
ATOM 3165 C C . LEU A 1 404 ? -17.438 8.151 18.636 1.00 93.69 404 LEU A C 1
ATOM 3167 O O . LEU A 1 404 ? -17.053 9.326 18.619 1.00 93.69 404 LEU A O 1
ATOM 3171 N N . ASP A 1 405 ? -18.438 7.766 19.416 1.00 86.19 405 ASP A N 1
ATOM 3172 C CA . ASP A 1 405 ? -19.048 8.554 20.484 1.00 86.19 405 ASP A CA 1
ATOM 3173 C C . ASP A 1 405 ? -18.133 8.666 21.716 1.00 86.19 405 ASP A C 1
ATOM 3175 O O . ASP A 1 405 ? -18.127 9.708 22.370 1.00 86.19 405 ASP A O 1
ATOM 3179 N N . VAL A 1 406 ? -17.293 7.656 21.971 1.00 82.69 406 VAL A N 1
ATOM 3180 C CA . VAL A 1 406 ? -16.353 7.610 23.100 1.00 82.69 406 VAL A CA 1
ATOM 3181 C C . VAL A 1 406 ? -14.957 8.095 22.681 1.00 82.69 406 VAL A C 1
ATOM 3183 O O . VAL A 1 406 ? -14.306 7.419 21.883 1.00 82.69 406 VAL A O 1
ATOM 3186 N N . PRO A 1 407 ? -14.424 9.199 23.246 1.00 77.12 407 PRO A N 1
ATOM 3187 C CA . PRO A 1 407 ? -13.138 9.773 22.828 1.00 77.12 407 PRO A CA 1
ATOM 3188 C C . PRO A 1 407 ? -11.958 8.787 22.829 1.00 77.12 407 PRO A C 1
ATOM 3190 O O . PRO A 1 407 ? -11.205 8.734 21.855 1.00 77.12 407 PRO A O 1
ATOM 3193 N N . ASP A 1 408 ? -11.833 7.969 23.877 1.00 76.44 408 ASP A N 1
ATOM 3194 C CA . ASP A 1 408 ? -10.724 7.017 24.036 1.00 76.44 408 ASP A CA 1
ATOM 3195 C C . ASP A 1 408 ? -10.779 5.862 23.023 1.00 76.44 408 ASP A C 1
ATOM 3197 O O . ASP A 1 408 ? -9.742 5.370 22.579 1.00 76.44 408 ASP A O 1
ATOM 3201 N N . SER A 1 409 ? -11.985 5.438 22.631 1.00 86.06 409 SER A N 1
ATOM 3202 C CA . SER A 1 409 ? -12.189 4.397 21.610 1.00 86.06 409 SER A CA 1
ATOM 3203 C C . SER A 1 409 ? -12.139 4.966 20.194 1.00 86.06 409 SER A C 1
ATOM 3205 O O . SER A 1 409 ? -11.726 4.274 19.261 1.00 86.06 409 SER A O 1
ATOM 3207 N N . ALA A 1 410 ? -12.533 6.231 20.025 1.00 90.44 410 ALA A N 1
ATOM 3208 C CA . ALA A 1 410 ? -12.662 6.879 18.729 1.00 90.44 410 ALA A CA 1
ATOM 3209 C C . ALA A 1 410 ? -11.337 6.908 17.963 1.00 90.44 410 ALA A C 1
ATOM 3211 O O . ALA A 1 410 ? -11.344 6.700 16.753 1.00 90.44 410 ALA A O 1
ATOM 3212 N N . ALA A 1 411 ? -10.200 7.098 18.639 1.00 88.81 411 ALA A N 1
ATOM 3213 C CA . ALA A 1 411 ? -8.894 7.075 17.982 1.00 88.81 411 ALA A CA 1
ATOM 3214 C C . ALA A 1 411 ? -8.632 5.720 17.301 1.00 88.81 411 ALA A C 1
ATOM 3216 O O . ALA A 1 411 ? -8.342 5.653 16.107 1.00 88.81 411 ALA A O 1
ATOM 3217 N N . GLU A 1 412 ? -8.819 4.620 18.025 1.00 89.44 412 GLU A N 1
ATOM 3218 C CA . GLU A 1 412 ? -8.575 3.278 17.492 1.00 89.44 412 GLU A CA 1
ATOM 3219 C C . GLU A 1 412 ? -9.616 2.873 16.444 1.00 89.44 412 GLU A C 1
ATOM 3221 O O . GLU A 1 412 ? -9.276 2.268 15.426 1.00 89.44 412 GLU A O 1
ATOM 3226 N N . CYS A 1 413 ? -10.870 3.297 16.621 1.00 93.56 413 CYS A N 1
ATOM 3227 C CA . CYS A 1 413 ? -11.927 3.076 15.638 1.00 93.56 413 CYS A CA 1
ATOM 3228 C C . CYS A 1 413 ? -11.672 3.847 14.338 1.00 93.56 413 CYS A C 1
ATOM 3230 O O . CYS A 1 413 ? -11.754 3.259 13.263 1.00 93.56 413 CYS A O 1
ATOM 3232 N N . LEU A 1 414 ? -11.285 5.127 14.400 1.00 91.56 414 LEU A N 1
ATOM 3233 C CA . LEU A 1 414 ? -10.865 5.895 13.220 1.00 91.56 414 LEU A CA 1
ATOM 3234 C C . LEU A 1 414 ? -9.632 5.267 12.559 1.00 91.56 414 LEU A C 1
ATOM 3236 O O . LEU A 1 414 ? -9.507 5.270 11.329 1.00 91.56 414 LEU A O 1
ATOM 3240 N N . ARG A 1 415 ? -8.719 4.700 13.358 1.00 87.25 415 ARG A N 1
ATOM 3241 C CA . ARG A 1 415 ? -7.543 4.010 12.831 1.00 87.25 415 ARG A CA 1
ATOM 3242 C C . ARG A 1 415 ? -7.933 2.767 12.029 1.00 87.25 415 ARG A C 1
ATOM 3244 O O . ARG A 1 415 ? -7.467 2.605 10.896 1.00 87.25 415 ARG A O 1
ATOM 3251 N N . ALA A 1 416 ? -8.819 1.946 12.589 1.00 89.19 416 ALA A N 1
ATOM 3252 C CA . ALA A 1 416 ? -9.380 0.770 11.939 1.00 89.19 416 ALA A CA 1
ATOM 3253 C C . ALA A 1 416 ? -10.178 1.141 10.677 1.00 89.19 416 ALA A C 1
ATOM 3255 O O . ALA A 1 416 ? -9.919 0.603 9.603 1.00 89.19 416 ALA A O 1
ATOM 3256 N N . LEU A 1 417 ? -11.093 2.109 10.780 1.00 92.44 417 LEU A N 1
ATOM 3257 C CA . LEU A 1 417 ? -11.925 2.588 9.673 1.00 92.44 417 LEU A CA 1
ATOM 3258 C C . LEU A 1 417 ? -11.086 3.144 8.521 1.00 92.44 417 LEU A C 1
ATOM 3260 O O . LEU A 1 417 ? -11.368 2.843 7.366 1.00 92.44 417 LEU A O 1
ATOM 3264 N N . GLY A 1 418 ? -10.022 3.897 8.818 1.00 86.06 418 GLY A N 1
ATOM 3265 C CA . GLY A 1 418 ? -9.099 4.396 7.794 1.00 86.06 418 GLY A CA 1
ATOM 3266 C C . GLY A 1 418 ? -8.421 3.275 7.006 1.00 86.06 418 GLY A C 1
ATOM 3267 O O . GLY A 1 418 ? -8.199 3.427 5.808 1.00 86.06 418 GLY A O 1
ATOM 3268 N N . SER A 1 419 ? -8.158 2.141 7.663 1.00 82.94 419 SER A N 1
ATOM 3269 C CA . SER A 1 419 ? -7.586 0.947 7.030 1.00 82.94 419 SER A CA 1
ATOM 3270 C C . SER A 1 419 ? -8.646 0.175 6.234 1.00 82.94 419 SER A C 1
ATOM 3272 O O . SER A 1 419 ? -8.381 -0.284 5.129 1.00 82.94 419 SER A O 1
ATOM 3274 N N . LEU A 1 420 ? -9.888 0.092 6.725 1.00 87.44 420 LEU A N 1
ATOM 3275 C CA . LEU A 1 420 ? -11.008 -0.485 5.967 1.00 87.44 420 LEU A CA 1
ATOM 3276 C C . LEU A 1 420 ? -11.366 0.331 4.721 1.00 87.44 420 LEU A C 1
ATOM 3278 O O . LEU A 1 420 ? -11.777 -0.244 3.715 1.00 87.44 420 LEU A O 1
ATOM 3282 N N . ALA A 1 421 ? -11.167 1.650 4.757 1.00 85.44 421 ALA A N 1
ATOM 3283 C CA . ALA A 1 421 ? -11.382 2.544 3.621 1.00 85.44 421 ALA A CA 1
ATOM 3284 C C . ALA A 1 421 ? -10.410 2.297 2.445 1.00 85.44 421 ALA A C 1
ATOM 3286 O O . ALA A 1 421 ? -10.620 2.841 1.363 1.00 85.44 421 ALA A O 1
ATOM 3287 N N . THR A 1 422 ? -9.394 1.434 2.608 1.00 75.94 422 THR A N 1
ATOM 3288 C CA . THR A 1 422 ? -8.602 0.893 1.483 1.00 75.94 422 THR A CA 1
ATOM 3289 C C . THR A 1 422 ? -9.410 -0.020 0.560 1.00 75.94 422 THR A C 1
ATOM 3291 O O . THR A 1 422 ? -9.043 -0.239 -0.597 1.00 75.94 422 THR A O 1
ATOM 3294 N N . VAL A 1 423 ? -10.545 -0.543 1.027 1.00 79.06 423 VAL A N 1
ATOM 3295 C CA . VAL A 1 423 ? -11.487 -1.301 0.206 1.00 79.06 423 VAL A CA 1
ATOM 3296 C C . VAL A 1 423 ? -12.504 -0.327 -0.385 1.00 79.06 423 VAL A C 1
ATOM 3298 O O . VAL A 1 423 ? -13.353 0.194 0.335 1.00 79.06 423 VAL A O 1
ATOM 3301 N N . ALA A 1 424 ? -12.468 -0.121 -1.705 1.00 77.38 424 ALA A N 1
ATOM 3302 C CA . ALA A 1 424 ? -13.321 0.849 -2.401 1.00 77.38 424 ALA A CA 1
ATOM 3303 C C . ALA A 1 424 ? -14.815 0.734 -2.038 1.00 77.38 424 ALA A C 1
ATOM 3305 O O . ALA A 1 424 ? -15.465 1.733 -1.733 1.00 77.38 424 ALA A O 1
ATOM 3306 N N . SER A 1 425 ? -15.353 -0.490 -1.967 1.00 80.75 425 SER A N 1
ATOM 3307 C CA . SER A 1 425 ? -16.760 -0.727 -1.607 1.00 80.75 425 SER A CA 1
ATOM 3308 C C . SER A 1 425 ? -17.116 -0.306 -0.174 1.00 80.75 425 SER A C 1
ATOM 3310 O O . SER A 1 425 ? -18.292 -0.142 0.138 1.00 80.75 425 SER A O 1
ATOM 3312 N N . GLN A 1 426 ? -16.130 -0.161 0.715 1.00 87.62 426 GLN A N 1
ATOM 3313 C CA . GLN A 1 426 ? -16.346 0.274 2.093 1.00 87.62 426 GLN A CA 1
ATOM 3314 C C . GLN A 1 426 ? -16.382 1.795 2.233 1.00 87.62 426 GLN A C 1
ATOM 3316 O O . GLN A 1 426 ? -17.000 2.267 3.178 1.00 87.62 426 GLN A O 1
ATOM 3321 N N . ARG A 1 427 ? -15.809 2.580 1.311 1.00 87.50 427 ARG A N 1
ATOM 3322 C CA . ARG A 1 427 ? -15.763 4.051 1.438 1.00 87.50 427 ARG A CA 1
ATOM 3323 C C . ARG A 1 427 ? -17.153 4.668 1.551 1.00 87.50 427 ARG A C 1
ATOM 3325 O O . ARG A 1 427 ? -17.464 5.323 2.540 1.00 87.50 427 ARG A O 1
ATOM 3332 N N . ALA A 1 428 ? -18.024 4.376 0.586 1.00 86.38 428 ALA A N 1
ATOM 3333 C CA . ALA A 1 428 ? -19.400 4.873 0.596 1.00 86.38 428 ALA A CA 1
ATOM 3334 C C . ALA A 1 428 ? -20.160 4.424 1.854 1.00 86.38 428 ALA A C 1
ATOM 3336 O O . ALA A 1 428 ? -20.911 5.199 2.442 1.00 86.38 428 ALA A O 1
ATOM 3337 N N . LYS A 1 429 ? -19.920 3.186 2.305 1.00 92.00 429 LYS A N 1
ATOM 3338 C CA . LYS A 1 429 ? -20.524 2.650 3.524 1.00 92.00 429 LYS A CA 1
ATOM 3339 C C . LYS A 1 429 ? -20.052 3.398 4.767 1.00 92.00 429 LYS A C 1
ATOM 3341 O O . LYS A 1 429 ? -20.894 3.852 5.530 1.00 92.00 429 LYS A O 1
ATOM 3346 N N . ILE A 1 430 ? -18.741 3.560 4.946 1.00 94.69 430 ILE A N 1
ATOM 3347 C CA . ILE A 1 430 ? -18.136 4.286 6.070 1.00 94.69 430 ILE A CA 1
ATOM 3348 C C . ILE A 1 430 ? -18.644 5.733 6.096 1.00 94.69 430 ILE A C 1
ATOM 3350 O O . ILE A 1 430 ? -19.085 6.212 7.139 1.00 94.69 430 ILE A O 1
ATOM 3354 N N . PHE A 1 431 ? -18.663 6.412 4.945 1.00 93.62 431 PHE A N 1
ATOM 3355 C CA . PHE A 1 431 ? -19.207 7.765 4.846 1.00 93.62 431 PHE A CA 1
ATOM 3356 C C . PHE A 1 431 ? -20.688 7.822 5.248 1.00 93.62 431 PHE A C 1
ATOM 3358 O O . PHE A 1 431 ? -21.082 8.706 6.004 1.00 93.62 431 PHE A O 1
ATOM 3365 N N . ASN A 1 432 ? -21.499 6.855 4.813 1.00 94.81 432 ASN A N 1
ATOM 3366 C CA . ASN A 1 432 ? -22.915 6.795 5.170 1.00 94.81 432 ASN A CA 1
ATOM 3367 C C . ASN A 1 432 ? -23.139 6.544 6.674 1.00 94.81 432 ASN A C 1
ATOM 3369 O O . ASN A 1 432 ? -23.987 7.191 7.279 1.00 94.81 432 ASN A O 1
ATOM 3373 N N . VAL A 1 433 ? -22.377 5.634 7.296 1.00 96.06 433 VAL A N 1
ATOM 3374 C CA . VAL A 1 433 ? -22.593 5.271 8.711 1.00 96.06 433 VAL A CA 1
ATOM 3375 C C . VAL A 1 433 ? -21.991 6.273 9.696 1.00 96.06 433 VAL A C 1
ATOM 3377 O O . VAL A 1 433 ? -22.546 6.453 10.776 1.00 96.06 433 VAL A O 1
ATOM 3380 N N . CYS A 1 434 ? -20.872 6.928 9.366 1.00 96.19 434 CYS A N 1
ATOM 3381 C CA . CYS A 1 434 ? -20.194 7.825 10.307 1.00 96.19 434 CYS A CA 1
ATOM 3382 C C . CYS A 1 434 ? -19.622 9.117 9.715 1.00 96.19 434 CYS A C 1
ATOM 3384 O O . CYS A 1 434 ? -18.930 9.837 10.432 1.00 96.19 434 CYS A O 1
ATOM 3386 N N . GLY A 1 435 ? -19.903 9.466 8.457 1.00 94.25 435 GLY A N 1
ATOM 3387 C CA . GLY A 1 435 ? -19.326 10.647 7.799 1.00 94.25 435 GLY A CA 1
ATOM 3388 C C . GLY A 1 435 ? -19.561 11.952 8.567 1.00 94.25 435 GLY A C 1
ATOM 3389 O O . GLY A 1 435 ? -18.620 12.705 8.801 1.00 94.25 435 GLY A O 1
ATOM 3390 N N . GLN A 1 436 ? -20.782 12.184 9.062 1.00 95.12 436 GLN A N 1
ATOM 3391 C CA . GLN A 1 436 ? -21.086 13.363 9.888 1.00 95.12 436 GLN A CA 1
ATOM 3392 C C . GLN A 1 436 ? -20.265 13.399 11.183 1.00 95.12 436 GLN A C 1
ATOM 3394 O O . GLN A 1 436 ? -19.750 14.448 11.565 1.00 95.12 436 GLN A O 1
ATOM 3399 N N . ARG A 1 437 ? -20.105 12.248 11.847 1.00 95.75 437 ARG A N 1
ATOM 3400 C CA . ARG A 1 437 ? -19.318 12.151 13.079 1.00 95.75 437 ARG A CA 1
ATOM 3401 C C . ARG A 1 437 ? -17.833 12.389 12.814 1.00 95.75 437 ARG A C 1
ATOM 3403 O O . ARG A 1 437 ? -17.184 13.066 13.601 1.00 95.75 437 ARG A O 1
ATOM 3410 N N . VAL A 1 438 ? -17.308 11.888 11.696 1.00 94.44 438 VAL A N 1
ATOM 3411 C CA . VAL A 1 438 ? -15.928 12.148 11.258 1.00 94.44 438 VAL A CA 1
ATOM 3412 C C . VAL A 1 438 ? -15.704 13.643 11.028 1.00 94.44 438 VAL A C 1
ATOM 3414 O O . VAL A 1 438 ? -14.706 14.171 11.508 1.00 94.44 438 VAL A O 1
ATOM 3417 N N . LEU A 1 439 ? -16.645 14.343 10.383 1.00 94.00 439 LEU A N 1
ATOM 3418 C CA . LEU A 1 439 ? -16.561 15.797 10.194 1.00 94.00 439 LEU A CA 1
ATOM 3419 C C . LEU A 1 439 ? -16.549 16.555 11.529 1.00 94.00 439 LEU A C 1
ATOM 3421 O O . LEU A 1 439 ? -15.725 17.442 11.707 1.00 94.00 439 LEU A O 1
ATOM 3425 N N . GLN A 1 440 ? -17.379 16.163 12.499 1.00 94.81 440 GLN A N 1
ATOM 3426 C CA . GLN A 1 440 ? -17.339 16.745 13.850 1.00 94.81 440 GLN A CA 1
ATOM 3427 C C . GLN A 1 440 ? -15.996 16.494 14.553 1.00 94.81 440 GLN A C 1
ATOM 3429 O O . GLN A 1 440 ? -15.489 17.353 15.268 1.00 94.81 440 GLN A O 1
ATOM 3434 N N . LEU A 1 441 ? -15.397 15.316 14.354 1.00 93.44 441 LEU A N 1
ATOM 3435 C CA . LEU A 1 441 ? -14.110 14.964 14.958 1.00 93.44 441 LEU A CA 1
ATOM 3436 C C . LEU A 1 441 ? -12.935 15.773 14.380 1.00 93.44 441 LEU A C 1
ATOM 3438 O O . LEU A 1 441 ? -11.897 15.846 15.037 1.00 93.44 441 LEU A O 1
ATOM 3442 N N . LEU A 1 442 ? -13.098 16.443 13.230 1.00 90.56 442 LEU A N 1
ATOM 3443 C CA . LEU A 1 442 ? -12.138 17.443 12.735 1.00 90.56 442 LEU A CA 1
ATOM 3444 C C . LEU A 1 442 ? -12.069 18.689 13.627 1.00 90.56 442 LEU A C 1
ATOM 3446 O O . LEU A 1 442 ? -11.036 19.348 13.667 1.00 90.56 442 LEU A O 1
ATOM 3450 N N . GLU A 1 443 ? -13.138 18.990 14.363 1.00 92.00 443 GLU A N 1
ATOM 3451 C CA . GLU A 1 443 ? -13.220 20.120 15.297 1.00 92.00 443 GLU A CA 1
ATOM 3452 C C . GLU A 1 443 ? -12.889 19.707 16.742 1.00 92.00 443 GLU A C 1
ATOM 3454 O O . GLU A 1 443 ? -12.905 20.528 17.658 1.00 92.00 443 GLU A O 1
ATOM 3459 N N . SER A 1 444 ? -12.568 18.428 16.967 1.00 90.19 444 SER A N 1
ATOM 3460 C CA . SER A 1 444 ? -12.223 17.887 18.284 1.00 90.19 444 SER A CA 1
ATOM 3461 C C . SER A 1 444 ? -11.060 18.658 18.921 1.00 90.19 444 SER A C 1
ATOM 3463 O O . SER A 1 444 ? -10.064 18.890 18.245 1.00 90.19 444 SER A O 1
ATOM 3465 N N . PRO A 1 445 ? -11.076 18.964 20.231 1.00 87.25 445 PRO A N 1
ATOM 3466 C CA . PRO A 1 445 ? -9.924 19.569 20.905 1.00 87.25 445 PRO A CA 1
ATOM 3467 C C . PRO A 1 445 ? -8.710 18.626 20.979 1.00 87.25 445 PRO A C 1
ATOM 3469 O O . PRO A 1 445 ? -7.612 19.061 21.313 1.00 87.25 445 PRO A O 1
ATOM 3472 N N . SER A 1 446 ? -8.899 17.333 20.692 1.00 83.94 446 SER A N 1
ATOM 3473 C CA . SER A 1 446 ? -7.846 16.319 20.669 1.00 83.94 446 SER A CA 1
ATOM 3474 C C . SER A 1 446 ? -7.180 16.250 19.285 1.00 83.94 446 SER A C 1
ATOM 3476 O O . SER A 1 446 ? -7.807 15.750 18.341 1.00 83.94 446 SER A O 1
ATOM 3478 N N . PRO A 1 447 ? -5.900 16.659 19.141 1.00 79.19 447 PRO A N 1
ATOM 3479 C CA . PRO A 1 447 ? -5.213 16.671 17.848 1.00 79.19 447 PRO A CA 1
ATOM 3480 C C . PRO A 1 447 ? -5.093 15.282 17.213 1.00 79.19 447 PRO A C 1
ATOM 3482 O O . PRO A 1 447 ? -5.070 15.145 15.993 1.00 79.19 447 PRO A O 1
ATOM 3485 N N . ILE A 1 448 ? -5.029 14.217 18.021 1.00 79.12 448 ILE A N 1
ATOM 3486 C CA . ILE A 1 448 ? -4.980 12.850 17.492 1.00 79.12 448 ILE A CA 1
ATOM 3487 C C . ILE A 1 448 ? -6.285 12.472 16.778 1.00 79.12 448 ILE A C 1
ATOM 3489 O O . ILE A 1 448 ? -6.226 11.893 15.696 1.00 79.12 448 ILE A O 1
ATOM 3493 N N . LEU A 1 449 ? -7.443 12.867 17.317 1.00 84.50 449 LEU A N 1
ATOM 3494 C CA . LEU A 1 449 ? -8.739 12.607 16.687 1.00 84.50 449 LEU A CA 1
ATOM 3495 C C . LEU A 1 449 ? -8.916 13.427 15.409 1.00 84.50 449 LEU A C 1
ATOM 3497 O O . LEU A 1 449 ? -9.310 12.854 14.397 1.00 84.50 449 LEU A O 1
ATOM 3501 N N . GLN A 1 450 ? -8.542 14.712 15.420 1.00 83.94 450 GLN A N 1
ATOM 3502 C CA . GLN A 1 450 ? -8.578 15.557 14.218 1.00 83.94 450 GLN A CA 1
ATOM 3503 C C . GLN A 1 450 ? -7.766 14.935 13.076 1.00 83.94 450 GLN A C 1
ATOM 3505 O O . GLN A 1 450 ? -8.241 14.829 11.947 1.00 83.94 450 GLN A O 1
ATOM 3510 N N . ARG A 1 451 ? -6.552 14.458 13.378 1.00 76.62 451 ARG A N 1
ATOM 3511 C CA . ARG A 1 451 ? -5.662 13.826 12.394 1.00 76.62 451 ARG A CA 1
ATOM 3512 C C . ARG A 1 451 ? -6.235 12.534 11.834 1.00 76.62 451 ARG A C 1
ATOM 3514 O O . ARG A 1 451 ? -6.238 12.342 10.622 1.00 76.62 451 ARG A O 1
ATOM 3521 N N . LEU A 1 452 ? -6.717 11.647 12.701 1.00 83.69 452 LEU A N 1
ATOM 3522 C CA . LEU A 1 452 ? -7.278 10.367 12.275 1.00 83.69 452 LEU A CA 1
ATOM 3523 C C . LEU A 1 452 ? -8.585 10.554 11.492 1.00 83.69 452 LEU A C 1
ATOM 3525 O O . LEU A 1 452 ? -8.822 9.820 10.534 1.00 83.69 452 LEU A O 1
ATOM 3529 N N . ALA A 1 453 ? -9.384 11.564 11.844 1.00 87.38 453 ALA A N 1
ATOM 3530 C CA . ALA A 1 453 ? -10.579 11.956 11.108 1.00 87.38 453 ALA A CA 1
ATOM 3531 C C . ALA A 1 453 ? -10.236 12.540 9.730 1.00 87.38 453 ALA A C 1
ATOM 3533 O O . ALA A 1 453 ? -10.804 12.096 8.736 1.00 87.38 453 ALA A O 1
ATOM 3534 N N . ALA A 1 454 ? -9.265 13.457 9.641 1.00 81.88 454 ALA A N 1
ATOM 3535 C CA . ALA A 1 454 ? -8.797 14.020 8.371 1.00 81.88 454 ALA A CA 1
ATOM 3536 C C . ALA A 1 454 ? -8.222 12.938 7.450 1.00 81.88 454 ALA A C 1
ATOM 3538 O O . ALA A 1 454 ? -8.532 12.893 6.262 1.00 81.88 454 ALA A O 1
ATOM 3539 N N . ARG A 1 455 ? -7.443 12.014 8.022 1.00 77.62 455 ARG A N 1
ATOM 3540 C CA . ARG A 1 455 ? -6.899 10.851 7.316 1.00 77.62 455 ARG A CA 1
ATOM 3541 C C . ARG A 1 455 ? -8.003 9.953 6.769 1.00 77.62 455 ARG A C 1
ATOM 3543 O O . ARG A 1 455 ? -7.944 9.560 5.611 1.00 77.62 455 ARG A O 1
ATOM 3550 N N . LEU A 1 456 ? -8.994 9.618 7.597 1.00 85.44 456 LEU A N 1
ATOM 3551 C CA . LEU A 1 456 ? -10.133 8.825 7.148 1.00 85.44 456 LEU A CA 1
ATOM 3552 C C . LEU A 1 456 ? -10.885 9.561 6.037 1.00 85.44 456 LEU A C 1
ATOM 3554 O O . LEU A 1 456 ? -11.123 8.959 5.001 1.00 85.44 456 LEU A O 1
ATOM 3558 N N . LEU A 1 457 ? -11.189 10.849 6.208 1.00 84.50 457 LEU A N 1
ATOM 3559 C CA . LEU A 1 457 ? -11.897 11.644 5.206 1.00 84.50 457 LEU A CA 1
ATOM 3560 C C . LEU A 1 457 ? -11.167 11.655 3.857 1.00 84.50 457 LEU A C 1
ATOM 3562 O O . LEU A 1 457 ? -11.811 11.436 2.839 1.00 84.50 457 LEU A O 1
ATOM 3566 N N . ASN A 1 458 ? -9.840 11.802 3.857 1.00 77.50 458 ASN A N 1
ATOM 3567 C CA . ASN A 1 458 ? -9.030 11.729 2.640 1.00 77.50 458 ASN A CA 1
ATOM 3568 C C . ASN A 1 458 ? -9.118 10.363 1.938 1.00 77.50 458 ASN A C 1
ATOM 3570 O O . ASN A 1 458 ? -9.053 10.301 0.721 1.00 77.50 458 ASN A O 1
ATOM 3574 N N . ASN A 1 459 ? -9.282 9.269 2.688 1.00 77.38 459 ASN A N 1
ATOM 3575 C CA . ASN A 1 459 ? -9.500 7.941 2.107 1.00 77.38 459 ASN A CA 1
ATOM 3576 C C . ASN A 1 459 ? -10.954 7.717 1.644 1.00 77.38 459 ASN A C 1
ATOM 3578 O O . ASN A 1 459 ? -11.221 6.713 0.985 1.00 77.38 459 ASN A O 1
ATOM 3582 N N . LEU A 1 460 ? -11.903 8.579 2.036 1.00 81.31 460 LEU A N 1
ATOM 3583 C CA . LEU A 1 460 ? -13.315 8.498 1.637 1.00 81.31 460 LEU A CA 1
ATOM 3584 C C . LEU A 1 460 ? -13.628 9.321 0.382 1.00 81.31 460 LEU A C 1
ATOM 3586 O O . LEU A 1 460 ? -14.564 8.966 -0.336 1.00 81.31 460 LEU A O 1
ATOM 3590 N N . THR A 1 461 ? -12.891 10.411 0.165 1.00 70.25 461 THR A N 1
ATOM 3591 C CA . THR A 1 461 ? -12.967 11.295 -1.010 1.00 70.25 461 THR A CA 1
ATOM 3592 C C . THR A 1 461 ? -12.130 10.766 -2.160 1.00 70.25 461 THR A C 1
ATOM 3594 O O . THR A 1 461 ? -12.579 10.906 -3.320 1.00 70.25 461 THR A O 1
#

Secondary structure (DSSP, 8-state):
-HHHHHHHHHHHHHHHHTSSS----------HHHHHHHHHHHHHTT-PPPHHHHHHHS-HHHHHHHHHHHHHHTTSHHHHHHHHHHTHHHHHHHHHHS-HHHHHHHHHHHHHHHSSTTTTT--EEEEEEEEETTEEEE-TTT----SEE---EE----SSS--SS--EE--TT--EE--TT-EETTSPPS-TTS--TT--HHHH-S-TTTTSSSPPPTT-EEEEEEEEES----SS--SEEEEEEE-TTT---EEEEE--TTSS--TT-TTGGG-EEEEE-TT--EEEE-PPPPPSEEEEEEEEEE-TT-SS---SEEEEEETTEEEEEET----SEEEEESS-TTTTS-S---EEEEEEEESS---HHHHHHHHT--STTTSTTHHHHHHHHTTHHHHHHTTTTSHHHHHHHHHHHHHHTTSHHHHHHHHHHHHHHHHHHTT-S-HHHHHHHHHHHHHH-